Protein AF-A0A9P1FQ31-F1 (afdb_monomer_lite)

Foldseek 3Di:
DDKDKDFLDDDVPDDVVVVLVLLVLLQVLLVVLLVCCVPPFVVVCVVQPVPLVVVLVPDDLQSSQVSQVLLLLLLQCVLVVPDSCLVPLVVDDSDDGPPGDSHSCSNRPDPSVVVVVVSVVVVVVVVCVVLVWPPCLPVPAAWDKRKDKDKAAAFHKFAWDFRQLFQKKKKAFSDADFLQKKKWWAFQQDCDPVGNDIDIDRDDHRMMMMDGRRIIMMMGGRNDNDMTMMMMIGTHRPVGSVVDDVVSNSSVVDPDPPPPPPPPPPVPPDDDDDDDDDDDDDDDDDDDDDDCVPVVVVVVVLVVVLVVVVVVVVPDPDDDQPSVVLVVLCVLLVVLLVLLLVLLCVLFVVQQPDPLSVVVNVLLVVLSVLLLLLSQLLSVLLSCQRPVPVLPPVDPLQAHDPSNQSLVSLVVSLVSVLVVLVVLCPPPDDPVVSVVLSVLCVVVSVLLNVLSVVSRVVSSVCSVVVHHDDPVLCVLCVVVSSLSSVVSSLVSNVSSVVSVVSSVPPPPPVVVPPPPPDDDDVVPVPDDVVVVVVVPDPPPPPDHDPVVNVVSSVPDRDPSPPDPDDPPDPDPDDDDPPPPDDDDPPDDDPGPPPCPPPNDDSHDDDDDDDDDDPVVVVVVCVVVVHDPPPDDDDDDDDPDD

Organism: NCBI:txid2562237

Sequence (641 aa):
MVVLRSTLEPDQGEDAAEVDRWRSELAAIGETGFQRYLKEILPSELKLDQQFAAEFQVADESRWNLGFFRWQKRVYSKASKISTEELLWDGKPVPALKGVDYDWAELHKPKMLASMVKRISTPLARYKKVAEANLELGRGRRARFIPWVEVYRPGEFQRPHTHTGSPVVGIIALRCGFESQRMAIEDPRGINPPFGRKYTHAFKQGDVLFFPSWTSHLMEPNRHNETNIFLSFAVQGQEGVTSFDWEDDGIGALVKTVKKKIKAAIRCKRHKKKPKDNEKSCDTPEIPAERSVELAHWHQSRRIALLACASFAVGANVVPCDLGLLLTLHRQVEPVVLDIAEIHYRFTSGRHHEVIEVISLFQVDRICRSVLKVVESIRQTLGSLVCPYHFDDGVPRDSLPERLTPSRILQQFFADVRQLARTGGTEVYSQEMIDEVSSSWAPSENELLALVLRLENWAVESRKVGYLMEAETFHSIEGLVQRFLAMAVDFARSLAEDMSAMFRAPNYVSREMTPGGQADTEEHRKGDPVTVDIFQHQPEHGLTLKPEFLSMLRDMPAPIHQPPLHKDFKVCESLPPILTSASVPQGLSLDFLDEAGGWSHRDVTGAQRRSPSPLQLLQAVASSGTRLSNLFISVQVDDGS

Secondary structure (DSSP, 8-state):
---EEEE-PPPTT--HHHHHHHHHHHHHHHHHHHHHIIIIIHHHHHHH-HHHHHHHHHS-TTHHHHHHHHHHHHHHHHHH---SGGG-TTS------TT-----HHHHS-HHHHHHHHHHHHHHHHHHHHTT----S-TTPPPEEEEEEEEE-TT--EEEE--TT-SEEEEEEEE--TTS-EEEEEPTT-SSTT---EEEEE--TTEEEEEETTS-EEEPP--SSS-EEEEEEEEE-TT-GGG--GGG-TTTT-----------------------------PPPP----SSHHHHHHHHHHHHHHHHHHHHGGGS------HHHHHHHHHHHHHHHHHHHHHHHHHHHT--S-TTHHHHHHHHHHHHHHHHHHHHHHHHHHHHHH-GGGG-SS--TTS--GGG-HHHHHHHHHHHHHHHHHHT-TTTS-HHHHHHHHHHTHHHHHHHHHHHHHHHHHHHHHHHHT----HHHHHHHHHHHHHHHHHHHHHHHHHHHHHHHHTTS--HHHHHHS---S---GGGGS--HHHHHHHH---SS-S---HHHHHHHHS---------------------S---SS---------TTS-TTTT----------PPPPHHHHHHHHHHTT--GGG--------S--

Structure (mmCIF, N/CA/C/O backbone):
data_AF-A0A9P1FQ31-F1
#
_entry.id   AF-A0A9P1FQ31-F1
#
loop_
_atom_site.group_PDB
_atom_site.id
_atom_site.type_symbol
_atom_site.label_atom_id
_atom_site.label_alt_id
_atom_site.label_comp_id
_atom_site.label_asym_id
_atom_site.label_entity_id
_atom_site.label_seq_id
_atom_site.pdbx_PDB_ins_code
_atom_site.Cartn_x
_atom_site.Cartn_y
_atom_site.Cartn_z
_atom_site.occupancy
_atom_site.B_iso_or_equiv
_atom_site.auth_seq_id
_atom_site.auth_comp_id
_atom_site.auth_asym_id
_atom_site.auth_atom_id
_atom_site.pdbx_PDB_model_num
ATOM 1 N N . MET A 1 1 ? -3.911 -4.863 -10.009 1.00 63.84 1 MET A N 1
ATOM 2 C CA . MET A 1 1 ? -4.929 -4.418 -9.034 1.00 63.84 1 MET A CA 1
ATOM 3 C C . MET A 1 1 ? -6.294 -4.322 -9.702 1.00 63.84 1 MET A C 1
ATOM 5 O O . MET A 1 1 ? -6.446 -3.569 -10.661 1.00 63.84 1 MET A O 1
ATOM 9 N N . VAL A 1 2 ? -7.267 -5.100 -9.227 1.00 66.56 2 VAL A N 1
ATOM 10 C CA . VAL A 1 2 ? -8.675 -4.987 -9.632 1.00 66.56 2 VAL A CA 1
ATOM 11 C C . VAL A 1 2 ? -9.397 -4.219 -8.535 1.00 66.56 2 VAL A C 1
ATOM 13 O O . VAL A 1 2 ? -9.383 -4.642 -7.387 1.00 66.56 2 VAL A O 1
ATOM 16 N N . VAL A 1 3 ? -10.024 -3.102 -8.887 1.00 72.62 3 VAL A N 1
ATOM 17 C CA . VAL A 1 3 ? -10.927 -2.372 -7.995 1.00 72.62 3 VAL A CA 1
ATOM 18 C C . VAL A 1 3 ? -12.316 -2.484 -8.599 1.00 72.62 3 VAL A C 1
ATOM 20 O O . VAL A 1 3 ? -12.522 -2.077 -9.745 1.00 72.62 3 VAL A O 1
ATOM 23 N N . LEU A 1 4 ? -13.259 -3.077 -7.865 1.00 80.00 4 LEU A N 1
ATOM 24 C CA . LEU A 1 4 ? -14.642 -3.177 -8.321 1.00 80.00 4 LEU A CA 1
ATOM 25 C C . LEU A 1 4 ? -15.473 -2.106 -7.631 1.00 80.00 4 LEU A C 1
ATOM 27 O O . LEU A 1 4 ? -15.647 -2.129 -6.414 1.00 80.00 4 LEU A O 1
ATOM 31 N N . ARG A 1 5 ? -16.021 -1.206 -8.443 1.00 81.38 5 ARG A N 1
ATOM 32 C CA . ARG A 1 5 ? -17.069 -0.283 -8.027 1.00 81.38 5 ARG A CA 1
ATOM 33 C C . ARG A 1 5 ? -18.428 -0.916 -8.295 1.00 81.38 5 ARG A C 1
ATOM 35 O O . ARG A 1 5 ? -18.683 -1.392 -9.401 1.00 81.38 5 ARG A O 1
ATOM 42 N N . SER A 1 6 ? -19.300 -0.856 -7.303 1.00 81.44 6 SER A N 1
ATOM 43 C CA . SER A 1 6 ? -20.729 -1.109 -7.451 1.00 81.44 6 SER A CA 1
ATOM 44 C C . SER A 1 6 ? -21.497 -0.004 -6.740 1.00 81.44 6 SER A C 1
ATOM 46 O O . SER A 1 6 ? -20.968 0.644 -5.844 1.00 81.44 6 SER A O 1
ATOM 48 N N . THR A 1 7 ? -22.754 0.186 -7.104 1.00 82.62 7 THR A N 1
ATOM 49 C CA . THR A 1 7 ? -23.709 0.924 -6.277 1.00 82.62 7 THR A CA 1
ATOM 50 C C . THR A 1 7 ? -24.664 -0.101 -5.679 1.00 82.62 7 THR A C 1
ATOM 52 O O . THR A 1 7 ? -24.965 -1.110 -6.325 1.00 82.62 7 THR A O 1
ATOM 55 N N . LEU A 1 8 ? -25.084 0.094 -4.429 1.00 80.81 8 LEU A N 1
ATOM 56 C CA . LEU A 1 8 ? -26.184 -0.680 -3.853 1.00 80.81 8 LEU A CA 1
ATOM 57 C C . LEU A 1 8 ? -27.489 -0.191 -4.469 1.00 80.81 8 LEU A C 1
ATOM 59 O O . LEU A 1 8 ? -28.190 0.637 -3.895 1.00 80.81 8 LEU A O 1
ATOM 63 N N . GLU A 1 9 ? -27.774 -0.672 -5.670 1.00 81.62 9 GLU A N 1
ATOM 64 C CA . GLU A 1 9 ? -29.095 -0.526 -6.259 1.00 81.62 9 GLU A CA 1
ATOM 65 C C . GLU A 1 9 ? -30.058 -1.513 -5.576 1.00 81.62 9 GLU A C 1
ATOM 67 O O . GLU A 1 9 ? -29.629 -2.591 -5.141 1.00 81.62 9 GLU A O 1
ATOM 72 N N . PRO A 1 10 ? -31.343 -1.152 -5.422 1.00 81.81 10 PRO A N 1
ATOM 73 C CA . PRO A 1 10 ? -32.361 -2.118 -5.029 1.00 81.81 10 PRO A CA 1
ATOM 74 C C . PRO A 1 10 ? -32.373 -3.284 -6.028 1.00 81.81 10 PRO A C 1
ATOM 76 O O . PRO A 1 10 ? -32.256 -3.073 -7.239 1.00 81.81 10 PRO A O 1
ATOM 79 N N . ASP A 1 11 ? -32.510 -4.517 -5.532 1.00 82.12 11 ASP A N 1
ATOM 80 C CA . ASP A 1 11 ? -32.720 -5.664 -6.415 1.00 82.12 11 ASP A CA 1
ATOM 81 C C . ASP A 1 11 ? -34.052 -5.483 -7.168 1.00 82.12 11 ASP A C 1
ATOM 83 O O . ASP A 1 11 ? -34.931 -4.730 -6.741 1.00 82.12 11 ASP A O 1
ATOM 87 N N . GLN A 1 12 ? -34.231 -6.164 -8.307 1.00 81.56 12 GLN A N 1
ATOM 88 C CA . GLN A 1 12 ? -35.484 -6.075 -9.068 1.00 81.56 12 GLN A CA 1
ATOM 89 C C . GLN A 1 12 ? -36.688 -6.415 -8.171 1.00 81.56 12 GLN A C 1
ATOM 91 O O . GLN A 1 12 ? -36.854 -7.561 -7.756 1.00 81.56 12 GLN A O 1
ATOM 96 N N . GLY A 1 13 ? -37.525 -5.410 -7.895 1.00 83.50 13 GLY A N 1
ATOM 97 C CA . GLY A 1 13 ? -38.716 -5.530 -7.049 1.00 83.50 13 GLY A CA 1
ATOM 98 C C . GLY A 1 13 ? -38.551 -5.054 -5.602 1.00 83.50 13 GLY A C 1
ATOM 99 O O . GLY A 1 13 ? -39.529 -5.084 -4.861 1.00 83.50 13 GLY A O 1
ATOM 100 N N . GLU A 1 14 ? -37.368 -4.600 -5.191 1.00 82.00 14 GLU A N 1
ATOM 101 C CA . GLU A 1 14 ? -37.183 -3.962 -3.887 1.00 82.00 14 GLU A CA 1
ATOM 102 C C . GLU A 1 14 ? -37.456 -2.457 -3.934 1.00 82.00 14 GLU A C 1
ATOM 104 O O . GLU A 1 14 ? -37.190 -1.773 -4.923 1.00 82.00 14 GLU A O 1
ATOM 109 N N . ASP A 1 15 ? -37.969 -1.938 -2.822 1.00 89.25 15 ASP A N 1
ATOM 110 C CA . ASP A 1 15 ? -38.240 -0.519 -2.656 1.00 89.25 15 ASP A CA 1
ATOM 111 C C . ASP A 1 15 ? -36.929 0.249 -2.418 1.00 89.25 15 ASP A C 1
ATOM 113 O O . ASP A 1 15 ? -36.223 0.028 -1.430 1.00 89.25 15 ASP A O 1
ATOM 117 N N . ALA A 1 16 ? -36.601 1.185 -3.312 1.00 89.31 16 ALA A N 1
ATOM 118 C CA . ALA A 1 16 ? -35.461 2.084 -3.143 1.00 89.31 16 ALA A CA 1
ATOM 119 C C . ALA A 1 16 ? -35.529 2.845 -1.806 1.00 89.31 16 ALA A C 1
ATOM 121 O O . ALA A 1 16 ? -34.499 3.056 -1.166 1.00 89.31 16 ALA A O 1
ATOM 122 N N . ALA A 1 17 ? -36.734 3.186 -1.334 1.00 91.38 17 ALA A N 1
ATOM 123 C CA . ALA A 1 17 ? -36.919 3.861 -0.054 1.00 91.38 17 ALA A CA 1
ATOM 124 C C . ALA A 1 17 ? -36.547 2.964 1.136 1.00 91.38 17 ALA A C 1
ATOM 126 O O . ALA A 1 17 ? -36.035 3.453 2.143 1.00 91.38 17 ALA A O 1
ATOM 127 N N . GLU A 1 18 ? -36.745 1.646 1.027 1.00 88.94 18 GLU A N 1
ATOM 128 C CA . GLU A 1 18 ? -36.257 0.704 2.032 1.00 88.94 18 GLU A CA 1
ATOM 129 C C . GLU A 1 18 ? -34.726 0.669 2.050 1.00 88.94 18 GLU A C 1
ATOM 131 O O . GLU A 1 18 ? -34.138 0.648 3.137 1.00 88.94 18 GLU A O 1
ATOM 136 N N . VAL A 1 19 ? -34.086 0.723 0.871 1.00 88.62 19 VAL A N 1
ATOM 137 C CA . VAL A 1 19 ? -32.623 0.778 0.761 1.00 88.62 19 VAL A CA 1
ATOM 138 C C . VAL A 1 19 ? -32.051 2.029 1.421 1.00 88.62 19 VAL A C 1
ATOM 140 O O . VAL A 1 19 ? -31.079 1.967 2.176 1.00 88.62 19 VAL A O 1
ATOM 143 N N . ASP A 1 20 ? -32.681 3.168 1.175 1.00 90.88 20 ASP A N 1
ATOM 144 C CA . ASP A 1 20 ? -32.302 4.449 1.761 1.00 90.88 20 ASP A CA 1
ATOM 145 C C . ASP A 1 20 ? -32.504 4.450 3.274 1.00 90.88 20 ASP A C 1
ATOM 147 O O . ASP A 1 20 ? -31.590 4.814 4.014 1.00 90.88 20 ASP A O 1
ATOM 151 N N . ARG A 1 21 ? -33.659 3.956 3.740 1.00 91.75 21 ARG A N 1
ATOM 152 C CA . ARG A 1 21 ? -34.001 3.877 5.164 1.00 91.75 21 ARG A CA 1
ATOM 153 C C . ARG A 1 21 ? -32.946 3.112 5.952 1.00 91.75 21 ARG A C 1
ATOM 155 O O . ARG A 1 21 ? -32.468 3.615 6.965 1.00 91.75 21 ARG A O 1
ATOM 162 N N . TRP A 1 22 ? -32.565 1.921 5.492 1.00 89.81 22 TRP A N 1
ATOM 163 C CA . TRP A 1 22 ? -31.608 1.097 6.228 1.00 89.81 22 TRP A CA 1
ATOM 164 C C . TRP A 1 22 ? -30.195 1.703 6.199 1.00 89.81 22 TRP A C 1
ATOM 166 O O . TRP A 1 22 ? -29.482 1.666 7.201 1.00 89.81 22 TRP A O 1
ATOM 176 N N . ARG A 1 23 ? -29.786 2.338 5.091 1.00 92.12 23 ARG A N 1
ATOM 177 C CA . ARG A 1 23 ? -28.500 3.057 5.032 1.00 92.12 23 ARG A CA 1
ATOM 178 C C . ARG A 1 23 ? -28.459 4.207 6.032 1.00 92.12 23 ARG A C 1
ATOM 180 O O . ARG A 1 23 ? -27.486 4.326 6.775 1.00 92.12 23 ARG A O 1
ATOM 187 N N . SER A 1 24 ? -29.517 5.015 6.078 1.00 94.38 24 SER A N 1
ATOM 188 C CA . SER A 1 24 ? -29.654 6.106 7.045 1.00 94.38 24 SER A CA 1
ATOM 189 C C . SER A 1 24 ? -29.672 5.597 8.487 1.00 94.38 24 SER A C 1
ATOM 191 O O . SER A 1 24 ? -29.040 6.202 9.349 1.00 94.38 24 SER A O 1
ATOM 193 N N . GLU A 1 25 ? -30.334 4.470 8.751 1.00 94.75 25 GLU A N 1
ATOM 194 C CA . GLU A 1 25 ? -30.364 3.839 10.073 1.00 94.75 25 GLU A CA 1
ATOM 195 C C . GLU A 1 25 ? -28.975 3.337 10.501 1.00 94.75 25 GLU A C 1
ATOM 197 O O . GLU A 1 25 ? -28.532 3.652 11.605 1.00 94.75 25 GLU A O 1
ATOM 202 N N . LEU A 1 26 ? -28.230 2.640 9.630 1.00 94.56 26 LEU A N 1
ATOM 203 C CA . LEU A 1 26 ? -26.843 2.245 9.925 1.00 94.56 26 LEU A CA 1
ATOM 204 C C . LEU A 1 26 ? -25.925 3.448 10.124 1.00 94.56 26 LEU A C 1
ATOM 206 O O . LEU A 1 26 ? -25.068 3.411 11.004 1.00 94.56 26 LEU A O 1
ATOM 210 N N . ALA A 1 27 ? -26.095 4.509 9.330 1.00 96.31 27 ALA A N 1
ATOM 211 C CA . ALA A 1 27 ? -25.336 5.738 9.516 1.00 96.31 27 ALA A CA 1
ATOM 212 C C . ALA A 1 27 ? -25.609 6.336 10.906 1.00 96.31 27 ALA A C 1
ATOM 214 O O . ALA A 1 27 ? -24.670 6.665 11.626 1.00 96.31 27 ALA A O 1
ATOM 215 N N . ALA A 1 28 ? -26.875 6.400 11.327 1.00 96.94 28 ALA A N 1
ATOM 216 C CA . ALA A 1 28 ? -27.256 6.900 12.647 1.00 96.94 28 ALA A CA 1
ATOM 217 C C . ALA A 1 28 ? -26.718 6.024 13.795 1.00 96.94 28 ALA A C 1
ATOM 219 O O . ALA A 1 28 ? -26.226 6.557 14.794 1.00 96.94 28 ALA A O 1
ATOM 220 N N . ILE A 1 29 ? -26.759 4.693 13.650 1.00 96.56 29 ILE A N 1
ATOM 221 C CA . ILE A 1 29 ? -26.155 3.750 14.606 1.00 96.56 29 ILE A CA 1
ATOM 222 C C . ILE A 1 29 ? -24.649 4.001 14.709 1.00 96.56 29 ILE A C 1
ATOM 224 O O . ILE A 1 29 ? -24.123 4.122 15.816 1.00 96.56 29 ILE A O 1
ATOM 228 N N . GLY A 1 30 ? -23.971 4.121 13.565 1.00 96.94 30 GLY A N 1
ATOM 229 C CA . GLY A 1 30 ? -22.543 4.401 13.480 1.00 96.94 30 GLY A CA 1
ATOM 230 C C . GLY A 1 30 ? -22.149 5.710 14.161 1.00 96.94 30 GLY A C 1
ATOM 231 O O . GLY A 1 30 ? -21.242 5.729 14.991 1.00 96.94 30 GLY A O 1
ATOM 232 N N . GLU A 1 31 ? -22.880 6.789 13.877 1.00 98.00 31 GLU A N 1
ATOM 233 C CA . GLU A 1 31 ? -22.672 8.100 14.497 1.00 98.00 31 GLU A CA 1
ATOM 234 C C . GLU A 1 31 ? -22.873 8.055 16.009 1.00 98.00 31 GLU A C 1
ATOM 236 O O . GLU A 1 31 ? -22.032 8.536 16.766 1.00 98.00 31 GLU A O 1
ATOM 241 N N . THR A 1 32 ? -23.970 7.444 16.458 1.00 98.06 32 THR A N 1
ATOM 242 C CA . THR A 1 32 ? -24.303 7.335 17.883 1.00 98.06 32 THR A CA 1
ATOM 243 C C . THR A 1 32 ? -23.250 6.520 18.628 1.00 98.06 32 THR A C 1
ATOM 245 O O . THR A 1 32 ? -22.793 6.929 19.696 1.00 98.06 32 THR A O 1
ATOM 248 N N . GLY A 1 33 ? -22.809 5.399 18.049 1.00 98.06 33 GLY A N 1
ATOM 249 C CA . GLY A 1 33 ? -21.744 4.574 18.613 1.00 98.06 33 GLY A CA 1
ATOM 250 C C . GLY A 1 33 ? -20.403 5.296 18.680 1.00 98.06 33 GLY A C 1
ATOM 251 O O . GLY A 1 33 ? -19.719 5.212 19.697 1.00 98.06 33 GLY A O 1
ATOM 252 N N . PHE A 1 34 ? -20.052 6.077 17.655 1.00 98.38 34 PHE A N 1
ATOM 253 C CA . PHE A 1 34 ? -18.839 6.892 17.673 1.00 98.38 34 PHE A CA 1
ATOM 254 C C . PHE A 1 34 ? -18.903 7.997 18.733 1.00 98.38 34 PHE A C 1
ATOM 256 O O . PHE A 1 34 ? -17.953 8.190 19.488 1.00 98.38 34 PHE A O 1
ATOM 263 N N . GLN A 1 35 ? -20.042 8.683 18.868 1.00 98.44 35 GLN A N 1
ATOM 264 C CA . GLN A 1 35 ? -20.235 9.688 19.919 1.00 98.44 35 GLN A CA 1
ATOM 265 C C . GLN A 1 35 ? -20.131 9.082 21.320 1.00 98.44 35 GLN A C 1
ATOM 267 O O . GLN A 1 35 ? -19.498 9.669 22.200 1.00 98.44 35 GLN A O 1
ATOM 272 N N . ARG A 1 36 ? -20.715 7.898 21.524 1.00 98.38 36 ARG A N 1
ATOM 273 C CA . ARG A 1 36 ? -20.573 7.134 22.765 1.00 98.38 36 ARG A CA 1
ATOM 274 C C . ARG A 1 36 ? -19.115 6.760 23.022 1.00 98.38 36 ARG A C 1
ATOM 276 O O . ARG A 1 36 ? -18.621 6.967 24.129 1.00 98.38 36 ARG A O 1
ATOM 283 N N . TYR A 1 37 ? -18.410 6.277 21.997 1.00 98.50 37 TYR A N 1
ATOM 284 C CA . TYR A 1 37 ? -16.993 5.950 22.099 1.00 98.50 37 TYR A CA 1
ATOM 285 C C . TYR A 1 37 ? -16.175 7.153 22.577 1.00 98.50 37 TYR A C 1
ATOM 287 O O . TYR A 1 37 ? -15.462 7.051 23.570 1.00 98.50 37 TYR A O 1
ATOM 295 N N . LEU A 1 38 ? -16.339 8.311 21.934 1.00 98.19 38 LEU A N 1
ATOM 296 C CA . LEU A 1 38 ? -15.603 9.527 22.282 1.00 98.19 38 LEU A CA 1
ATOM 297 C C . LEU A 1 38 ? -15.896 10.030 23.702 1.00 98.19 38 LEU A C 1
ATOM 299 O O . LEU A 1 38 ? -14.982 10.495 24.380 1.00 98.19 38 LEU A O 1
ATOM 303 N N . LYS A 1 39 ? -17.158 9.975 24.143 1.00 98.44 39 LYS A N 1
ATOM 304 C CA . LYS A 1 39 ? -17.583 10.557 25.427 1.00 98.44 39 LYS A CA 1
ATOM 305 C C . LYS A 1 39 ? -17.327 9.645 26.624 1.00 98.44 39 LYS A C 1
ATOM 307 O O . LYS A 1 39 ? -16.985 10.142 27.691 1.00 98.44 39 LYS A O 1
ATOM 312 N N . GLU A 1 40 ? -17.515 8.339 26.461 1.00 98.31 40 GLU A N 1
ATOM 313 C CA . GLU A 1 40 ? -17.565 7.391 27.583 1.00 98.31 40 GLU A CA 1
ATOM 314 C C . GLU A 1 40 ? -16.400 6.394 27.553 1.00 98.31 40 GLU A C 1
ATOM 316 O O . GLU A 1 40 ? -15.748 6.143 28.572 1.00 98.31 40 GLU A O 1
ATOM 321 N N . ILE A 1 41 ? -16.122 5.826 26.378 1.00 98.38 41 ILE A N 1
ATOM 322 C CA . ILE A 1 41 ? -15.221 4.679 26.249 1.00 98.38 41 ILE A CA 1
ATOM 323 C C . ILE A 1 41 ? -13.762 5.111 26.138 1.00 98.38 41 ILE A C 1
ATOM 325 O O . ILE A 1 41 ? -12.938 4.675 26.938 1.00 98.38 41 ILE A O 1
ATOM 329 N N . LEU A 1 42 ? -13.442 5.989 25.186 1.00 98.25 42 LEU A N 1
ATOM 330 C CA . LEU A 1 42 ? -12.082 6.446 24.916 1.00 98.25 42 LEU A CA 1
ATOM 331 C C . LEU A 1 42 ? -11.404 7.026 26.173 1.00 98.25 42 LEU A C 1
ATOM 333 O O . LEU A 1 42 ? -10.290 6.599 26.468 1.00 98.25 42 LEU A O 1
ATOM 337 N N . PRO A 1 43 ? -12.037 7.905 26.983 1.00 98.56 43 PRO A N 1
ATOM 338 C CA . PRO A 1 43 ? -11.422 8.378 28.227 1.00 98.56 43 PRO A CA 1
ATOM 339 C C . PRO A 1 43 ? -11.072 7.244 29.200 1.00 98.56 43 PRO A C 1
ATOM 341 O O . PRO A 1 43 ? -10.045 7.298 29.879 1.00 98.56 43 PRO A O 1
ATOM 344 N N . SER A 1 44 ? -11.905 6.202 29.252 1.00 98.31 44 SER A N 1
ATOM 345 C CA . SER A 1 44 ? -11.683 5.025 30.094 1.00 98.31 44 SER A CA 1
ATOM 346 C C . SER A 1 44 ? -10.534 4.161 29.562 1.00 98.31 44 SER A C 1
ATOM 348 O O . SER A 1 44 ? -9.678 3.753 30.347 1.00 98.31 44 SER A O 1
ATOM 350 N N . GLU A 1 45 ? -10.461 3.937 28.244 1.00 98.12 45 GLU A N 1
ATOM 351 C CA . GLU A 1 45 ? -9.344 3.223 27.609 1.00 98.12 45 GLU A CA 1
ATOM 352 C C . GLU A 1 45 ? -8.015 3.949 27.834 1.00 98.12 45 GLU A C 1
ATOM 354 O O . GLU A 1 45 ? -7.059 3.326 28.283 1.00 98.12 45 GLU A O 1
ATOM 359 N N . LEU A 1 46 ? -7.961 5.267 27.609 1.00 97.81 46 LEU A N 1
ATOM 360 C CA . LEU A 1 46 ? -6.745 6.069 27.805 1.00 97.81 46 LEU A CA 1
ATOM 361 C C . LEU A 1 46 ? -6.298 6.105 29.277 1.00 97.81 46 LEU A C 1
ATOM 363 O O . LEU A 1 46 ? -5.109 6.184 29.570 1.00 97.81 46 LEU A O 1
ATOM 367 N N . LYS A 1 47 ? -7.232 6.030 30.232 1.00 98.31 47 LYS A N 1
ATOM 368 C CA . LYS A 1 47 ? -6.894 5.954 31.661 1.00 98.31 47 LYS A CA 1
ATOM 369 C C . LYS A 1 47 ? -6.303 4.594 32.046 1.00 98.31 47 LYS A C 1
ATOM 371 O O . LYS A 1 47 ? -5.391 4.534 32.871 1.00 98.31 47 LYS A O 1
ATOM 376 N N . LEU A 1 48 ? -6.859 3.512 31.506 1.00 97.88 48 LEU A N 1
ATOM 377 C CA . LEU A 1 48 ? -6.497 2.140 31.871 1.00 97.88 48 LEU A CA 1
ATOM 378 C C . LEU A 1 48 ? -5.286 1.614 31.091 1.00 97.88 48 LEU A C 1
ATOM 380 O O . LEU A 1 48 ? -4.563 0.765 31.605 1.00 97.88 48 LEU A O 1
ATOM 384 N N . ASP A 1 49 ? -5.051 2.126 29.886 1.00 97.50 49 ASP A N 1
ATOM 385 C CA . ASP A 1 49 ? -3.974 1.714 28.994 1.00 97.50 49 ASP A CA 1
ATOM 386 C C . ASP A 1 49 ? -3.052 2.897 28.675 1.00 97.50 49 ASP A C 1
ATOM 388 O O . ASP A 1 49 ? -3.274 3.676 27.745 1.00 97.50 49 ASP A O 1
ATOM 392 N N . GLN A 1 50 ? -1.995 3.020 29.479 1.00 97.75 50 GLN A N 1
ATOM 393 C CA . GLN A 1 50 ? -1.027 4.114 29.380 1.00 97.75 50 GLN A CA 1
ATOM 394 C C . GLN A 1 50 ? -0.213 4.070 28.080 1.00 97.75 50 GLN A C 1
ATOM 396 O O . GLN A 1 50 ? 0.167 5.121 27.564 1.00 97.75 50 GLN A O 1
ATOM 401 N N . GLN A 1 51 ? 0.023 2.877 27.520 1.00 96.00 51 GLN A N 1
ATOM 402 C CA . GLN A 1 51 ? 0.706 2.746 26.235 1.00 96.00 51 GLN A CA 1
ATOM 403 C C . GLN A 1 51 ? -0.172 3.315 25.119 1.00 96.00 51 GLN A C 1
ATOM 405 O O . GLN A 1 51 ? 0.285 4.149 24.338 1.00 96.00 51 GLN A O 1
ATOM 410 N N . PHE A 1 52 ? -1.449 2.923 25.076 1.00 96.12 52 PHE A N 1
ATOM 411 C CA . PHE A 1 52 ? -2.386 3.486 24.109 1.00 96.12 52 PHE A CA 1
ATOM 412 C C . PHE A 1 52 ? -2.562 4.994 24.294 1.00 96.12 52 PHE A C 1
ATOM 414 O O . PHE A 1 52 ? -2.633 5.717 23.305 1.00 96.12 52 PHE A O 1
ATOM 421 N N . ALA A 1 53 ? -2.576 5.486 25.535 1.00 97.56 53 ALA A N 1
ATOM 422 C CA . ALA A 1 53 ? -2.641 6.917 25.805 1.00 97.56 53 ALA A CA 1
ATOM 423 C C . ALA A 1 53 ? -1.463 7.689 25.203 1.00 97.56 53 ALA A C 1
ATOM 425 O O . ALA A 1 53 ? -1.678 8.713 24.550 1.00 97.56 53 ALA A O 1
ATOM 426 N N . ALA A 1 54 ? -0.241 7.177 25.363 1.00 96.75 54 ALA A N 1
ATOM 427 C CA . ALA A 1 54 ? 0.948 7.767 24.761 1.00 96.75 54 ALA A CA 1
ATOM 428 C C . ALA A 1 54 ? 0.873 7.751 23.223 1.00 96.75 54 ALA A C 1
ATOM 430 O O . ALA A 1 54 ? 1.104 8.781 22.590 1.00 96.75 54 ALA A O 1
ATOM 431 N N . GLU A 1 55 ? 0.478 6.621 22.621 1.00 94.75 55 GLU A N 1
ATOM 432 C CA . GLU A 1 55 ? 0.294 6.505 21.165 1.00 94.75 55 GLU A CA 1
ATOM 433 C C . GLU A 1 55 ? -0.776 7.477 20.640 1.00 94.75 55 GLU A C 1
ATOM 435 O O . GLU A 1 55 ? -0.588 8.118 19.606 1.00 94.75 55 GLU A O 1
ATOM 440 N N . PHE A 1 56 ? -1.887 7.622 21.362 1.00 96.25 56 PHE A N 1
ATOM 441 C CA . PHE A 1 56 ? -3.007 8.478 20.981 1.00 96.25 56 PHE A CA 1
ATOM 442 C C . PHE A 1 56 ? -2.654 9.973 21.032 1.00 96.25 56 PHE A C 1
ATOM 444 O O . PHE A 1 56 ? -3.104 10.750 20.186 1.00 96.25 56 PHE A O 1
ATOM 451 N N . GLN A 1 57 ? -1.837 10.389 22.004 1.00 97.00 57 GLN A N 1
ATOM 452 C CA . GLN A 1 57 ? -1.418 11.786 22.160 1.00 97.00 57 GLN A CA 1
ATOM 453 C C . GLN A 1 57 ? -0.536 12.273 21.006 1.00 97.00 57 GLN A C 1
ATOM 455 O O . GLN A 1 57 ? -0.702 13.409 20.563 1.00 97.00 57 GLN A O 1
ATOM 460 N N . VAL A 1 58 ? 0.366 11.422 20.509 1.00 95.81 58 VAL A N 1
ATOM 461 C CA . VAL A 1 58 ? 1.301 11.771 19.422 1.00 95.81 58 VAL A CA 1
ATOM 462 C C . VAL A 1 58 ? 0.736 11.514 18.022 1.00 95.81 58 VAL A C 1
ATOM 464 O O . VAL A 1 58 ? 1.345 11.910 17.029 1.00 95.81 58 VAL A O 1
ATOM 467 N N . ALA A 1 59 ? -0.405 10.831 17.926 1.00 92.56 59 ALA A N 1
ATOM 468 C CA . ALA A 1 59 ? -1.045 10.521 16.656 1.00 92.56 59 ALA A CA 1
ATOM 469 C C . ALA A 1 59 ? -1.748 11.743 16.034 1.00 92.56 59 ALA A C 1
ATOM 471 O O . ALA A 1 59 ? -2.186 12.666 16.725 1.00 92.56 59 ALA A O 1
ATOM 472 N N . ASP A 1 60 ? -1.866 11.720 14.705 1.00 94.31 60 ASP A N 1
ATOM 473 C CA . ASP A 1 60 ? -2.582 12.722 13.912 1.00 94.31 60 ASP A CA 1
ATOM 474 C C . ASP A 1 60 ? -4.114 12.563 14.020 1.00 94.31 60 ASP A C 1
ATOM 476 O O . ASP A 1 60 ? -4.621 11.768 14.812 1.00 94.31 60 ASP A O 1
ATOM 480 N N . GLU A 1 61 ? -4.883 13.301 13.215 1.00 92.75 61 GLU A N 1
ATOM 481 C CA . GLU A 1 61 ? -6.354 13.245 13.255 1.00 92.75 61 GLU A CA 1
ATOM 482 C C . GLU A 1 61 ? -6.950 11.873 12.884 1.00 92.75 61 GLU A C 1
ATOM 484 O O . GLU A 1 61 ? -8.127 11.631 13.153 1.00 92.75 61 GLU A O 1
ATOM 489 N N . SER A 1 62 ? -6.162 10.924 12.357 1.00 94.38 62 SER A N 1
ATOM 490 C CA . SER A 1 62 ? -6.630 9.541 12.174 1.00 94.38 62 SER A CA 1
ATOM 491 C C . SER A 1 62 ? -6.803 8.783 13.494 1.00 94.38 62 SER A C 1
ATOM 493 O O . SER A 1 62 ? -7.487 7.756 13.537 1.00 94.38 62 SER A O 1
ATOM 495 N N . ARG A 1 63 ? -6.248 9.297 14.604 1.00 95.75 63 ARG A N 1
ATOM 496 C CA . ARG A 1 63 ? -6.313 8.669 15.934 1.00 95.75 63 ARG A CA 1
ATOM 497 C C . ARG A 1 63 ? -7.728 8.351 16.398 1.00 95.75 63 ARG A C 1
ATOM 499 O O . ARG A 1 63 ? -7.927 7.330 17.050 1.00 95.75 63 ARG A O 1
ATOM 506 N N . TRP A 1 64 ? -8.709 9.184 16.046 1.00 97.38 64 TRP A N 1
ATOM 507 C CA . TRP A 1 64 ? -10.096 8.996 16.469 1.00 97.38 64 TRP A CA 1
ATOM 508 C C . TRP A 1 64 ? -10.694 7.727 15.858 1.00 97.38 64 TRP A C 1
ATOM 510 O O . TRP A 1 64 ? -11.246 6.901 16.584 1.00 97.38 64 TRP A O 1
ATOM 520 N N . ASN A 1 65 ? -10.514 7.527 14.549 1.00 97.19 65 ASN A N 1
ATOM 521 C CA . ASN A 1 65 ? -10.966 6.316 13.863 1.00 97.19 65 ASN A CA 1
ATOM 522 C C . ASN A 1 65 ? -10.119 5.097 14.231 1.00 97.19 65 ASN A C 1
ATOM 524 O O . ASN A 1 65 ? -10.673 4.019 14.412 1.00 97.19 65 ASN A O 1
ATOM 528 N N . LEU A 1 66 ? -8.804 5.253 14.418 1.00 95.06 66 LEU A N 1
ATOM 529 C CA . LEU A 1 66 ? -7.940 4.155 14.866 1.00 95.06 66 LEU A CA 1
ATOM 530 C C . LEU A 1 66 ? -8.331 3.646 16.261 1.00 95.06 66 LEU A C 1
ATOM 532 O O . LEU A 1 66 ? -8.438 2.437 16.465 1.00 95.06 66 LEU A O 1
ATOM 536 N N . GLY A 1 67 ? -8.593 4.553 17.205 1.00 96.75 67 GLY A N 1
ATOM 537 C CA . GLY A 1 67 ? -9.109 4.200 18.526 1.00 96.75 67 GLY A CA 1
ATOM 538 C C . GLY A 1 67 ? -10.492 3.556 18.443 1.00 96.75 67 GLY A C 1
ATOM 539 O O . GLY A 1 67 ? -10.726 2.493 19.018 1.00 96.75 67 GLY A O 1
ATOM 540 N N . PHE A 1 68 ? -11.397 4.136 17.654 1.00 97.94 68 PHE A N 1
ATOM 541 C CA . PHE A 1 68 ? -12.737 3.581 17.491 1.00 97.94 68 PHE A CA 1
ATOM 542 C C . PHE A 1 68 ? -12.710 2.177 16.882 1.00 97.94 68 PHE A 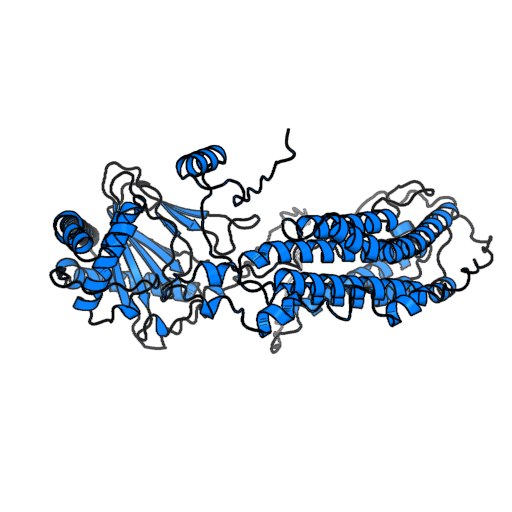C 1
ATOM 544 O O . PHE A 1 68 ? -13.407 1.279 17.348 1.00 97.94 68 PHE A O 1
ATOM 551 N N . PHE A 1 69 ? -11.873 1.955 15.872 1.00 96.31 69 PHE A N 1
ATOM 552 C CA . PHE A 1 69 ? -11.670 0.651 15.255 1.00 96.31 69 PHE A CA 1
ATOM 553 C C . PHE A 1 69 ? -11.073 -0.364 16.242 1.00 96.31 69 PHE A C 1
ATOM 555 O O . PHE A 1 69 ? -11.538 -1.504 16.314 1.00 96.31 69 PHE A O 1
ATOM 562 N N . ARG A 1 70 ? -10.108 0.055 17.072 1.00 96.19 70 ARG A N 1
ATOM 563 C CA . ARG A 1 70 ? -9.560 -0.759 18.166 1.00 96.19 70 ARG A CA 1
ATOM 564 C C . ARG A 1 70 ? -10.663 -1.248 19.111 1.00 96.19 70 ARG A C 1
ATOM 566 O O . ARG A 1 70 ? -10.748 -2.448 19.365 1.00 96.19 70 ARG A O 1
ATOM 573 N N . TRP A 1 71 ? -11.540 -0.361 19.578 1.00 97.75 71 TRP A N 1
ATOM 574 C CA . TRP A 1 71 ? -12.680 -0.746 20.417 1.00 97.75 71 TRP A CA 1
ATOM 575 C C . TRP A 1 71 ? -13.653 -1.681 19.682 1.00 97.75 71 TRP A C 1
ATOM 577 O O . TRP A 1 71 ? -14.054 -2.714 20.225 1.00 97.75 71 TRP A O 1
ATOM 587 N N . GLN A 1 72 ? -13.962 -1.392 18.414 1.00 97.62 72 GLN A N 1
ATOM 588 C CA . GLN A 1 72 ? -14.844 -2.219 17.584 1.00 97.62 72 GLN A CA 1
ATOM 589 C C . GLN A 1 72 ? -14.339 -3.653 17.390 1.00 97.62 72 GLN A C 1
ATOM 591 O O . GLN A 1 72 ? -15.154 -4.574 17.373 1.00 97.62 72 GLN A O 1
ATOM 596 N N . LYS A 1 73 ? -13.019 -3.889 17.322 1.00 95.94 73 LYS A N 1
ATOM 597 C CA . LYS A 1 73 ? -12.460 -5.256 17.307 1.00 95.94 73 LYS A CA 1
ATOM 598 C C . LYS A 1 73 ? -12.896 -6.051 18.545 1.00 95.94 73 LYS A C 1
ATOM 600 O O . LYS A 1 73 ? -13.287 -7.212 18.429 1.00 95.94 73 LYS A O 1
ATOM 605 N N . ARG A 1 74 ? -12.889 -5.434 19.734 1.00 96.69 74 ARG A N 1
ATOM 606 C CA . ARG A 1 74 ? -13.334 -6.077 20.985 1.00 96.69 74 ARG A CA 1
ATOM 607 C C . ARG A 1 74 ? -14.844 -6.279 21.036 1.00 96.69 74 ARG A C 1
ATOM 609 O O . ARG A 1 74 ? -15.286 -7.363 21.419 1.00 96.69 74 ARG A O 1
ATOM 616 N N . VAL A 1 75 ? -15.615 -5.287 20.597 1.00 97.00 75 VAL A N 1
ATOM 617 C CA . VAL A 1 75 ? -17.072 -5.407 20.438 1.00 97.00 75 VAL A CA 1
ATOM 618 C C . VAL A 1 75 ? -17.415 -6.590 19.526 1.00 97.00 75 VAL A C 1
ATOM 620 O O . VAL A 1 75 ? -18.196 -7.466 19.902 1.00 97.00 75 VAL A O 1
ATOM 623 N N . TYR A 1 76 ? -16.795 -6.656 18.345 1.00 95.56 76 TYR A N 1
ATOM 624 C CA . TYR A 1 76 ? -17.039 -7.715 17.373 1.00 95.56 76 TYR A CA 1
ATOM 625 C C . TYR A 1 76 ? -16.605 -9.080 17.910 1.00 95.56 76 TYR A C 1
ATOM 627 O O . TYR A 1 76 ? -17.354 -10.049 17.777 1.00 95.56 76 TYR A O 1
ATOM 635 N N . SER A 1 77 ? -15.443 -9.164 18.565 1.00 95.44 77 SER A N 1
ATOM 636 C CA . SER A 1 77 ? -14.970 -10.383 19.232 1.00 95.44 77 SER A CA 1
ATOM 637 C C . SER A 1 77 ? -15.997 -10.902 20.247 1.00 95.44 77 SER A C 1
ATOM 639 O O . SER A 1 77 ? -16.390 -12.069 20.191 1.00 95.44 77 SER A O 1
ATOM 641 N N . LYS A 1 78 ? -16.538 -10.021 21.102 1.00 95.69 78 LYS A N 1
ATOM 642 C CA . LYS A 1 78 ? -17.584 -10.364 22.080 1.00 95.69 78 LYS A CA 1
ATOM 643 C C . LYS A 1 78 ? -18.884 -10.823 21.407 1.00 95.69 78 LYS A C 1
ATOM 645 O O . LYS A 1 78 ? -19.468 -11.822 21.824 1.00 95.69 78 LYS A O 1
ATOM 650 N N . ALA A 1 79 ? -19.334 -10.118 20.368 1.00 94.50 79 ALA A N 1
ATOM 651 C CA . ALA A 1 79 ? -20.596 -10.399 19.682 1.00 94.50 79 ALA A CA 1
ATOM 652 C C . ALA A 1 79 ? -20.557 -11.683 18.830 1.00 94.50 79 ALA A C 1
ATOM 654 O O . ALA A 1 79 ? -21.523 -12.445 18.812 1.00 94.50 79 ALA A O 1
ATOM 655 N N . SER A 1 80 ? -19.447 -11.926 18.129 1.00 92.75 80 SER A N 1
ATOM 656 C CA . SER A 1 80 ? -19.285 -13.042 17.184 1.00 92.75 80 SER A CA 1
ATOM 657 C C . SER A 1 80 ? -18.619 -14.280 17.788 1.00 92.75 80 SER A C 1
ATOM 659 O O . SER A 1 80 ? -18.644 -15.340 17.164 1.00 92.75 80 SER A O 1
ATOM 661 N N . LYS A 1 81 ? -18.043 -14.160 18.994 1.00 94.38 81 LYS A N 1
ATOM 662 C CA . LYS A 1 81 ? -17.191 -15.174 19.642 1.00 94.38 81 LYS A CA 1
ATOM 663 C C . LYS A 1 81 ? -15.918 -15.506 18.850 1.00 94.38 81 LYS A C 1
ATOM 665 O O . LYS A 1 81 ? -15.337 -16.567 19.051 1.00 94.38 81 LYS A O 1
ATOM 670 N N . ILE A 1 82 ? -15.496 -14.615 17.953 1.00 91.94 82 ILE A N 1
ATOM 671 C CA . ILE A 1 82 ? -14.211 -14.700 17.252 1.00 91.94 82 ILE A CA 1
ATOM 672 C C . ILE A 1 82 ? -13.127 -14.131 18.171 1.00 91.94 82 ILE A C 1
ATOM 674 O O . ILE A 1 82 ? -13.352 -13.124 18.848 1.00 91.94 82 ILE A O 1
ATOM 678 N N . SER A 1 83 ? -11.970 -14.786 18.234 1.00 93.25 83 SER A N 1
ATOM 679 C CA . SER A 1 83 ? -10.854 -14.335 19.068 1.00 93.25 83 SER A CA 1
ATOM 680 C C . SER A 1 83 ? -10.330 -12.980 18.580 1.00 93.25 83 SER A C 1
ATOM 682 O O . SER A 1 83 ? -10.468 -12.629 17.408 1.00 93.25 83 SER A O 1
ATOM 684 N N . THR A 1 84 ? -9.744 -12.176 19.467 1.00 92.56 84 THR A N 1
ATOM 685 C CA . THR A 1 84 ? -9.162 -10.898 19.034 1.00 92.56 84 THR A CA 1
ATOM 686 C C . THR A 1 84 ? -7.931 -11.080 18.170 1.00 92.56 84 THR A C 1
ATOM 688 O O . THR A 1 84 ? -7.653 -10.214 17.352 1.00 92.56 84 THR A O 1
ATOM 691 N N . GLU A 1 85 ? -7.243 -12.206 18.323 1.00 91.12 85 GLU A N 1
ATOM 692 C CA . GLU A 1 85 ? -6.061 -12.616 17.573 1.00 91.12 85 GLU A CA 1
ATOM 693 C C . GLU A 1 85 ? -6.395 -12.759 16.077 1.00 91.12 85 GLU A C 1
ATOM 695 O O . GLU A 1 85 ? -5.630 -12.323 15.222 1.00 91.12 85 GLU A O 1
ATOM 700 N N . GLU A 1 86 ? -7.599 -13.242 15.753 1.00 89.25 86 GLU A N 1
ATOM 701 C CA . GLU A 1 86 ? -8.124 -13.303 14.380 1.00 89.25 86 GLU A CA 1
ATOM 702 C C . GLU A 1 86 ? -8.564 -11.936 13.812 1.00 89.25 86 GLU A C 1
ATOM 704 O O . GLU A 1 86 ? -8.963 -11.837 12.650 1.00 89.25 86 GLU A O 1
ATOM 709 N N . LEU A 1 87 ? -8.511 -10.869 14.611 1.00 90.69 87 LEU A N 1
ATOM 710 C CA . LEU A 1 87 ? -8.872 -9.501 14.215 1.00 90.69 87 LEU A CA 1
ATOM 711 C C . LEU A 1 87 ? -7.645 -8.569 14.174 1.00 90.69 87 LEU A C 1
ATOM 713 O O . LEU A 1 87 ? -7.792 -7.354 14.002 1.00 90.69 87 LEU A O 1
ATOM 717 N N . LEU A 1 88 ? -6.433 -9.112 14.341 1.00 86.00 88 LEU A N 1
ATOM 718 C CA . LEU A 1 88 ? -5.175 -8.357 14.388 1.00 86.00 88 LEU A CA 1
ATOM 719 C C . LEU A 1 88 ? -4.578 -8.109 13.000 1.00 86.00 88 LEU A C 1
ATOM 721 O O . LEU A 1 88 ? -3.450 -8.499 12.720 1.00 86.00 88 LEU A O 1
ATOM 725 N N . TRP A 1 89 ? -5.306 -7.409 12.134 1.00 81.50 89 TRP A N 1
ATOM 726 C CA . TRP A 1 89 ? -4.798 -7.053 10.796 1.00 81.50 89 TRP A CA 1
ATOM 727 C C . TRP A 1 89 ? -3.635 -6.053 10.811 1.00 81.50 89 TRP A C 1
ATOM 729 O O . TRP A 1 89 ? -3.009 -5.802 9.794 1.00 81.50 89 TRP A O 1
ATOM 739 N N . ASP A 1 90 ? -3.373 -5.435 11.959 1.00 75.88 90 ASP A N 1
ATOM 740 C CA . ASP A 1 90 ? -2.268 -4.509 12.211 1.00 75.88 90 ASP A CA 1
ATOM 741 C C . ASP A 1 90 ? -1.194 -5.122 13.127 1.00 75.88 90 ASP A C 1
ATOM 743 O O . ASP A 1 90 ? -0.273 -4.421 13.541 1.00 75.88 90 ASP A O 1
ATOM 747 N N . GLY A 1 91 ? -1.337 -6.402 13.498 1.00 80.62 91 GLY A N 1
ATOM 748 C CA . GLY A 1 91 ? -0.445 -7.102 14.425 1.00 80.62 91 GLY A CA 1
ATOM 749 C C . GLY A 1 91 ? -0.467 -6.580 15.868 1.00 80.62 91 GLY A C 1
ATOM 750 O O . GLY A 1 91 ? 0.271 -7.090 16.710 1.00 80.62 91 GLY A O 1
ATOM 751 N N . LYS A 1 92 ? -1.296 -5.577 16.194 1.00 83.75 92 LYS A N 1
ATOM 752 C CA . LYS A 1 92 ? -1.300 -4.947 17.519 1.00 83.75 92 LYS A CA 1
ATOM 753 C C . LYS A 1 92 ? -2.316 -5.611 18.442 1.00 83.75 92 LYS A C 1
ATOM 755 O O . LYS A 1 92 ? -3.511 -5.518 18.163 1.00 83.75 92 LYS A O 1
ATOM 760 N N . PRO A 1 93 ? -1.907 -6.201 19.579 1.00 86.62 93 PRO A N 1
ATOM 761 C CA . PRO A 1 93 ? -2.855 -6.790 20.511 1.00 86.62 93 PRO A CA 1
ATOM 762 C C . PRO A 1 93 ? -3.834 -5.722 21.006 1.00 86.62 93 PRO A C 1
ATOM 764 O O . PRO A 1 93 ? -3.459 -4.611 21.382 1.00 86.62 93 PRO A O 1
ATOM 767 N N . VAL A 1 94 ? -5.115 -6.067 21.032 1.00 91.06 94 VAL A N 1
ATOM 768 C CA . VAL A 1 94 ? -6.159 -5.190 21.559 1.00 91.06 94 VAL A CA 1
ATOM 769 C C . VAL A 1 94 ? -6.593 -5.780 22.885 1.00 91.06 94 VAL A C 1
ATOM 771 O O . VAL A 1 94 ? -7.477 -6.606 22.826 1.00 91.06 94 VAL A O 1
ATOM 774 N N . PRO A 1 95 ? -6.005 -5.498 24.060 1.00 94.06 95 PRO A N 1
ATOM 775 C CA . PRO A 1 95 ? -6.392 -6.125 25.333 1.00 94.06 95 PRO A CA 1
ATOM 776 C C . PRO A 1 95 ? -7.856 -5.847 25.721 1.00 94.06 95 PRO A C 1
ATOM 778 O O . PRO A 1 95 ? -8.444 -4.854 25.302 1.00 94.06 95 PRO A O 1
ATOM 781 N N . ALA A 1 96 ? -8.466 -6.742 26.504 1.00 96.50 96 ALA A N 1
ATOM 782 C CA . ALA A 1 96 ? -9.780 -6.504 27.104 1.00 96.50 96 ALA A CA 1
ATOM 783 C C . ALA A 1 96 ? -9.576 -5.766 28.431 1.00 96.50 96 ALA A C 1
ATOM 785 O O . ALA A 1 96 ? -9.117 -6.356 29.410 1.00 96.50 96 ALA A O 1
ATOM 786 N N . LEU A 1 97 ? -9.879 -4.469 28.460 1.00 97.56 97 LEU A N 1
ATOM 787 C CA . LEU A 1 97 ? -9.629 -3.635 29.631 1.00 97.56 97 LEU A CA 1
ATOM 788 C C . LEU A 1 97 ? -10.763 -3.789 30.651 1.00 97.56 97 LEU A C 1
ATOM 790 O O . LEU A 1 97 ? -11.945 -3.634 30.339 1.00 97.56 97 LEU A O 1
ATOM 794 N N . LYS A 1 98 ? -10.408 -4.095 31.903 1.00 97.75 98 LYS A N 1
ATOM 795 C CA . LYS A 1 98 ? -11.386 -4.255 32.984 1.00 97.75 98 LYS A CA 1
ATOM 796 C C . LYS A 1 98 ? -12.072 -2.916 33.271 1.00 97.75 98 LYS A C 1
ATOM 798 O O . LYS A 1 98 ? -11.410 -1.952 33.635 1.00 97.75 98 LYS A O 1
ATOM 803 N N . GLY A 1 99 ? -13.401 -2.891 33.174 1.00 96.62 99 GLY A N 1
ATOM 804 C CA . GLY A 1 99 ? -14.214 -1.692 33.412 1.00 96.62 99 GLY A CA 1
ATOM 805 C C . GLY A 1 99 ? -14.538 -0.884 32.154 1.00 96.62 99 GLY A C 1
ATOM 806 O O . GLY A 1 99 ? -15.270 0.094 32.258 1.00 96.62 99 GLY A O 1
ATOM 807 N N . VAL A 1 100 ? -14.046 -1.297 30.982 1.00 98.12 100 VAL A N 1
ATOM 808 C CA . VAL A 1 100 ? -14.477 -0.744 29.693 1.00 98.12 100 VAL A CA 1
ATOM 809 C C . VAL A 1 100 ? -15.668 -1.543 29.171 1.00 98.12 100 VAL A C 1
ATOM 811 O O . VAL A 1 100 ? -15.648 -2.776 29.184 1.00 98.12 100 VAL A O 1
ATOM 814 N N . ASP A 1 101 ? -16.708 -0.843 28.718 1.00 97.94 101 ASP A N 1
ATOM 815 C CA . ASP A 1 101 ? -17.861 -1.482 28.092 1.00 97.94 101 ASP A CA 1
ATOM 816 C C . ASP A 1 101 ? -17.595 -1.774 26.606 1.00 97.94 101 ASP A C 1
ATOM 818 O O . ASP A 1 101 ? -17.265 -0.889 25.814 1.00 97.94 101 ASP A O 1
ATOM 822 N N . TYR A 1 102 ? -17.760 -3.040 26.234 1.00 97.50 102 TYR A N 1
ATOM 823 C CA . TYR A 1 102 ? -17.612 -3.551 24.871 1.00 97.50 102 TYR A CA 1
ATOM 824 C C . TYR A 1 102 ? -18.947 -4.069 24.307 1.00 97.50 102 TYR A C 1
ATOM 826 O O . TYR A 1 102 ? -18.956 -4.870 23.372 1.00 97.50 102 TYR A O 1
ATOM 834 N N . ASP A 1 103 ? -20.083 -3.659 24.879 1.00 96.56 103 ASP A N 1
ATOM 835 C CA . ASP A 1 103 ? -21.411 -3.931 24.335 1.00 96.56 103 ASP A CA 1
ATOM 836 C C . ASP A 1 103 ? -21.840 -2.860 23.327 1.00 96.56 103 ASP A C 1
ATOM 838 O O . ASP A 1 103 ? -21.996 -1.684 23.656 1.00 96.56 103 ASP A O 1
ATOM 842 N N . TRP A 1 104 ? -22.086 -3.293 22.088 1.00 96.12 104 TRP A N 1
ATOM 843 C CA . TRP A 1 104 ? -22.689 -2.476 21.031 1.00 96.12 104 TRP A CA 1
ATOM 844 C C . TRP A 1 104 ? -23.611 -3.346 20.170 1.00 96.12 104 TRP A C 1
ATOM 846 O O . TRP A 1 104 ? -23.309 -3.775 19.053 1.00 96.12 104 TRP A O 1
ATOM 856 N N . ALA A 1 105 ? -24.736 -3.716 20.773 1.00 93.75 105 ALA A N 1
ATOM 857 C CA . ALA A 1 105 ? -25.694 -4.648 20.197 1.00 93.75 105 ALA A CA 1
ATOM 858 C C . ALA A 1 105 ? -26.356 -4.102 18.921 1.00 93.75 105 ALA A C 1
ATOM 860 O O . ALA A 1 105 ? -26.735 -4.877 18.046 1.00 93.75 105 ALA A O 1
ATOM 861 N N . GLU A 1 106 ? -26.480 -2.785 18.821 1.00 93.94 106 GLU A N 1
ATOM 862 C CA . GLU A 1 106 ? -27.151 -2.043 17.761 1.00 93.94 106 GLU A CA 1
ATOM 863 C C . GLU A 1 106 ? -26.518 -2.305 16.392 1.00 93.94 106 GLU A C 1
ATOM 865 O O . GLU A 1 106 ? -27.245 -2.470 15.416 1.00 93.94 106 GLU A O 1
ATOM 870 N N . LEU A 1 107 ? -25.185 -2.422 16.316 1.00 91.44 107 LEU A N 1
ATOM 871 C CA . LEU A 1 107 ? -24.482 -2.708 15.061 1.00 91.44 107 LEU A CA 1
ATOM 872 C C . LEU A 1 107 ? -24.545 -4.195 14.673 1.00 91.44 107 LEU A C 1
ATOM 874 O O . LEU A 1 107 ? -24.643 -4.522 13.490 1.00 91.44 107 LEU A O 1
ATOM 878 N N . HIS A 1 108 ? -24.497 -5.108 15.651 1.00 86.31 108 HIS A N 1
ATOM 879 C CA . HIS A 1 108 ? -24.311 -6.548 15.399 1.00 86.31 108 HIS A CA 1
ATOM 880 C C . HIS A 1 108 ? -25.588 -7.397 15.446 1.00 86.31 108 HIS A C 1
ATOM 882 O O . HIS A 1 108 ? -25.591 -8.519 14.941 1.00 86.31 108 HIS A O 1
ATOM 888 N N . LYS A 1 109 ? -26.684 -6.892 16.021 1.00 77.69 109 LYS A N 1
ATOM 889 C CA . LYS A 1 109 ? -27.992 -7.572 16.051 1.00 77.69 109 LYS A CA 1
ATOM 890 C C . LYS A 1 109 ? -29.014 -7.174 14.969 1.00 77.69 109 LYS A C 1
ATOM 892 O O . LYS A 1 109 ? -30.084 -7.792 14.961 1.00 77.69 109 LYS A O 1
ATOM 897 N N . PRO A 1 110 ? -28.796 -6.210 14.054 1.00 68.88 110 PRO A N 1
ATOM 898 C CA . PRO A 1 110 ? -29.867 -5.801 13.169 1.00 68.88 110 PRO A CA 1
ATOM 899 C C . PRO A 1 110 ? -29.987 -6.773 11.986 1.00 68.88 110 PRO A C 1
ATOM 901 O O . PRO A 1 110 ? -29.012 -7.100 11.306 1.00 68.88 110 PRO A O 1
ATOM 904 N N . LYS A 1 111 ? -31.228 -7.175 11.668 1.00 85.12 111 LYS A N 1
ATOM 905 C CA . LYS A 1 111 ? -31.588 -7.870 10.409 1.00 85.12 111 LYS A CA 1
ATOM 906 C C . LYS A 1 111 ? -31.040 -7.141 9.169 1.00 85.12 111 LYS A C 1
ATOM 908 O O . LYS A 1 111 ? -30.800 -7.751 8.128 1.00 85.12 111 LYS A O 1
ATOM 913 N N . MET A 1 112 ? -30.821 -5.838 9.311 1.00 83.88 112 MET A N 1
ATOM 914 C CA . MET A 1 112 ? -30.207 -4.937 8.348 1.00 83.88 112 MET A CA 1
ATOM 915 C C . MET A 1 112 ? -28.790 -5.350 7.941 1.00 83.88 112 MET A C 1
ATOM 917 O O . MET A 1 112 ? -28.523 -5.450 6.747 1.00 83.88 112 MET A O 1
ATOM 921 N N . LEU A 1 113 ? -27.905 -5.674 8.894 1.00 86.38 113 LEU A N 1
ATOM 922 C CA . LEU A 1 113 ? -26.533 -6.080 8.577 1.00 86.38 113 LEU A CA 1
ATOM 923 C C . LEU A 1 113 ? -26.530 -7.387 7.773 1.00 86.38 113 LEU A C 1
ATOM 925 O O . LEU A 1 113 ? -25.836 -7.496 6.767 1.00 86.38 113 LEU A O 1
ATOM 929 N N . ALA A 1 114 ? -27.376 -8.351 8.147 1.00 87.00 114 ALA A N 1
ATOM 930 C CA . ALA A 1 114 ? -27.543 -9.595 7.392 1.00 87.00 114 ALA A CA 1
ATOM 931 C C . ALA A 1 114 ? -28.086 -9.352 5.969 1.00 87.00 114 ALA A C 1
ATOM 933 O O . ALA A 1 114 ? -27.612 -9.961 5.008 1.00 87.00 114 ALA A O 1
ATOM 934 N N . SER A 1 115 ? -29.049 -8.437 5.822 1.00 86.19 115 SER A N 1
ATOM 935 C CA . SER A 1 115 ? -29.615 -8.053 4.520 1.00 86.19 115 SER A CA 1
ATOM 936 C C . SER A 1 115 ? -28.570 -7.376 3.634 1.00 86.19 115 SER A C 1
ATOM 938 O O . SER A 1 115 ? -28.460 -7.677 2.448 1.00 86.19 115 SER A O 1
ATOM 940 N N . MET A 1 116 ? -27.737 -6.521 4.218 1.00 86.88 116 MET A N 1
ATOM 941 C CA . MET A 1 116 ? -26.627 -5.885 3.526 1.00 86.88 116 MET A CA 1
ATOM 942 C C . MET A 1 116 ? -25.561 -6.904 3.106 1.00 86.88 116 MET A C 1
ATOM 944 O O . MET A 1 116 ? -25.159 -6.896 1.946 1.00 86.88 116 MET A O 1
ATOM 948 N N . VAL A 1 117 ? -25.163 -7.829 3.991 1.00 88.88 117 VAL A N 1
ATOM 949 C CA . VAL A 1 117 ? -24.239 -8.932 3.658 1.00 88.88 117 VAL A CA 1
ATOM 950 C C . VAL A 1 117 ? -24.767 -9.755 2.480 1.00 88.88 117 VAL A C 1
ATOM 952 O O . VAL A 1 117 ? -24.014 -10.109 1.570 1.00 88.88 117 VAL A O 1
ATOM 955 N N . LYS A 1 118 ? -26.078 -10.017 2.447 1.00 88.81 118 LYS A N 1
ATOM 956 C CA . LYS A 1 118 ? -26.725 -10.681 1.311 1.00 88.81 118 LYS A CA 1
ATOM 957 C C . LYS A 1 118 ? -26.576 -9.862 0.021 1.00 88.81 118 LYS A C 1
ATOM 959 O O . LYS A 1 118 ? -26.191 -10.434 -0.995 1.00 88.81 118 LYS A O 1
ATOM 964 N N . ARG A 1 119 ? -26.796 -8.545 0.053 1.00 86.88 119 ARG A N 1
ATOM 965 C CA . ARG A 1 119 ? -26.681 -7.661 -1.127 1.00 86.88 119 ARG A CA 1
ATOM 966 C C . ARG A 1 119 ? -25.263 -7.578 -1.678 1.00 86.88 119 ARG A C 1
ATOM 968 O O . ARG A 1 119 ? -25.061 -7.704 -2.881 1.00 86.88 119 ARG A O 1
ATOM 975 N N . ILE A 1 120 ? -24.265 -7.430 -0.810 1.00 89.88 120 ILE A N 1
ATOM 976 C CA . ILE A 1 120 ? -22.859 -7.357 -1.238 1.00 89.88 120 ILE A CA 1
ATOM 977 C C . ILE A 1 120 ? -22.317 -8.706 -1.719 1.00 89.88 120 ILE A C 1
ATOM 979 O O . ILE A 1 120 ? -21.298 -8.733 -2.406 1.00 89.88 120 ILE A O 1
ATOM 983 N N . SER A 1 121 ? -22.980 -9.823 -1.393 1.00 87.81 121 SER A N 1
ATOM 984 C CA . SER A 1 121 ? -22.513 -11.156 -1.784 1.00 87.81 121 SER A CA 1
ATOM 985 C C . SER A 1 121 ? -22.441 -11.329 -3.305 1.00 87.81 121 SER A C 1
ATOM 987 O O . SER A 1 121 ? -21.501 -11.955 -3.797 1.00 87.81 121 SER A O 1
ATOM 989 N N . THR A 1 122 ? -23.357 -10.711 -4.061 1.00 86.75 122 THR A N 1
ATOM 990 C CA . THR A 1 122 ? -23.367 -10.766 -5.531 1.00 86.75 122 THR A CA 1
ATOM 991 C C . THR A 1 122 ? -22.212 -9.960 -6.148 1.00 86.75 122 THR A C 1
ATOM 993 O O . THR A 1 122 ? -21.436 -10.546 -6.911 1.00 86.75 122 THR A O 1
ATOM 996 N N . PRO A 1 123 ? -22.012 -8.663 -5.827 1.00 86.12 123 PRO A N 1
ATOM 997 C CA . PRO A 1 123 ? -20.811 -7.925 -6.223 1.00 86.12 123 PRO A CA 1
ATOM 998 C C . PRO A 1 123 ? -19.510 -8.599 -5.783 1.00 86.12 123 PRO A C 1
ATOM 1000 O O . PRO A 1 123 ? -18.576 -8.685 -6.574 1.00 86.12 123 PRO A O 1
ATOM 1003 N N . LEU A 1 124 ? -19.461 -9.153 -4.570 1.00 86.19 124 LEU A N 1
ATOM 1004 C CA . LEU A 1 124 ? -18.300 -9.880 -4.066 1.00 86.19 124 LEU A CA 1
ATOM 1005 C C . LEU A 1 124 ? -18.026 -11.150 -4.884 1.00 86.19 124 LEU A C 1
ATOM 1007 O O . LEU A 1 124 ? -16.879 -11.426 -5.221 1.00 86.19 124 LEU A O 1
ATOM 1011 N N . ALA A 1 125 ? -19.055 -11.917 -5.252 1.00 85.88 125 ALA A N 1
ATOM 1012 C CA . ALA A 1 125 ? -18.901 -13.078 -6.128 1.00 85.88 125 ALA A CA 1
ATOM 1013 C C . ALA A 1 125 ? -18.376 -12.675 -7.517 1.00 85.88 125 ALA A C 1
ATOM 1015 O O . ALA A 1 125 ? -17.522 -13.363 -8.080 1.00 85.88 125 ALA A O 1
ATOM 1016 N N . ARG A 1 126 ? -18.828 -11.531 -8.052 1.00 82.88 126 ARG A N 1
ATOM 1017 C CA . ARG A 1 126 ? -18.277 -10.960 -9.292 1.00 82.88 126 ARG A CA 1
ATOM 1018 C C . ARG A 1 126 ? -16.821 -10.541 -9.118 1.00 82.88 126 ARG A C 1
ATOM 1020 O O . ARG A 1 126 ? -16.018 -10.869 -9.983 1.00 82.88 126 ARG A O 1
ATOM 1027 N N . TYR A 1 127 ? -16.476 -9.875 -8.016 1.00 81.62 127 TYR A N 1
ATOM 1028 C CA . TYR A 1 127 ? -15.099 -9.498 -7.698 1.00 81.62 127 TYR A CA 1
ATOM 1029 C C . TYR A 1 127 ? -14.189 -10.729 -7.673 1.00 81.62 127 TYR A C 1
ATOM 1031 O O . TYR A 1 127 ? -13.197 -10.755 -8.392 1.00 81.62 127 TYR A O 1
ATOM 1039 N N . LYS A 1 128 ? -14.589 -11.790 -6.957 1.00 79.50 128 LYS A N 1
ATOM 1040 C CA . LYS A 1 128 ? -13.860 -13.070 -6.910 1.00 79.50 128 LYS A CA 1
ATOM 1041 C C . LYS A 1 128 ? -13.636 -13.657 -8.301 1.00 79.50 128 LYS A C 1
ATOM 1043 O O . LYS A 1 128 ? -12.526 -14.054 -8.627 1.00 79.50 128 LYS A O 1
ATOM 1048 N N . LYS A 1 129 ? -14.678 -13.663 -9.139 1.00 79.69 129 LYS A N 1
ATOM 1049 C CA . LYS A 1 129 ? -14.583 -14.163 -10.516 1.00 79.69 129 LYS A CA 1
ATOM 1050 C C . LYS A 1 129 ? -13.627 -13.327 -11.373 1.00 79.69 129 LYS A C 1
ATOM 1052 O O . LYS A 1 129 ? -12.865 -13.889 -12.147 1.00 79.69 129 LYS A O 1
ATOM 1057 N N . VAL A 1 130 ? -13.689 -11.997 -11.271 1.00 69.06 130 VAL A N 1
ATOM 1058 C CA . VAL A 1 130 ? -12.844 -11.078 -12.060 1.00 69.06 130 VAL A CA 1
ATOM 1059 C C . VAL A 1 130 ? -11.394 -11.120 -11.607 1.00 69.06 130 VAL A C 1
ATOM 1061 O O . VAL A 1 130 ? -10.499 -10.964 -12.433 1.00 69.06 130 VAL A O 1
ATOM 1064 N N . ALA A 1 131 ? -11.164 -11.316 -10.315 1.00 63.72 131 ALA A N 1
ATOM 1065 C CA . ALA A 1 131 ? -9.826 -11.406 -9.773 1.00 63.72 131 ALA A CA 1
ATOM 1066 C C . ALA A 1 131 ? -9.125 -12.726 -10.139 1.00 63.72 131 ALA A C 1
ATOM 1068 O O . ALA A 1 131 ? -7.993 -12.892 -9.713 1.00 63.72 131 ALA A O 1
ATOM 1069 N N . GLU A 1 132 ? -9.801 -13.651 -10.858 1.00 61.53 132 GLU A N 1
ATOM 1070 C CA . GLU A 1 132 ? -9.394 -15.045 -11.175 1.00 61.53 132 GLU A CA 1
ATOM 1071 C C . GLU A 1 132 ? -8.792 -15.800 -9.994 1.00 61.53 132 GLU A C 1
ATOM 1073 O O . GLU A 1 132 ? -8.173 -16.853 -10.133 1.00 61.53 132 GLU A O 1
ATOM 1078 N N . ALA A 1 133 ? -8.997 -15.260 -8.805 1.00 56.31 133 ALA A N 1
ATOM 1079 C CA . ALA A 1 133 ? -8.382 -15.765 -7.633 1.00 56.31 133 ALA A CA 1
ATOM 1080 C C . ALA A 1 133 ? -9.187 -17.007 -7.309 1.00 56.31 133 ALA A C 1
ATOM 1082 O O . ALA A 1 133 ? -10.363 -16.941 -6.928 1.00 56.31 133 ALA A O 1
ATOM 1083 N N . ASN A 1 134 ? -8.521 -18.149 -7.444 1.00 53.56 134 ASN A N 1
ATOM 1084 C CA . ASN A 1 134 ? -8.786 -19.308 -6.616 1.00 53.56 134 ASN A CA 1
ATOM 1085 C C . ASN A 1 134 ? -8.506 -18.898 -5.165 1.00 53.56 134 ASN A C 1
ATOM 1087 O O . ASN A 1 134 ? -7.624 -19.439 -4.517 1.00 53.56 134 ASN A O 1
ATOM 1091 N N . LEU A 1 135 ? -9.239 -17.898 -4.661 1.00 59.50 135 LEU A N 1
ATOM 1092 C CA . LEU A 1 135 ? -9.415 -17.679 -3.252 1.00 59.50 135 LEU A CA 1
ATOM 1093 C C . LEU A 1 135 ? -10.054 -18.972 -2.793 1.00 59.50 135 LEU A C 1
ATOM 1095 O O . LEU A 1 135 ? -11.275 -19.139 -2.892 1.00 59.50 135 LEU A O 1
ATOM 1099 N N . GLU A 1 136 ? -9.220 -19.898 -2.335 1.00 58.00 136 GLU A N 1
ATOM 1100 C CA . GLU A 1 136 ? -9.612 -21.079 -1.592 1.00 58.00 136 GLU A CA 1
ATOM 1101 C C . GLU A 1 136 ? -10.157 -20.632 -0.229 1.00 58.00 136 GLU A C 1
ATOM 1103 O O . GLU A 1 136 ? -9.777 -21.104 0.832 1.00 58.00 136 GLU A O 1
ATOM 1108 N N . LEU A 1 137 ? -11.133 -19.722 -0.247 1.00 58.97 137 LEU A N 1
ATOM 1109 C CA . LEU A 1 137 ? -12.165 -19.607 0.760 1.00 58.97 137 LEU A CA 1
ATOM 1110 C C . LEU A 1 137 ? -12.908 -20.946 0.695 1.00 58.97 137 LEU A C 1
ATOM 1112 O O . LEU A 1 137 ? -13.916 -21.034 -0.001 1.00 58.97 137 LEU A O 1
ATOM 1116 N N . GLY A 1 138 ? -12.304 -21.984 1.289 1.00 55.09 138 GLY A N 1
ATOM 1117 C CA . GLY A 1 138 ? -12.410 -23.399 0.921 1.00 55.09 138 GLY A CA 1
ATOM 1118 C C . GLY A 1 138 ? -13.720 -23.795 0.251 1.00 55.09 138 GLY A C 1
ATOM 1119 O O . GLY A 1 138 ? -14.792 -23.486 0.769 1.00 55.09 138 GLY A O 1
ATOM 1120 N N . ARG A 1 139 ? -13.640 -24.475 -0.902 1.00 59.44 139 ARG A N 1
ATOM 1121 C CA . ARG A 1 139 ? -14.793 -24.883 -1.731 1.00 59.44 139 ARG A CA 1
ATOM 1122 C C . ARG A 1 139 ? -15.989 -25.311 -0.859 1.00 59.44 139 ARG A C 1
ATOM 1124 O O . ARG A 1 139 ? -15.960 -26.359 -0.226 1.00 59.44 139 ARG A O 1
ATOM 1131 N N . GLY A 1 140 ? -17.034 -24.477 -0.815 1.00 63.75 140 GLY A N 1
ATOM 1132 C CA . GLY A 1 140 ? -18.282 -24.744 -0.081 1.00 63.75 140 GLY A CA 1
ATOM 1133 C C . GLY A 1 140 ? -18.420 -24.103 1.309 1.00 63.75 140 GLY A C 1
ATOM 1134 O O . GLY A 1 140 ? -19.507 -24.158 1.885 1.00 63.75 140 GLY A O 1
ATOM 1135 N N . ARG A 1 141 ? -17.387 -23.448 1.852 1.00 72.69 141 ARG A N 1
ATOM 1136 C CA . ARG A 1 141 ? -17.467 -22.739 3.140 1.00 72.69 141 ARG A CA 1
ATOM 1137 C C . ARG A 1 141 ? -17.919 -21.289 2.948 1.00 72.69 141 ARG A C 1
ATOM 1139 O O . ARG A 1 141 ? -17.514 -20.596 2.016 1.00 72.69 141 ARG A O 1
ATOM 1146 N N . ARG A 1 142 ? -18.789 -20.808 3.843 1.00 80.00 142 ARG A N 1
ATOM 1147 C CA . ARG A 1 142 ? -19.264 -19.413 3.824 1.00 80.00 142 ARG A CA 1
ATOM 1148 C C . ARG A 1 142 ? -18.144 -18.493 4.305 1.00 80.00 142 ARG A C 1
ATOM 1150 O O . ARG A 1 142 ? -17.630 -18.700 5.402 1.00 80.00 142 ARG A O 1
ATOM 1157 N N . ALA A 1 143 ? -17.808 -17.480 3.508 1.00 86.00 143 ALA A N 1
ATOM 1158 C CA . ALA A 1 143 ? -16.876 -16.433 3.918 1.00 86.00 143 ALA A CA 1
ATOM 1159 C C . ALA A 1 143 ? -17.413 -15.689 5.150 1.00 86.00 143 ALA A C 1
ATOM 1161 O O . ALA A 1 143 ? -18.620 -15.452 5.261 1.00 86.00 143 ALA A O 1
ATOM 1162 N N . ARG A 1 144 ? -16.513 -15.330 6.066 1.00 89.88 144 ARG A N 1
ATOM 1163 C CA . ARG A 1 144 ? -16.828 -14.506 7.231 1.00 89.88 144 ARG A CA 1
ATOM 1164 C C . ARG A 1 144 ? -16.776 -13.041 6.841 1.00 89.88 144 ARG A C 1
ATOM 1166 O O . ARG A 1 144 ? -15.857 -12.609 6.154 1.00 89.88 144 ARG A O 1
ATOM 1173 N N . PHE A 1 145 ? -17.779 -12.300 7.282 1.00 92.06 145 PHE A N 1
ATOM 1174 C CA . PHE A 1 145 ? -17.884 -10.871 7.057 1.00 92.06 145 PHE A CA 1
ATOM 1175 C C . PHE A 1 145 ? -17.647 -10.156 8.379 1.00 92.06 145 PHE A C 1
ATOM 1177 O O . PHE A 1 145 ? -18.406 -10.379 9.321 1.00 92.06 145 PHE A O 1
ATOM 1184 N N . ILE A 1 146 ? -16.605 -9.333 8.444 1.00 93.94 146 ILE A N 1
ATOM 1185 C CA . ILE A 1 146 ? -16.208 -8.615 9.656 1.00 93.94 146 ILE A CA 1
ATOM 1186 C C . ILE A 1 146 ? -16.407 -7.119 9.399 1.00 93.94 146 ILE A C 1
ATOM 1188 O O . ILE A 1 146 ? -15.540 -6.515 8.772 1.00 93.94 146 ILE A O 1
ATOM 1192 N N . PRO A 1 147 ? -17.544 -6.531 9.806 1.00 96.06 147 PRO A N 1
ATOM 1193 C CA . PRO A 1 147 ? -17.824 -5.115 9.618 1.00 96.06 147 PRO A CA 1
ATOM 1194 C C . PRO A 1 147 ? -17.277 -4.251 10.748 1.00 96.06 147 PRO A C 1
ATOM 1196 O O . PRO A 1 147 ? -17.276 -4.657 11.911 1.00 96.06 147 PRO A O 1
ATOM 1199 N N . TRP A 1 148 ? -16.935 -3.018 10.399 1.00 97.19 148 TRP A N 1
ATOM 1200 C CA . TRP A 1 148 ? -16.741 -1.907 11.320 1.00 97.19 148 TRP A CA 1
ATOM 1201 C C . TRP A 1 148 ? -17.204 -0.598 10.675 1.00 97.19 148 TRP A C 1
ATOM 1203 O O . TRP A 1 148 ? -17.349 -0.483 9.458 1.00 97.19 148 TRP A O 1
ATOM 1213 N N . VAL A 1 149 ? -17.474 0.393 11.511 1.00 98.00 149 VAL A N 1
ATOM 1214 C CA . VAL A 1 149 ? -17.877 1.736 11.108 1.00 98.00 149 VAL A CA 1
ATOM 1215 C C . VAL A 1 149 ? -16.677 2.672 11.182 1.00 98.00 149 VAL A C 1
ATOM 1217 O O . VAL A 1 149 ? -15.927 2.657 12.159 1.00 98.00 149 VAL A O 1
ATOM 1220 N N . GLU A 1 150 ? -16.552 3.529 10.177 1.00 98.19 150 GLU A N 1
ATOM 1221 C CA . GLU A 1 150 ? -15.630 4.663 10.145 1.00 98.19 150 GLU A CA 1
ATOM 1222 C C . GLU A 1 150 ? -16.433 5.963 10.061 1.00 98.19 150 GLU A C 1
ATOM 1224 O O . GLU A 1 150 ? -17.403 6.067 9.303 1.00 98.19 150 GLU A O 1
ATOM 1229 N N . VAL A 1 151 ? -16.041 6.957 10.857 1.00 98.19 151 VAL A N 1
ATOM 1230 C CA . VAL A 1 151 ? -16.748 8.234 10.988 1.00 98.19 151 VAL A CA 1
ATOM 1231 C C . VAL A 1 151 ? -15.755 9.369 10.800 1.00 98.19 151 VAL A C 1
ATOM 1233 O O . VAL A 1 151 ? -14.814 9.502 11.574 1.00 98.19 151 VAL A O 1
ATOM 1236 N N . TYR A 1 152 ? -15.972 10.206 9.789 1.00 98.19 152 TYR A N 1
ATOM 1237 C CA . TYR A 1 152 ? -15.084 11.321 9.464 1.00 98.19 152 TYR A CA 1
ATOM 1238 C C . TYR A 1 152 ? -15.826 12.645 9.598 1.00 98.19 152 TYR A C 1
ATOM 1240 O O . TYR A 1 152 ? -16.643 13.011 8.747 1.00 98.19 152 TYR A O 1
ATOM 1248 N N . ARG A 1 153 ? -15.525 13.390 10.659 1.00 97.69 153 ARG A N 1
ATOM 1249 C CA . ARG A 1 153 ? -15.952 14.785 10.843 1.00 97.69 153 ARG A CA 1
ATOM 1250 C C . ARG A 1 153 ? -15.195 15.712 9.876 1.00 97.69 153 ARG A C 1
ATOM 1252 O O . ARG A 1 153 ? -14.212 15.278 9.271 1.00 97.69 153 ARG A O 1
ATOM 1259 N N . PRO A 1 154 ? -15.623 16.975 9.702 1.00 97.06 154 PRO A N 1
ATOM 1260 C CA . PRO A 1 154 ? -14.910 17.923 8.846 1.00 97.06 154 PRO A CA 1
ATOM 1261 C C . PRO A 1 154 ? -13.417 18.006 9.202 1.00 97.06 154 PRO A C 1
ATOM 1263 O O . PRO A 1 154 ? -13.059 18.192 10.363 1.00 97.06 154 PRO A O 1
ATOM 1266 N N . GLY A 1 155 ? -12.550 17.846 8.201 1.00 95.94 155 GLY A N 1
ATOM 1267 C CA . GLY A 1 155 ? -11.090 17.848 8.335 1.00 95.94 155 GLY A CA 1
ATOM 1268 C C . GLY A 1 155 ? -10.455 16.513 8.744 1.00 95.94 155 GLY A C 1
ATOM 1269 O O . GLY A 1 155 ? -9.253 16.342 8.539 1.00 95.94 155 GLY A O 1
ATOM 1270 N N . GLU A 1 156 ? -11.221 15.549 9.263 1.00 97.19 156 GLU A N 1
ATOM 1271 C CA . GLU A 1 156 ? -10.681 14.242 9.654 1.00 97.19 156 GLU A CA 1
ATOM 1272 C C . GLU A 1 156 ? -10.331 13.385 8.433 1.00 97.19 156 GLU A C 1
ATOM 1274 O O . GLU A 1 156 ? -10.969 13.462 7.379 1.00 97.19 156 GLU A O 1
ATOM 1279 N N . PHE A 1 157 ? -9.310 12.543 8.587 1.00 97.44 157 PHE A N 1
ATOM 1280 C CA . PHE A 1 157 ? -8.760 11.690 7.536 1.00 97.44 157 PHE A CA 1
ATOM 1281 C C . PHE A 1 157 ? -8.285 10.354 8.117 1.00 97.44 157 PHE A C 1
ATOM 1283 O O . PHE A 1 157 ? -8.241 10.174 9.333 1.00 97.44 157 PHE A O 1
ATOM 1290 N N . GLN A 1 158 ? -7.900 9.422 7.247 1.00 97.00 158 GLN A N 1
ATOM 1291 C CA . GLN A 1 158 ? -7.244 8.174 7.638 1.00 97.00 158 GLN A CA 1
ATOM 1292 C C . GLN A 1 158 ? -5.892 8.091 6.949 1.00 97.00 158 GLN A C 1
ATOM 1294 O O . GLN A 1 158 ? -5.811 8.231 5.729 1.00 97.00 158 GLN A O 1
ATOM 1299 N N . ARG A 1 159 ? -4.828 7.865 7.721 1.00 95.12 159 ARG A N 1
ATOM 1300 C CA . ARG A 1 159 ? -3.479 7.689 7.172 1.00 95.12 159 ARG A CA 1
ATOM 1301 C C . ARG A 1 159 ? -3.377 6.418 6.306 1.00 95.12 159 ARG A C 1
ATOM 1303 O O . ARG A 1 159 ? -4.207 5.518 6.465 1.00 95.12 159 ARG A O 1
ATOM 1310 N N . PRO A 1 160 ? -2.370 6.325 5.416 1.00 94.69 160 PRO A N 1
ATOM 1311 C CA . PRO A 1 160 ? -2.109 5.104 4.662 1.00 94.69 160 PRO A CA 1
ATOM 1312 C C . PRO A 1 160 ? -2.005 3.886 5.579 1.00 94.69 160 PRO A C 1
ATOM 1314 O O . PRO A 1 160 ? -1.286 3.923 6.579 1.00 94.69 160 PRO A O 1
ATOM 1317 N N . HIS A 1 161 ? -2.744 2.833 5.252 1.00 93.75 161 HIS A N 1
ATOM 1318 C CA . HIS A 1 161 ? -2.704 1.557 5.956 1.00 93.75 161 HIS A CA 1
ATOM 1319 C C . HIS A 1 161 ? -3.186 0.416 5.048 1.00 93.75 161 HIS A C 1
ATOM 1321 O O . HIS A 1 161 ? -3.641 0.635 3.922 1.00 93.75 161 HIS A O 1
ATOM 1327 N N . THR A 1 162 ? -3.055 -0.808 5.549 1.00 93.00 162 THR A N 1
ATOM 1328 C CA . THR A 1 162 ? -3.502 -2.055 4.921 1.00 93.00 162 THR A CA 1
ATOM 1329 C C . THR A 1 162 ? -4.256 -2.896 5.953 1.00 93.00 162 THR A C 1
ATOM 1331 O O . THR A 1 162 ? -4.199 -2.618 7.154 1.00 93.00 162 THR A O 1
ATOM 1334 N N . HIS A 1 163 ? -4.976 -3.923 5.500 1.00 91.19 163 HIS A N 1
ATOM 1335 C CA . HIS A 1 163 ? -5.649 -4.881 6.380 1.00 91.19 163 HIS A CA 1
ATOM 1336 C C . HIS A 1 163 ? -5.163 -6.301 6.076 1.00 91.19 163 HIS A C 1
ATOM 1338 O O . HIS A 1 163 ? -5.883 -7.100 5.476 1.00 91.19 163 HIS A O 1
ATOM 1344 N N . THR A 1 164 ? -3.927 -6.618 6.458 1.00 85.19 164 THR A N 1
ATOM 1345 C CA . THR A 1 164 ? -3.356 -7.951 6.220 1.00 85.19 164 THR A CA 1
ATOM 1346 C C . THR A 1 164 ? -4.179 -9.023 6.957 1.00 85.19 164 THR A C 1
ATOM 1348 O O . THR A 1 164 ? -4.789 -8.763 7.994 1.00 85.19 164 THR A O 1
ATOM 1351 N N . GLY A 1 165 ? -4.292 -10.231 6.392 1.00 81.06 165 GLY A N 1
ATOM 1352 C CA . GLY A 1 165 ? -5.093 -11.316 6.990 1.00 81.06 165 GLY A CA 1
ATOM 1353 C C . GLY A 1 165 ? -6.538 -11.454 6.491 1.00 81.06 165 GLY A C 1
ATOM 1354 O O . GLY A 1 165 ? -7.345 -12.195 7.054 1.00 81.06 165 GLY A O 1
ATOM 1355 N N . SER A 1 166 ? -6.901 -10.743 5.432 1.00 88.31 166 SER A N 1
ATOM 1356 C CA . SER A 1 166 ? -8.130 -10.968 4.665 1.00 88.31 166 SER A CA 1
ATOM 1357 C C . SER A 1 166 ? -7.762 -10.998 3.186 1.00 88.31 166 SER A C 1
ATOM 1359 O O . SER A 1 166 ? -6.832 -10.308 2.826 1.00 88.31 166 SER A O 1
ATOM 1361 N N . PRO A 1 167 ? -8.436 -11.710 2.281 1.00 87.19 167 PRO A N 1
ATOM 1362 C CA . PRO A 1 167 ? -8.201 -11.534 0.844 1.00 87.19 167 PRO A CA 1
ATOM 1363 C C . PRO A 1 167 ? -8.855 -10.274 0.265 1.00 87.19 167 PRO A C 1
ATOM 1365 O O . PRO A 1 167 ? -8.395 -9.702 -0.721 1.00 87.19 167 PRO A O 1
ATOM 1368 N N . VAL A 1 168 ? -9.970 -9.834 0.853 1.00 91.25 168 VAL A N 1
ATOM 1369 C CA . VAL A 1 168 ? -10.761 -8.717 0.319 1.00 91.25 168 VAL A CA 1
ATOM 1370 C C . VAL A 1 168 ? -11.169 -7.786 1.444 1.00 91.25 168 VAL A C 1
ATOM 1372 O O . VAL A 1 168 ? -11.608 -8.231 2.509 1.00 91.25 168 VAL A O 1
ATOM 1375 N N . VAL A 1 169 ? -11.059 -6.493 1.174 1.00 94.31 169 VAL A N 1
ATOM 1376 C CA . VAL A 1 169 ? -11.661 -5.430 1.975 1.00 94.31 169 VAL A CA 1
ATOM 1377 C C . VAL A 1 169 ? -12.675 -4.711 1.102 1.00 94.31 169 VAL A C 1
ATOM 1379 O O . VAL A 1 169 ? -12.528 -4.631 -0.123 1.00 94.31 169 VAL A O 1
ATOM 1382 N N . GLY A 1 170 ? -13.733 -4.211 1.722 1.00 95.69 170 GLY A N 1
ATOM 1383 C CA . GLY A 1 170 ? -14.616 -3.282 1.053 1.00 95.69 170 GLY A CA 1
ATOM 1384 C C . GLY A 1 170 ? -15.135 -2.195 1.968 1.00 95.69 170 GLY A C 1
ATOM 1385 O O . GLY A 1 170 ? -15.054 -2.292 3.189 1.00 95.69 170 GLY A O 1
ATOM 1386 N N . ILE A 1 171 ? -15.643 -1.143 1.339 1.00 97.06 171 ILE A N 1
ATOM 1387 C CA . ILE A 1 171 ? -16.152 0.056 2.000 1.00 97.06 171 ILE A CA 1
ATOM 1388 C C . ILE A 1 171 ? -17.492 0.410 1.364 1.00 97.06 171 ILE A C 1
ATOM 1390 O O . ILE A 1 171 ? -17.615 0.417 0.137 1.00 97.06 171 ILE A O 1
ATOM 1394 N N . ILE A 1 172 ? -18.491 0.697 2.199 1.00 96.06 172 ILE A N 1
ATOM 1395 C CA . ILE A 1 172 ? -19.817 1.175 1.797 1.00 96.06 172 ILE A CA 1
ATOM 1396 C C . ILE A 1 172 ? -19.998 2.596 2.315 1.00 96.06 172 ILE A C 1
ATOM 1398 O O . ILE A 1 172 ? -19.946 2.827 3.521 1.00 96.06 172 ILE A O 1
ATOM 1402 N N . ALA A 1 173 ? -20.278 3.545 1.426 1.00 96.81 173 ALA A N 1
ATOM 1403 C CA . ALA A 1 173 ? -20.603 4.913 1.817 1.00 96.81 173 ALA A CA 1
ATOM 1404 C C . ALA A 1 173 ? -22.054 4.995 2.327 1.00 96.81 173 ALA A C 1
ATOM 1406 O O . ALA A 1 173 ? -22.990 5.116 1.534 1.00 96.81 173 ALA A O 1
ATOM 1407 N N . LEU A 1 174 ? -22.259 4.916 3.646 1.00 96.31 174 LEU A N 1
ATOM 1408 C CA . LEU A 1 174 ? -23.595 4.978 4.257 1.00 96.31 174 LEU A CA 1
ATOM 1409 C C . LEU A 1 174 ? -24.175 6.393 4.204 1.00 96.31 174 LEU A C 1
ATOM 1411 O O . LEU A 1 174 ? -25.338 6.575 3.848 1.00 96.31 174 LEU A O 1
ATOM 1415 N N . ARG A 1 175 ? -23.341 7.388 4.521 1.00 96.94 175 ARG A N 1
ATOM 1416 C CA . ARG A 1 175 ? -23.646 8.818 4.429 1.00 96.94 175 ARG A CA 1
ATOM 1417 C C . ARG A 1 175 ? -22.393 9.541 3.960 1.00 96.94 175 ARG A C 1
ATOM 1419 O O . ARG A 1 175 ? -21.374 9.502 4.641 1.00 96.94 175 ARG A O 1
ATOM 1426 N N . CYS A 1 176 ? -22.445 10.169 2.793 1.00 95.56 176 CYS A N 1
ATOM 1427 C CA . CYS A 1 176 ? -21.295 10.865 2.226 1.00 95.56 176 CYS A CA 1
ATOM 1428 C C . CYS A 1 176 ? -21.785 12.036 1.377 1.00 95.56 176 CYS A C 1
ATOM 1430 O O . CYS A 1 176 ? -22.559 11.832 0.438 1.00 95.56 176 CYS A O 1
ATOM 1432 N N . GLY A 1 177 ? -21.347 13.249 1.726 1.00 88.88 177 GLY A N 1
ATOM 1433 C CA . GLY A 1 177 ? -21.569 14.432 0.896 1.00 88.88 177 GLY A CA 1
ATOM 1434 C C . GLY A 1 177 ? -20.949 14.255 -0.495 1.00 88.88 177 GLY A C 1
ATOM 1435 O O . GLY A 1 177 ? -19.975 13.525 -0.672 1.00 88.88 177 GLY A O 1
ATOM 1436 N N . PHE A 1 178 ? -21.509 14.903 -1.516 1.00 78.62 178 PHE A N 1
ATOM 1437 C CA . PHE A 1 178 ? -21.010 14.750 -2.885 1.00 78.62 178 PHE A CA 1
ATOM 1438 C C . PHE A 1 178 ? -19.543 15.199 -2.993 1.00 78.62 178 PHE A C 1
ATOM 1440 O O . PHE A 1 178 ? -19.229 16.355 -2.721 1.00 78.62 178 PHE A O 1
ATOM 1447 N N . GLU A 1 179 ? -18.652 14.273 -3.372 1.00 78.31 179 GLU A N 1
ATOM 1448 C CA . GLU A 1 179 ? -17.193 14.477 -3.429 1.00 78.31 179 GLU A CA 1
ATOM 1449 C C . GLU A 1 179 ? -16.556 14.982 -2.118 1.00 78.31 179 GLU A C 1
ATOM 1451 O O . GLU A 1 179 ? -15.441 15.509 -2.134 1.00 78.31 179 GLU A O 1
ATOM 1456 N N . SER A 1 180 ? -17.231 14.799 -0.976 1.00 82.50 180 SER A N 1
ATOM 1457 C CA . SER A 1 180 ? -16.763 15.301 0.321 1.00 82.50 180 SER A CA 1
ATOM 1458 C C . SER A 1 180 ? -15.467 14.641 0.768 1.00 82.50 180 SER A C 1
ATOM 1460 O O . SER A 1 180 ? -14.636 15.273 1.423 1.00 82.50 180 SER A O 1
ATOM 1462 N N . GLN A 1 181 ? -15.293 13.371 0.411 1.00 94.19 181 GLN A N 1
ATOM 1463 C CA . GLN A 1 181 ? -14.159 12.573 0.821 1.00 94.19 181 GLN A CA 1
ATOM 1464 C C . GLN A 1 181 ? -13.787 11.564 -0.253 1.00 94.19 181 GLN A C 1
ATOM 1466 O O . GLN A 1 181 ? -14.634 10.965 -0.924 1.00 94.19 181 GLN A O 1
ATOM 1471 N N . ARG A 1 182 ? -12.480 11.410 -0.435 1.00 96.50 182 ARG A N 1
ATOM 1472 C CA . ARG A 1 182 ? -11.899 10.561 -1.462 1.00 96.50 182 ARG A CA 1
ATOM 1473 C C . ARG A 1 182 ? -11.057 9.489 -0.803 1.00 96.50 182 ARG A C 1
ATOM 1475 O O . ARG A 1 182 ? -10.363 9.757 0.172 1.00 96.50 182 ARG A O 1
ATOM 1482 N N . MET A 1 183 ? -11.090 8.296 -1.367 1.00 97.12 183 MET A N 1
ATOM 1483 C CA . MET A 1 183 ? -10.142 7.245 -1.043 1.00 97.12 183 MET A CA 1
ATOM 1484 C C . MET A 1 183 ? -9.029 7.262 -2.072 1.00 97.12 183 MET A C 1
ATOM 1486 O O . MET A 1 183 ? -9.313 7.233 -3.269 1.00 97.12 183 MET A O 1
ATOM 1490 N N . ALA A 1 184 ? -7.781 7.286 -1.626 1.00 96.69 184 ALA A N 1
ATOM 1491 C CA . ALA A 1 184 ? -6.638 7.093 -2.502 1.00 96.69 184 ALA A CA 1
ATOM 1492 C C . ALA A 1 184 ? -6.021 5.723 -2.222 1.00 96.69 184 ALA A C 1
ATOM 1494 O O . ALA A 1 184 ? -5.660 5.412 -1.090 1.00 96.69 184 ALA A O 1
ATOM 1495 N N . ILE A 1 185 ? -5.920 4.916 -3.271 1.00 95.56 185 ILE A N 1
ATOM 1496 C CA . ILE A 1 185 ? -5.275 3.610 -3.275 1.00 95.56 185 ILE A CA 1
ATOM 1497 C C . ILE A 1 185 ? -3.911 3.785 -3.941 1.00 95.56 185 ILE A C 1
ATOM 1499 O O . ILE A 1 185 ? -3.829 4.261 -5.078 1.00 95.56 185 ILE A O 1
ATOM 1503 N N . GLU A 1 186 ? -2.846 3.467 -3.219 1.00 94.19 186 GLU A N 1
ATOM 1504 C CA . GLU A 1 186 ? -1.471 3.669 -3.674 1.00 94.19 186 GLU A CA 1
ATOM 1505 C C . GLU A 1 186 ? -1.005 2.501 -4.550 1.00 94.19 186 GLU A C 1
ATOM 1507 O O . GLU A 1 186 ? -1.467 1.369 -4.394 1.00 94.19 186 GLU A O 1
ATOM 1512 N N . ASP A 1 187 ? -0.107 2.775 -5.504 1.00 90.81 187 ASP A N 1
ATOM 1513 C CA . ASP A 1 187 ? 0.514 1.722 -6.308 1.00 90.81 187 ASP A CA 1
ATOM 1514 C C . ASP A 1 187 ? 1.307 0.789 -5.380 1.00 90.81 187 ASP A C 1
ATOM 1516 O O . ASP A 1 187 ? 2.265 1.238 -4.745 1.00 90.81 187 ASP A O 1
ATOM 1520 N N . PRO A 1 188 ? 0.950 -0.503 -5.292 1.00 87.25 188 PRO A N 1
ATOM 1521 C CA . PRO A 1 188 ? 1.640 -1.437 -4.407 1.00 87.25 188 PRO A CA 1
ATOM 1522 C C . PRO A 1 188 ? 3.099 -1.686 -4.815 1.00 87.25 188 PRO A C 1
ATOM 1524 O O . PRO A 1 188 ? 3.852 -2.244 -4.031 1.00 87.25 188 PRO A O 1
ATOM 1527 N N . ARG A 1 189 ? 3.506 -1.278 -6.026 1.00 84.94 189 ARG A N 1
ATOM 1528 C CA . ARG A 1 189 ? 4.871 -1.448 -6.553 1.00 84.94 189 ARG A CA 1
ATOM 1529 C C . ARG A 1 189 ? 5.838 -0.340 -6.118 1.00 84.94 189 ARG A C 1
ATOM 1531 O O . ARG A 1 189 ? 6.964 -0.305 -6.593 1.00 84.94 189 ARG A O 1
ATOM 1538 N N . GLY A 1 190 ? 5.395 0.583 -5.264 1.00 84.38 190 GLY A N 1
ATOM 1539 C CA . GLY A 1 190 ? 6.224 1.659 -4.718 1.00 84.38 190 GLY A CA 1
ATOM 1540 C C . GLY A 1 190 ? 5.892 3.041 -5.280 1.00 84.38 190 GLY A C 1
ATOM 1541 O O . GLY A 1 190 ? 5.019 3.198 -6.133 1.00 84.38 190 GLY A O 1
ATOM 1542 N N . ILE A 1 191 ? 6.581 4.064 -4.763 1.00 82.31 191 ILE A N 1
ATOM 1543 C CA . ILE A 1 191 ? 6.331 5.486 -5.071 1.00 82.31 191 ILE A CA 1
ATOM 1544 C C . ILE A 1 191 ? 7.150 6.027 -6.250 1.00 82.31 191 ILE A C 1
ATOM 1546 O O . ILE A 1 191 ? 6.811 7.076 -6.797 1.00 82.31 191 ILE A O 1
ATOM 1550 N N . ASN A 1 192 ? 8.225 5.335 -6.629 1.00 81.81 192 ASN A N 1
ATOM 1551 C CA . ASN A 1 192 ? 9.179 5.827 -7.616 1.00 81.81 192 ASN A CA 1
ATOM 1552 C C . ASN A 1 192 ? 8.692 5.547 -9.045 1.00 81.81 192 ASN A C 1
ATOM 1554 O O . ASN A 1 192 ? 8.145 4.471 -9.296 1.00 81.81 192 ASN A O 1
ATOM 1558 N N . PRO A 1 193 ? 8.905 6.465 -10.005 1.00 81.75 193 PRO A N 1
ATOM 1559 C CA . PRO A 1 193 ? 8.608 6.214 -11.412 1.00 81.75 193 PRO A CA 1
ATOM 1560 C C . PRO A 1 193 ? 9.273 4.918 -11.925 1.00 81.75 193 PRO A C 1
ATOM 1562 O O . PRO A 1 193 ? 10.427 4.665 -11.589 1.00 81.75 193 PRO A O 1
ATOM 1565 N N . PRO A 1 194 ? 8.583 4.096 -12.744 1.00 84.06 194 PRO A N 1
ATOM 1566 C CA . PRO A 1 194 ? 7.283 4.345 -13.377 1.00 84.06 194 PRO A CA 1
ATOM 1567 C C . PRO A 1 194 ? 6.053 4.071 -12.483 1.00 84.06 194 PRO A C 1
ATOM 1569 O O . PRO A 1 194 ? 4.919 4.186 -12.964 1.00 84.06 194 PRO A O 1
ATOM 1572 N N . PHE A 1 195 ? 6.257 3.692 -11.219 1.00 90.62 195 PHE A N 1
ATOM 1573 C CA . PHE A 1 195 ? 5.218 3.450 -10.214 1.00 90.62 195 PHE A CA 1
ATOM 1574 C C . PHE A 1 195 ? 4.802 4.755 -9.505 1.00 90.62 195 PHE A C 1
ATOM 1576 O O . PHE A 1 195 ? 4.932 5.846 -10.061 1.00 90.62 195 PHE A O 1
ATOM 1583 N N . GLY A 1 196 ? 4.188 4.649 -8.326 1.00 84.44 196 GLY A N 1
ATOM 1584 C CA . GLY A 1 196 ? 3.755 5.787 -7.509 1.00 84.44 196 GLY A CA 1
ATOM 1585 C C . GLY A 1 196 ? 2.443 6.434 -7.923 1.00 84.44 196 GLY A C 1
ATOM 1586 O O . GLY A 1 196 ? 2.045 7.462 -7.373 1.00 84.44 196 GLY A O 1
ATOM 1587 N N . ARG A 1 197 ? 1.724 5.833 -8.876 1.00 90.25 197 ARG A N 1
ATOM 1588 C CA . ARG A 1 197 ? 0.396 6.316 -9.258 1.00 90.25 197 ARG A CA 1
ATOM 1589 C C . ARG A 1 197 ? -0.600 6.050 -8.136 1.00 90.25 197 ARG A C 1
ATOM 1591 O O . ARG A 1 197 ? -0.594 4.993 -7.518 1.00 90.25 197 ARG A O 1
ATOM 1598 N N . LYS A 1 198 ? -1.509 6.995 -7.918 1.00 92.6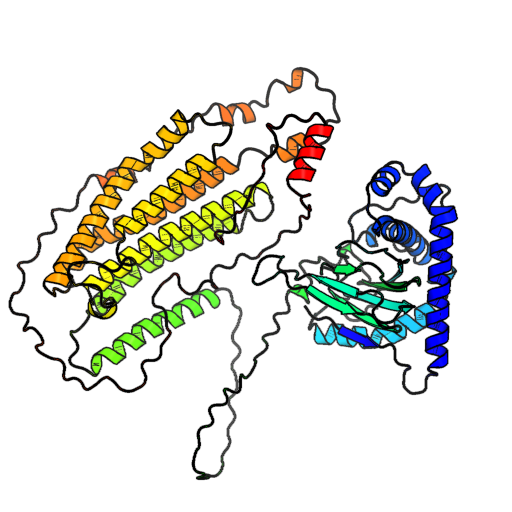9 198 LYS A N 1
ATOM 1599 C CA . LYS A 1 198 ? -2.627 6.826 -6.987 1.00 92.69 198 LYS A CA 1
ATOM 1600 C C . LYS A 1 198 ? -3.913 6.638 -7.775 1.00 92.69 198 LYS A C 1
ATOM 1602 O O . LYS A 1 198 ? -4.184 7.387 -8.714 1.00 92.69 198 LYS A O 1
ATOM 1607 N N . TYR A 1 199 ? -4.695 5.630 -7.410 1.00 93.62 199 TYR A N 1
ATOM 1608 C CA . TYR A 1 199 ? -6.076 5.509 -7.854 1.00 93.62 199 TYR A CA 1
ATOM 1609 C C . TYR A 1 199 ? -6.968 6.200 -6.829 1.00 93.62 199 TYR A C 1
ATOM 1611 O O . TYR A 1 199 ? -7.086 5.736 -5.698 1.00 93.62 199 TYR A O 1
ATOM 1619 N N . THR A 1 200 ? -7.590 7.308 -7.220 1.00 95.12 200 THR A N 1
ATOM 1620 C CA . THR A 1 200 ? -8.475 8.066 -6.334 1.00 95.12 200 THR A CA 1
ATOM 1621 C C . THR A 1 200 ? -9.934 7.794 -6.676 1.00 95.12 200 THR A C 1
ATOM 1623 O O . THR A 1 200 ? -10.345 7.909 -7.832 1.00 95.12 200 THR A O 1
ATOM 1626 N N . HIS A 1 201 ? -10.733 7.468 -5.664 1.00 95.31 201 HIS A N 1
ATOM 1627 C CA . HIS A 1 201 ? -12.169 7.264 -5.769 1.00 95.31 201 HIS A CA 1
ATOM 1628 C C . HIS A 1 201 ? -12.913 8.297 -4.920 1.00 95.31 201 HIS A C 1
ATOM 1630 O O . HIS A 1 201 ? -12.749 8.339 -3.704 1.00 95.31 201 HIS A O 1
ATOM 1636 N N . ALA A 1 202 ? -13.733 9.134 -5.558 1.00 95.44 202 ALA A N 1
ATOM 1637 C CA . ALA A 1 202 ? -14.648 10.034 -4.864 1.00 95.44 202 ALA A CA 1
ATOM 1638 C C . ALA A 1 202 ? -15.969 9.304 -4.603 1.00 95.44 202 ALA A C 1
ATOM 1640 O O . ALA A 1 202 ? -16.667 8.937 -5.554 1.00 95.44 202 ALA A O 1
ATOM 1641 N N . PHE A 1 203 ? -16.287 9.087 -3.329 1.00 94.19 203 PHE A N 1
ATOM 1642 C CA . PHE A 1 203 ? -17.482 8.349 -2.945 1.00 94.19 203 PHE A CA 1
ATOM 1643 C C . PHE A 1 203 ? -18.756 9.161 -3.179 1.00 94.19 203 PHE A C 1
ATOM 1645 O O . PHE A 1 203 ? -18.796 10.384 -3.027 1.00 94.19 203 PHE A O 1
ATOM 1652 N N . LYS A 1 204 ? -19.824 8.440 -3.513 1.00 94.06 204 LYS A N 1
ATOM 1653 C CA . LYS A 1 204 ? -21.212 8.884 -3.400 1.00 94.06 204 LYS A CA 1
ATOM 1654 C C . LYS A 1 204 ? -21.938 7.986 -2.409 1.00 94.06 204 LYS A C 1
ATOM 1656 O O . LYS A 1 204 ? -21.594 6.817 -2.258 1.00 94.06 204 LYS A O 1
ATOM 1661 N N . GLN A 1 205 ? -22.978 8.505 -1.766 1.00 94.06 205 GLN A N 1
ATOM 1662 C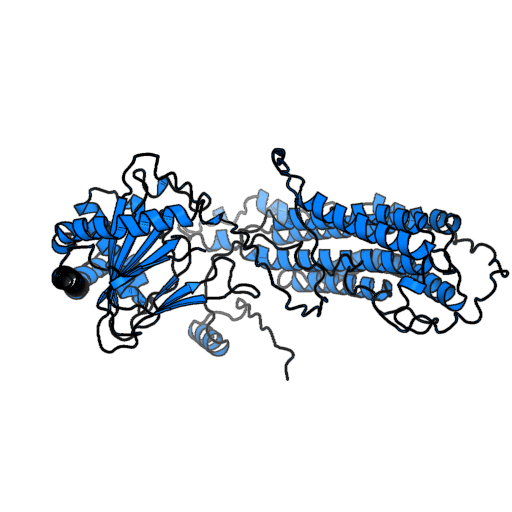 CA . GLN A 1 205 ? -23.812 7.703 -0.875 1.00 94.06 205 GLN A CA 1
ATOM 1663 C C . GLN A 1 205 ? -24.350 6.444 -1.587 1.00 94.06 205 GLN A C 1
ATOM 1665 O O . GLN A 1 205 ? -25.046 6.530 -2.597 1.00 94.06 205 GLN A O 1
ATOM 1670 N N . GLY A 1 206 ? -24.058 5.264 -1.035 1.00 92.94 206 GLY A N 1
ATOM 1671 C CA . GLY A 1 206 ? -24.401 3.953 -1.602 1.00 92.94 206 GLY A CA 1
ATOM 1672 C C . GLY A 1 206 ? -23.354 3.319 -2.498 1.00 92.94 206 GLY A C 1
ATOM 1673 O O . GLY A 1 206 ? -23.554 2.174 -2.908 1.00 92.94 206 GLY A O 1
ATOM 1674 N N . ASP A 1 207 ? -22.263 4.021 -2.802 1.00 94.06 207 ASP A N 1
ATOM 1675 C CA . ASP A 1 207 ? -21.125 3.394 -3.460 1.00 94.06 207 ASP A CA 1
ATOM 1676 C C . ASP A 1 207 ? -20.555 2.288 -2.563 1.00 94.06 207 ASP A C 1
ATOM 1678 O O . ASP A 1 207 ? -20.457 2.423 -1.339 1.00 94.06 207 ASP A O 1
ATOM 1682 N N . VAL A 1 208 ? -20.178 1.191 -3.214 1.00 94.44 208 VAL A N 1
ATOM 1683 C CA . VAL A 1 208 ? -19.447 0.068 -2.639 1.00 94.44 208 VAL A CA 1
ATOM 1684 C C . VAL A 1 208 ? -18.169 -0.104 -3.429 1.00 94.44 208 VAL A C 1
ATOM 1686 O O . VAL A 1 208 ? -18.192 -0.246 -4.657 1.00 94.44 208 VAL A O 1
ATOM 1689 N N . LEU A 1 209 ? -17.059 -0.129 -2.709 1.00 95.12 209 LEU A N 1
ATOM 1690 C CA . LEU A 1 209 ? -15.745 -0.377 -3.270 1.00 95.12 209 LEU A CA 1
ATOM 1691 C C . LEU A 1 209 ? -15.199 -1.686 -2.709 1.00 95.12 209 LEU A C 1
ATOM 1693 O O . LEU A 1 209 ? -15.234 -1.882 -1.500 1.00 95.12 209 LEU A O 1
ATOM 1697 N N . PHE A 1 210 ? -14.690 -2.557 -3.579 1.00 94.31 210 PHE A N 1
ATOM 1698 C CA . PHE A 1 210 ? -13.926 -3.748 -3.196 1.00 94.31 210 PHE A CA 1
ATOM 1699 C C . PHE A 1 210 ? -12.510 -3.650 -3.746 1.00 94.31 210 PHE A C 1
ATOM 1701 O O . PHE A 1 210 ? -12.323 -3.291 -4.916 1.00 94.31 210 PHE A O 1
ATOM 1708 N N . PHE A 1 211 ? -11.532 -4.008 -2.922 1.00 93.75 211 PHE A N 1
ATOM 1709 C CA . PHE A 1 211 ? -10.119 -4.008 -3.281 1.00 93.75 211 PHE A CA 1
ATOM 1710 C C . PHE A 1 211 ? -9.349 -5.078 -2.481 1.00 93.75 211 PHE A C 1
ATOM 1712 O O . PHE A 1 211 ? -9.863 -5.591 -1.477 1.00 93.75 211 PHE A O 1
ATOM 1719 N N . PRO A 1 212 ? -8.142 -5.469 -2.932 1.00 91.62 212 PRO A N 1
ATOM 1720 C CA . PRO A 1 212 ? -7.311 -6.423 -2.209 1.00 91.62 212 PRO A CA 1
ATOM 1721 C C . PRO A 1 212 ? -6.864 -5.831 -0.873 1.00 91.62 212 PRO A C 1
ATOM 1723 O O . PRO A 1 212 ? -6.486 -4.664 -0.792 1.00 91.62 212 PRO A O 1
ATOM 1726 N N . SER A 1 213 ? -6.890 -6.633 0.180 1.00 91.56 213 SER A N 1
ATOM 1727 C CA . SER A 1 213 ? -6.652 -6.155 1.548 1.00 91.56 213 SER A CA 1
ATOM 1728 C C . SER A 1 213 ? -5.228 -5.632 1.808 1.00 91.56 213 SER A C 1
ATOM 1730 O O . SER A 1 213 ? -5.027 -4.751 2.647 1.00 91.56 213 SER A O 1
ATOM 1732 N N . TRP A 1 214 ? -4.249 -6.168 1.073 1.00 89.62 214 TRP A N 1
ATOM 1733 C CA . TRP A 1 214 ? -2.834 -5.812 1.141 1.00 89.62 214 TRP A CA 1
ATOM 1734 C C . TRP A 1 214 ? -2.542 -4.487 0.444 1.00 89.62 214 TRP A C 1
ATOM 1736 O O . TRP A 1 214 ? -1.433 -3.969 0.528 1.00 89.62 214 TRP A O 1
ATOM 1746 N N . THR A 1 215 ? -3.516 -3.918 -0.268 1.00 91.88 215 THR A N 1
ATOM 1747 C CA . THR A 1 215 ? -3.299 -2.665 -0.981 1.00 91.88 215 THR A CA 1
ATOM 1748 C C . THR A 1 215 ? -3.304 -1.483 -0.009 1.00 91.88 215 THR A C 1
ATOM 1750 O O . THR A 1 215 ? -4.292 -1.253 0.696 1.00 91.88 215 THR A O 1
ATOM 1753 N N . SER A 1 216 ? -2.206 -0.714 -0.000 1.00 94.31 216 SER A N 1
ATOM 1754 C CA . SER A 1 216 ? -2.100 0.528 0.779 1.00 94.31 216 SER A CA 1
ATOM 1755 C C . SER A 1 216 ? -3.161 1.519 0.323 1.00 94.31 216 SER A C 1
ATOM 1757 O O . SER A 1 216 ? -3.274 1.838 -0.866 1.00 94.31 216 SER A O 1
ATOM 1759 N N . HIS A 1 217 ? -3.947 2.012 1.271 1.00 96.00 217 HIS A N 1
ATOM 1760 C CA . HIS A 1 217 ? -4.972 3.001 0.999 1.00 96.00 217 HIS A CA 1
ATOM 1761 C C . HIS A 1 217 ? -5.132 3.988 2.151 1.00 96.00 217 HIS A C 1
ATOM 1763 O O . HIS A 1 217 ? -4.799 3.713 3.303 1.00 96.00 217 HIS A O 1
ATOM 1769 N N . LEU A 1 218 ? -5.648 5.167 1.818 1.00 96.62 218 LEU A N 1
ATOM 1770 C CA . LEU A 1 218 ? -5.912 6.252 2.754 1.00 96.62 218 LEU A CA 1
ATOM 1771 C C . LEU A 1 218 ? -7.260 6.901 2.433 1.00 96.62 218 LEU A C 1
ATOM 1773 O O . LEU A 1 218 ? -7.684 6.926 1.273 1.00 96.62 218 LEU A O 1
ATOM 1777 N N . MET A 1 219 ? -7.896 7.474 3.451 1.00 97.75 219 MET A N 1
ATOM 1778 C CA . MET A 1 219 ? -9.037 8.373 3.271 1.00 97.75 219 MET A CA 1
ATOM 1779 C C . MET A 1 219 ? -8.518 9.800 3.349 1.00 97.75 219 MET A C 1
ATOM 1781 O O . MET A 1 219 ? -7.932 10.190 4.357 1.00 97.75 219 MET A O 1
ATOM 1785 N N . GLU A 1 220 ? -8.707 10.574 2.283 1.00 97.31 220 GLU A N 1
ATOM 1786 C CA . GLU A 1 220 ? -8.358 11.993 2.255 1.00 97.31 220 GLU A CA 1
ATOM 1787 C C . GLU A 1 220 ? -9.183 12.770 3.299 1.00 97.31 220 GLU A C 1
ATOM 1789 O O . GLU A 1 220 ? -10.234 12.286 3.732 1.00 97.31 220 GLU A O 1
ATOM 1794 N N . PRO A 1 221 ? -8.746 13.975 3.712 1.00 97.12 221 PRO A N 1
ATOM 1795 C CA . PRO A 1 221 ? -9.522 14.810 4.622 1.00 97.12 221 PRO A CA 1
ATOM 1796 C C . PRO A 1 221 ? -10.946 15.047 4.124 1.00 97.12 221 PRO A C 1
ATOM 1798 O O . PRO A 1 221 ? -11.141 15.412 2.962 1.00 97.12 221 PRO A O 1
ATOM 1801 N N . ASN A 1 222 ? -11.932 14.871 5.006 1.00 97.00 222 ASN A N 1
ATOM 1802 C CA . ASN A 1 222 ? -13.314 15.242 4.724 1.00 97.00 222 ASN A CA 1
ATOM 1803 C C . ASN A 1 222 ? -13.409 16.764 4.536 1.00 97.00 222 ASN A C 1
ATOM 1805 O O . ASN A 1 222 ? -13.213 17.530 5.478 1.00 97.00 222 ASN A O 1
ATOM 1809 N N . ARG A 1 223 ? -13.710 17.209 3.315 1.00 94.31 223 ARG A N 1
ATOM 1810 C CA . ARG A 1 223 ? -13.783 18.633 2.948 1.00 94.31 223 ARG A CA 1
ATOM 1811 C C . ARG A 1 223 ? -15.172 19.240 3.121 1.00 94.31 223 ARG A C 1
ATOM 1813 O O . ARG A 1 223 ? -15.344 20.427 2.861 1.00 94.31 223 ARG A O 1
ATOM 1820 N N . HIS A 1 224 ? -16.165 18.441 3.497 1.00 94.06 224 HIS A N 1
ATOM 1821 C CA . HIS A 1 224 ? -17.535 18.904 3.678 1.00 94.06 224 HIS A CA 1
ATOM 1822 C C . HIS A 1 224 ? -17.801 19.274 5.136 1.00 94.06 224 HIS A C 1
ATOM 1824 O O . HIS A 1 224 ? -17.116 18.812 6.044 1.00 94.06 224 HIS A O 1
ATOM 1830 N N . ASN A 1 225 ? -18.842 20.073 5.364 1.00 94.19 225 ASN A N 1
ATOM 1831 C CA . ASN A 1 225 ? -19.257 20.501 6.705 1.00 94.19 225 ASN A CA 1
ATOM 1832 C C . ASN A 1 225 ? -20.072 19.436 7.457 1.00 94.19 225 ASN A C 1
ATOM 1834 O O . ASN A 1 225 ? -20.524 19.675 8.573 1.00 94.19 225 ASN A O 1
ATOM 1838 N N . GLU A 1 226 ? -20.277 18.271 6.846 1.00 95.69 226 GLU A N 1
ATOM 1839 C CA . GLU A 1 226 ? -21.070 17.181 7.406 1.00 95.69 226 GLU A CA 1
ATOM 1840 C C . GLU A 1 226 ? -20.179 15.981 7.704 1.00 95.69 226 GLU A C 1
ATOM 1842 O O . GLU A 1 226 ? -19.179 15.742 7.025 1.00 95.69 226 GLU A O 1
ATOM 1847 N N . THR A 1 227 ? -20.569 15.206 8.711 1.00 97.25 227 THR A N 1
ATOM 1848 C CA . THR A 1 227 ? -19.888 13.970 9.086 1.00 97.25 227 THR A CA 1
ATOM 1849 C C . THR A 1 227 ? -20.187 12.867 8.070 1.00 97.25 227 THR A C 1
ATOM 1851 O O . THR A 1 227 ? -21.337 12.423 7.950 1.00 97.25 227 THR A O 1
ATOM 1854 N N . ASN A 1 228 ? -19.151 12.363 7.400 1.00 97.88 228 ASN A N 1
ATOM 1855 C CA . ASN A 1 228 ? -19.269 11.185 6.547 1.00 97.88 228 ASN A CA 1
ATOM 1856 C C . ASN A 1 228 ? -19.188 9.909 7.386 1.00 97.88 228 ASN A C 1
ATOM 1858 O O . ASN A 1 228 ? -18.445 9.845 8.366 1.00 97.88 228 ASN A O 1
ATOM 1862 N N . ILE A 1 229 ? -19.943 8.892 6.983 1.00 98.19 229 ILE A N 1
ATOM 1863 C CA . ILE A 1 229 ? -19.997 7.597 7.654 1.00 98.19 229 ILE A CA 1
ATOM 1864 C C . ILE A 1 229 ? -19.866 6.496 6.619 1.00 98.19 229 ILE A C 1
ATOM 1866 O O . ILE A 1 229 ? -20.641 6.421 5.658 1.00 98.19 229 ILE A O 1
ATOM 1870 N N . PHE A 1 230 ? -18.904 5.619 6.866 1.00 98.00 230 PHE A N 1
ATOM 1871 C CA . PHE A 1 230 ? -18.623 4.459 6.046 1.00 98.00 230 PHE A CA 1
ATOM 1872 C C . PHE A 1 230 ? -18.798 3.192 6.874 1.00 98.00 230 PHE A C 1
ATOM 1874 O O . PHE A 1 230 ? -18.517 3.167 8.072 1.00 98.00 230 PHE A O 1
ATOM 1881 N N . LEU A 1 231 ? -19.279 2.137 6.225 1.00 97.38 231 LEU A N 1
ATOM 1882 C CA . LEU A 1 231 ? -19.199 0.789 6.758 1.00 97.38 231 LEU A CA 1
ATOM 1883 C C . LEU A 1 231 ? -18.128 0.038 5.985 1.00 97.38 231 LEU A C 1
ATOM 1885 O O . LEU A 1 231 ? -18.339 -0.364 4.837 1.00 97.38 231 LEU A O 1
ATOM 1889 N N . SER A 1 232 ? -16.994 -0.138 6.632 1.00 97.25 232 SER A N 1
ATOM 1890 C CA . SER A 1 232 ? -15.878 -0.907 6.118 1.00 97.25 232 SER A CA 1
ATOM 1891 C C . SER A 1 232 ? -15.997 -2.355 6.579 1.00 97.25 232 SER A C 1
ATOM 1893 O O . SER A 1 232 ? -16.660 -2.671 7.572 1.00 97.25 232 SER A O 1
ATOM 1895 N N . PHE A 1 233 ? -15.424 -3.272 5.813 1.00 96.06 233 PHE A N 1
ATOM 1896 C CA . PHE A 1 233 ? -15.496 -4.687 6.129 1.00 96.06 233 PHE A CA 1
ATOM 1897 C C . PHE A 1 233 ? -14.349 -5.490 5.531 1.00 96.06 233 PHE A C 1
ATOM 1899 O O . PHE A 1 233 ? -13.845 -5.193 4.450 1.00 96.06 233 PHE A O 1
ATOM 1906 N N . ALA A 1 234 ? -14.016 -6.587 6.202 1.00 94.25 234 ALA A N 1
ATOM 1907 C CA . ALA A 1 234 ? -13.086 -7.598 5.729 1.00 94.25 234 ALA A CA 1
ATOM 1908 C C . ALA A 1 234 ? -13.848 -8.894 5.430 1.00 94.25 234 ALA A C 1
ATOM 1910 O O . ALA A 1 234 ? -14.780 -9.271 6.150 1.00 94.25 234 ALA A O 1
ATOM 1911 N N . VAL A 1 235 ? -13.460 -9.574 4.352 1.00 91.88 235 VAL A N 1
ATOM 1912 C CA . VAL A 1 235 ? -14.032 -10.857 3.935 1.00 91.88 235 VAL A CA 1
ATOM 1913 C C . VAL A 1 235 ? -12.996 -11.951 4.135 1.00 91.88 235 VAL A C 1
ATOM 1915 O O . VAL A 1 235 ? -12.126 -12.132 3.292 1.00 91.88 235 VAL A O 1
ATOM 1918 N N . GLN A 1 236 ? -13.135 -12.731 5.199 1.00 89.25 236 GLN A N 1
ATOM 1919 C CA . GLN A 1 236 ? -12.176 -13.775 5.561 1.00 89.25 236 GLN A CA 1
ATOM 1920 C C . GLN A 1 236 ? -12.667 -15.190 5.242 1.00 89.25 236 GLN A C 1
ATOM 1922 O O . GLN A 1 236 ? -13.867 -15.455 5.103 1.00 89.25 236 GLN A O 1
ATOM 1927 N N . GLY A 1 237 ? -11.721 -16.130 5.191 1.00 85.12 237 GLY A N 1
ATOM 1928 C CA . GLY A 1 237 ? -12.014 -17.557 5.285 1.00 85.12 237 GLY A CA 1
ATOM 1929 C C . GLY A 1 237 ? -12.603 -17.932 6.650 1.00 85.12 237 GLY A C 1
ATOM 1930 O O . GLY A 1 237 ? -12.547 -17.170 7.618 1.00 85.12 237 GLY A O 1
ATOM 1931 N N . GLN A 1 238 ? -13.183 -19.130 6.754 1.00 84.31 238 GLN A N 1
ATOM 1932 C CA . GLN A 1 238 ? -13.654 -19.633 8.053 1.00 84.31 238 GLN A CA 1
ATOM 1933 C C . GLN A 1 238 ? -12.511 -19.895 9.032 1.00 84.31 238 GLN A C 1
ATOM 1935 O O . GLN A 1 238 ? -12.722 -19.780 10.231 1.00 84.31 238 GLN A O 1
ATOM 1940 N N . GLU A 1 239 ? -11.321 -20.189 8.521 1.00 83.25 239 GLU A N 1
ATOM 1941 C CA . GLU A 1 239 ? -10.129 -20.472 9.323 1.00 83.25 239 GLU A CA 1
ATOM 1942 C C . GLU A 1 239 ? -9.442 -19.189 9.829 1.00 83.25 239 GLU A C 1
ATOM 1944 O O . GLU A 1 239 ? -8.659 -19.243 10.766 1.00 83.25 239 GLU A O 1
ATOM 1949 N N . GLY A 1 240 ? -9.817 -18.016 9.298 1.00 82.06 240 GLY A N 1
ATOM 1950 C CA . GLY A 1 240 ? -9.398 -16.707 9.817 1.00 82.06 240 GLY A CA 1
ATOM 1951 C C . GLY A 1 240 ? -8.083 -16.202 9.266 1.00 82.06 240 GLY A C 1
ATOM 1952 O O . GLY A 1 240 ? -7.603 -16.693 8.248 1.00 82.06 240 GLY A O 1
ATOM 1953 N N . VAL A 1 241 ? -7.532 -15.185 9.930 1.00 79.88 241 VAL A N 1
ATOM 1954 C CA . VAL A 1 241 ? -6.292 -14.507 9.511 1.00 79.88 241 VAL A CA 1
ATOM 1955 C C . VAL A 1 241 ? -5.122 -15.477 9.396 1.00 79.88 241 VAL A C 1
ATOM 1957 O O . VAL A 1 241 ? -4.342 -15.370 8.463 1.00 79.88 241 VAL A O 1
ATOM 1960 N N . THR A 1 242 ? -5.026 -16.453 10.297 1.00 78.31 242 THR A N 1
ATOM 1961 C CA . THR A 1 242 ? -3.908 -17.409 10.349 1.00 78.31 242 THR A CA 1
ATOM 1962 C C . THR A 1 242 ? -3.849 -18.354 9.152 1.00 78.31 242 THR A C 1
ATOM 1964 O O . THR A 1 242 ? -2.803 -18.935 8.897 1.00 78.31 242 THR A O 1
ATOM 1967 N N . SER A 1 243 ? -4.961 -18.523 8.433 1.00 75.00 243 SER A N 1
ATOM 1968 C CA . SER A 1 243 ? -5.038 -19.390 7.249 1.00 75.00 243 SER A CA 1
ATOM 1969 C C . SER A 1 243 ? -4.669 -18.691 5.946 1.00 75.00 243 SER A C 1
ATOM 1971 O O . SER A 1 243 ? -4.577 -19.341 4.910 1.00 75.00 243 SER A O 1
ATOM 1973 N N . PHE A 1 244 ? -4.524 -17.367 5.982 1.00 76.56 244 PHE A N 1
ATOM 1974 C CA . PHE A 1 244 ? -4.271 -16.564 4.801 1.00 76.56 244 PHE A CA 1
ATOM 1975 C C . PHE A 1 244 ? -2.958 -15.817 4.973 1.00 76.56 244 PHE A C 1
ATOM 1977 O O . PHE A 1 244 ? -2.910 -14.787 5.651 1.00 76.56 244 PHE A O 1
ATOM 1984 N N . ASP A 1 245 ? -1.916 -16.330 4.328 1.00 76.38 245 ASP A N 1
ATOM 1985 C CA . ASP A 1 245 ? -0.734 -15.531 4.063 1.00 76.38 245 ASP A CA 1
ATOM 1986 C C . ASP A 1 245 ? -1.036 -14.572 2.907 1.00 76.38 245 ASP A C 1
ATOM 1988 O O . ASP A 1 245 ? -1.626 -14.948 1.892 1.00 76.38 245 ASP A O 1
ATOM 1992 N N . TRP A 1 246 ? -0.670 -13.306 3.072 1.00 71.94 246 TRP A N 1
ATOM 1993 C CA . TRP A 1 246 ? -0.866 -12.305 2.028 1.00 71.94 246 TRP A CA 1
ATOM 1994 C C . TRP A 1 246 ? 0.061 -12.562 0.831 1.00 71.94 246 TRP A C 1
ATOM 1996 O O . TRP A 1 246 ? -0.274 -12.151 -0.280 1.00 71.94 246 TRP A O 1
ATOM 2006 N N . GLU A 1 247 ? 1.184 -13.259 1.046 1.00 71.94 247 GLU A N 1
ATOM 2007 C CA . GLU A 1 247 ? 2.095 -13.713 -0.012 1.00 71.94 247 GLU A CA 1
ATOM 2008 C C . GLU A 1 247 ? 1.425 -14.735 -0.943 1.00 71.94 247 GLU A C 1
ATOM 2010 O O . GLU A 1 247 ? 1.689 -14.753 -2.148 1.00 71.94 247 GLU A O 1
ATOM 2015 N N . ASP A 1 248 ? 0.479 -15.508 -0.404 1.00 70.88 248 ASP A N 1
ATOM 2016 C CA . ASP A 1 248 ? -0.314 -16.503 -1.127 1.00 70.88 248 ASP A CA 1
ATOM 2017 C C . ASP A 1 248 ? -1.576 -15.906 -1.776 1.00 70.88 248 ASP A C 1
ATOM 2019 O O . ASP A 1 248 ? -2.425 -16.635 -2.307 1.00 70.88 248 ASP A O 1
ATOM 2023 N N . ASP A 1 249 ? -1.745 -14.576 -1.759 1.00 68.88 249 ASP A N 1
ATOM 2024 C CA . ASP A 1 249 ? -2.898 -13.962 -2.406 1.00 68.88 249 ASP A CA 1
ATOM 2025 C C . ASP A 1 249 ? -2.824 -14.139 -3.929 1.00 68.88 249 ASP A C 1
ATOM 2027 O O . ASP A 1 249 ? -2.126 -13.416 -4.647 1.00 68.88 249 ASP A O 1
ATOM 2031 N N . GLY A 1 250 ? -3.645 -15.052 -4.451 1.00 66.50 250 GLY A N 1
ATOM 2032 C CA . GLY A 1 250 ? -3.814 -15.258 -5.888 1.00 66.50 250 GLY A CA 1
ATOM 2033 C C . GLY A 1 250 ? -4.199 -13.985 -6.660 1.00 66.50 250 GLY A C 1
ATOM 2034 O O . GLY A 1 250 ? -3.945 -13.906 -7.861 1.00 66.50 250 GLY A O 1
ATOM 2035 N N . ILE A 1 251 ? -4.760 -12.960 -5.999 1.00 66.81 251 ILE A N 1
ATOM 2036 C CA . ILE A 1 251 ? -5.017 -11.648 -6.614 1.00 66.81 251 ILE A CA 1
ATOM 2037 C C . ILE A 1 251 ? -3.711 -10.876 -6.862 1.00 66.81 251 ILE A C 1
ATOM 2039 O O . ILE A 1 251 ? -3.610 -10.152 -7.858 1.00 66.81 251 ILE A O 1
ATOM 2043 N N . GLY A 1 252 ? -2.715 -11.016 -5.981 1.00 62.66 252 GLY A N 1
ATOM 2044 C CA . GLY A 1 252 ? -1.386 -10.417 -6.135 1.00 62.66 252 GLY A CA 1
ATOM 2045 C C . GLY A 1 252 ? -0.638 -10.977 -7.347 1.00 62.66 252 GLY A C 1
ATOM 2046 O O . GLY A 1 252 ? -0.005 -10.223 -8.086 1.00 62.66 252 GLY A O 1
ATOM 2047 N N . ALA A 1 253 ? -0.812 -12.274 -7.620 1.00 58.94 253 ALA A N 1
ATOM 2048 C CA . ALA A 1 253 ? -0.223 -12.969 -8.765 1.00 58.94 253 ALA A CA 1
ATOM 2049 C C . ALA A 1 253 ? -0.944 -12.717 -10.107 1.00 58.94 253 ALA A C 1
ATOM 2051 O O . ALA A 1 253 ? -0.473 -13.167 -11.155 1.00 58.94 253 ALA A O 1
ATOM 2052 N N . LEU A 1 254 ? -2.079 -12.003 -10.119 1.00 60.03 254 LEU A N 1
ATOM 2053 C CA . LEU A 1 254 ? -2.869 -11.792 -11.333 1.00 60.03 254 LEU A CA 1
ATOM 2054 C C . LEU A 1 254 ? -2.151 -10.872 -12.340 1.00 60.03 254 LEU A C 1
ATOM 2056 O O . LEU A 1 254 ? -2.343 -9.649 -12.363 1.00 60.03 254 LEU A O 1
ATOM 2060 N N . VAL A 1 255 ? -1.401 -11.469 -13.266 1.00 52.78 255 VAL A N 1
ATOM 2061 C CA . VAL A 1 255 ? -0.870 -10.788 -14.453 1.00 52.78 255 VAL A CA 1
ATOM 2062 C C . VAL A 1 255 ? -1.924 -10.814 -15.557 1.00 52.78 255 VAL A C 1
ATOM 2064 O O . VAL A 1 255 ? -1.952 -11.688 -16.420 1.00 52.78 255 VAL A O 1
ATOM 2067 N N . LYS A 1 256 ? -2.816 -9.818 -15.576 1.00 53.25 256 LYS A N 1
ATOM 2068 C CA . LYS A 1 256 ? -3.728 -9.657 -16.715 1.00 53.25 256 LYS A CA 1
ATOM 2069 C C . LYS A 1 256 ? -2.974 -9.059 -17.901 1.00 53.25 256 LYS A C 1
ATOM 2071 O O . LYS A 1 256 ? -2.850 -7.838 -18.011 1.00 53.25 256 LYS A O 1
ATOM 2076 N N . THR A 1 257 ? -2.519 -9.899 -18.829 1.00 46.53 257 THR A N 1
ATOM 2077 C CA . THR A 1 257 ? -1.951 -9.440 -20.103 1.00 46.53 257 THR A CA 1
ATOM 2078 C C . THR A 1 257 ? -3.046 -8.778 -20.940 1.00 46.53 257 THR A C 1
ATOM 2080 O O . THR A 1 257 ? -3.791 -9.423 -21.682 1.00 46.53 257 THR A O 1
ATOM 2083 N N . VAL A 1 258 ? -3.176 -7.454 -20.835 1.00 44.09 258 VAL A N 1
ATOM 2084 C CA . VAL A 1 258 ? -4.078 -6.696 -21.704 1.00 44.09 258 VAL A CA 1
ATOM 2085 C C . VAL A 1 258 ? -3.453 -6.661 -23.096 1.00 44.09 258 VAL A C 1
ATOM 2087 O O . VAL A 1 258 ? -2.652 -5.782 -23.406 1.00 44.09 258 VAL A O 1
ATOM 2090 N N . LYS A 1 259 ? -3.841 -7.601 -23.966 1.00 43.12 259 LYS A N 1
ATOM 2091 C CA . LYS A 1 259 ? -3.546 -7.535 -25.404 1.00 43.12 259 LYS A CA 1
ATOM 2092 C C . LYS A 1 259 ? -4.299 -6.343 -26.005 1.00 43.12 259 LYS A C 1
ATOM 2094 O O . LYS A 1 259 ? -5.363 -6.497 -26.606 1.00 43.12 259 LYS A O 1
ATOM 2099 N N . LYS A 1 260 ? -3.776 -5.124 -25.831 1.00 39.03 260 LYS A N 1
ATOM 2100 C CA . LYS A 1 260 ? -4.256 -3.955 -26.572 1.00 39.03 260 LYS A CA 1
ATOM 2101 C C . LYS A 1 260 ? -3.892 -4.186 -28.033 1.00 39.03 260 LYS A C 1
ATOM 2103 O O . LYS A 1 260 ? -2.754 -3.977 -28.435 1.00 39.03 260 LYS A O 1
ATOM 2108 N N . LYS A 1 261 ? -4.871 -4.595 -28.845 1.00 41.06 261 LYS A N 1
ATOM 2109 C CA . LYS A 1 261 ? -4.785 -4.421 -30.297 1.00 41.06 261 LYS A CA 1
ATOM 2110 C C . LYS A 1 261 ? -4.758 -2.918 -30.551 1.00 41.06 261 LYS A C 1
ATOM 2112 O O . LYS A 1 261 ? -5.807 -2.293 -30.698 1.00 41.06 261 LYS A O 1
ATOM 2117 N N . ILE A 1 262 ? -3.563 -2.334 -30.558 1.00 38.25 262 ILE A N 1
ATOM 2118 C CA . ILE A 1 262 ? -3.349 -1.007 -31.113 1.00 38.25 262 ILE A CA 1
ATOM 2119 C C . ILE A 1 262 ? -3.690 -1.168 -32.590 1.00 38.25 262 ILE A C 1
ATOM 2121 O O . ILE A 1 262 ? -2.906 -1.699 -33.373 1.00 38.25 262 ILE A O 1
ATOM 2125 N N . LYS A 1 263 ? -4.919 -0.798 -32.966 1.00 41.59 263 LYS A N 1
ATOM 2126 C CA . LYS A 1 263 ? -5.250 -0.574 -34.368 1.00 41.59 263 LYS A CA 1
ATOM 2127 C C . LYS A 1 263 ? -4.420 0.632 -34.773 1.00 41.59 263 LYS A C 1
ATOM 2129 O O . LYS A 1 263 ? -4.881 1.762 -34.651 1.00 41.59 263 LYS A O 1
ATOM 2134 N N . ALA A 1 264 ? -3.183 0.392 -35.200 1.00 39.03 264 ALA A N 1
ATOM 2135 C CA . ALA A 1 264 ? -2.448 1.379 -35.954 1.00 39.03 264 ALA A CA 1
ATOM 2136 C C . ALA A 1 264 ? -3.381 1.769 -37.100 1.00 39.03 264 ALA A C 1
ATOM 2138 O O . ALA A 1 264 ? -3.774 0.922 -37.908 1.00 39.03 264 ALA A O 1
ATOM 2139 N N . ALA A 1 265 ? -3.825 3.024 -37.109 1.00 42.91 265 ALA A N 1
ATOM 2140 C CA . ALA A 1 265 ? -4.597 3.587 -38.198 1.00 42.91 265 ALA A CA 1
ATOM 2141 C C . ALA A 1 265 ? -3.665 3.760 -39.405 1.00 42.91 265 ALA A C 1
ATOM 2143 O O . ALA A 1 265 ? -3.437 4.863 -39.888 1.00 42.91 265 ALA A O 1
ATOM 2144 N N . ILE A 1 266 ? -3.102 2.658 -39.900 1.00 43.22 266 ILE A N 1
ATOM 2145 C CA . ILE A 1 266 ? -2.473 2.610 -41.204 1.00 43.22 266 ILE A CA 1
ATOM 2146 C C . ILE A 1 266 ? -3.639 2.644 -42.180 1.00 43.22 266 ILE A C 1
ATOM 2148 O O . ILE A 1 266 ? -4.252 1.631 -42.522 1.00 43.22 266 ILE A O 1
ATOM 2152 N N . ARG A 1 267 ? -3.994 3.860 -42.589 1.00 44.00 267 ARG A N 1
ATOM 2153 C CA . ARG A 1 267 ? -4.933 4.125 -43.672 1.00 44.00 267 ARG A CA 1
ATOM 2154 C C . ARG A 1 267 ? -4.262 3.727 -44.990 1.00 44.00 267 ARG A C 1
ATOM 2156 O O . ARG A 1 267 ? -3.976 4.569 -45.831 1.00 44.00 267 ARG A O 1
ATOM 2163 N N . CYS A 1 268 ? -4.009 2.435 -45.189 1.00 39.91 268 CYS A N 1
ATOM 2164 C CA . CYS A 1 268 ? -3.712 1.908 -46.511 1.00 39.91 268 CYS A CA 1
ATOM 2165 C C . CYS A 1 268 ? -4.979 2.070 -47.354 1.00 39.91 268 CYS A C 1
ATOM 2167 O O . CYS A 1 268 ? -5.957 1.342 -47.174 1.00 39.91 268 CYS A O 1
ATOM 2169 N N . LYS A 1 269 ? -4.966 3.020 -48.294 1.00 41.94 269 LYS A N 1
ATOM 2170 C CA . LYS A 1 269 ? -5.897 3.034 -49.427 1.00 41.94 269 LYS A CA 1
ATOM 2171 C C . LYS A 1 269 ? -5.630 1.781 -50.274 1.00 41.94 269 LYS A C 1
ATOM 2173 O O . LYS A 1 269 ? -4.914 1.837 -51.265 1.00 41.94 269 LYS A O 1
ATOM 2178 N N . ARG A 1 270 ? -6.163 0.626 -49.869 1.00 41.44 270 ARG A N 1
ATOM 2179 C CA . ARG A 1 270 ? -6.185 -0.575 -50.709 1.00 41.44 270 ARG A CA 1
ATOM 2180 C C . ARG A 1 270 ? -7.417 -0.523 -51.604 1.00 41.44 270 ARG A C 1
ATOM 2182 O O . ARG A 1 270 ? -8.550 -0.516 -51.125 1.00 41.44 270 ARG A O 1
ATOM 2189 N N . HIS A 1 271 ? -7.172 -0.492 -52.911 1.00 40.84 271 HIS A N 1
ATOM 2190 C CA . HIS A 1 271 ? -8.175 -0.770 -53.930 1.00 40.84 271 HIS A CA 1
ATOM 2191 C C . HIS A 1 271 ? -8.850 -2.118 -53.641 1.00 40.84 271 HIS A C 1
ATOM 2193 O O . HIS A 1 271 ? -8.188 -3.132 -53.419 1.00 40.84 271 HIS A O 1
ATOM 2199 N N . LYS A 1 272 ? -10.187 -2.117 -53.641 1.00 38.88 272 LYS A N 1
ATOM 2200 C CA . LYS A 1 272 ? -11.021 -3.314 -53.508 1.00 38.88 272 LYS A CA 1
ATOM 2201 C C . LYS A 1 272 ? -10.757 -4.269 -54.679 1.00 38.88 272 LYS A C 1
ATOM 2203 O O . LYS A 1 272 ? -11.211 -4.012 -55.789 1.00 38.88 272 LYS A O 1
ATOM 2208 N N . LYS A 1 273 ? -10.134 -5.415 -54.411 1.00 42.75 273 LYS A N 1
ATOM 2209 C CA . LYS A 1 273 ? -10.367 -6.656 -55.163 1.00 42.75 273 LYS A CA 1
ATOM 2210 C C . LYS A 1 273 ? -10.692 -7.759 -54.159 1.00 42.75 273 LYS A C 1
ATOM 2212 O O . LYS A 1 273 ? -9.883 -8.068 -53.292 1.00 42.75 273 LYS A O 1
ATOM 2217 N N . LYS A 1 274 ? -11.916 -8.287 -54.250 1.00 43.97 274 LYS A N 1
ATOM 2218 C CA . LYS A 1 274 ? -12.366 -9.484 -53.527 1.00 43.97 274 LYS A CA 1
ATOM 2219 C C . LYS A 1 274 ? -11.632 -10.711 -54.074 1.00 43.97 274 LYS A C 1
ATOM 2221 O O . LYS A 1 274 ? -11.555 -10.848 -55.295 1.00 43.97 274 LYS A O 1
ATOM 2226 N N . PRO A 1 275 ? -11.255 -11.646 -53.196 1.00 42.88 275 PRO A N 1
ATOM 2227 C CA . PRO A 1 275 ? -11.486 -13.052 -53.493 1.00 42.88 275 PRO A CA 1
ATOM 2228 C C . PRO A 1 275 ? -12.248 -13.769 -52.369 1.00 42.88 275 PRO A C 1
ATOM 2230 O O . PRO A 1 275 ? -12.334 -13.292 -51.238 1.00 42.88 275 PRO A O 1
ATOM 2233 N N . LYS A 1 276 ? -12.864 -14.879 -52.776 1.00 39.62 276 LYS A N 1
ATOM 2234 C CA . LYS A 1 276 ? -13.757 -15.777 -52.039 1.00 39.62 276 LYS A CA 1
ATOM 2235 C C . LYS A 1 276 ? -12.987 -16.785 -51.164 1.00 39.62 276 LYS A C 1
ATOM 2237 O O . LYS A 1 276 ? -11.903 -17.199 -51.553 1.00 39.62 276 LYS A O 1
ATOM 2242 N N . ASP A 1 277 ? -13.621 -17.135 -50.043 1.00 45.19 277 ASP A N 1
ATOM 2243 C CA . ASP A 1 277 ? -13.749 -18.427 -49.337 1.00 45.19 277 ASP A CA 1
ATOM 2244 C C . ASP A 1 277 ? -12.557 -19.412 -49.264 1.00 45.19 277 ASP A C 1
ATOM 2246 O O . ASP A 1 277 ? -12.117 -19.933 -50.285 1.00 45.19 277 ASP A O 1
ATOM 2250 N N . ASN A 1 278 ? -12.114 -19.763 -48.040 1.00 35.56 278 ASN A N 1
ATOM 2251 C CA . ASN A 1 278 ? -12.293 -21.105 -47.438 1.00 35.56 278 ASN A CA 1
ATOM 2252 C C . ASN A 1 278 ? -11.569 -21.298 -46.082 1.00 35.56 278 ASN A C 1
ATOM 2254 O O . ASN A 1 278 ? -10.546 -20.682 -45.795 1.00 35.56 278 ASN A O 1
ATOM 2258 N N . GLU A 1 279 ? -12.163 -22.174 -45.268 1.00 38.50 279 GLU A N 1
ATOM 2259 C CA . GLU A 1 279 ? -11.810 -22.646 -43.919 1.00 38.50 279 GLU A CA 1
ATOM 2260 C C . GLU A 1 279 ? -10.422 -23.305 -43.779 1.00 38.50 279 GLU A C 1
ATOM 2262 O O . GLU A 1 279 ? -9.969 -23.986 -44.699 1.00 38.50 279 GLU A O 1
ATOM 2267 N N . LYS A 1 280 ? -9.824 -23.244 -42.572 1.00 33.06 280 LYS A N 1
ATOM 2268 C CA . LYS A 1 280 ? -9.586 -24.423 -41.699 1.00 33.06 280 LYS A CA 1
ATOM 2269 C C . LYS A 1 280 ? -8.899 -24.072 -40.370 1.00 33.06 280 LYS A C 1
ATOM 2271 O O . LYS A 1 280 ? -8.123 -23.126 -40.276 1.00 33.06 280 LYS A O 1
ATOM 2276 N N . SER A 1 281 ? -9.256 -24.859 -39.356 1.00 37.88 281 SER A N 1
ATOM 2277 C CA . SER A 1 281 ? -8.803 -24.859 -37.964 1.00 37.88 281 SER A CA 1
ATOM 2278 C C . SER A 1 281 ? -7.326 -25.228 -37.801 1.00 37.88 281 SER A C 1
ATOM 2280 O O . SER A 1 281 ? -6.825 -26.082 -38.529 1.00 37.88 281 SER A O 1
ATOM 2282 N N . CYS A 1 282 ? -6.675 -24.664 -36.779 1.00 28.66 282 CYS A N 1
ATOM 2283 C CA . CYS A 1 282 ? -5.426 -25.188 -36.226 1.00 28.66 282 CYS A CA 1
ATOM 2284 C C . CYS A 1 282 ? -5.591 -25.395 -34.719 1.00 28.66 282 CYS A C 1
ATOM 2286 O O . CYS A 1 282 ? -5.889 -24.445 -33.991 1.00 28.66 282 CYS A O 1
ATOM 2288 N N . ASP A 1 283 ? -5.394 -26.641 -34.297 1.00 29.55 283 ASP A N 1
ATOM 2289 C CA . ASP A 1 283 ? -5.256 -27.073 -32.912 1.00 29.55 283 ASP A CA 1
ATOM 2290 C C . ASP A 1 283 ? -3.955 -26.532 -32.298 1.00 29.55 283 ASP A C 1
ATOM 2292 O O . ASP A 1 283 ? -2.927 -26.414 -32.970 1.00 29.55 283 ASP A O 1
ATOM 2296 N N . THR A 1 284 ? -3.997 -26.214 -31.006 1.00 28.80 284 THR A N 1
ATOM 2297 C CA . THR A 1 284 ? -2.831 -25.833 -30.190 1.00 28.80 284 THR A CA 1
ATOM 2298 C C . THR A 1 284 ? -2.343 -27.046 -29.397 1.00 28.80 284 THR A C 1
ATOM 2300 O O . THR A 1 284 ? -3.174 -27.663 -28.731 1.00 28.80 284 THR A O 1
ATOM 2303 N N . PRO A 1 285 ? -1.036 -27.374 -29.391 1.00 31.25 285 PRO A N 1
ATOM 2304 C CA . PRO A 1 285 ? -0.490 -28.361 -28.471 1.00 31.25 285 PRO A CA 1
ATOM 2305 C C . PRO A 1 285 ? -0.146 -27.724 -27.115 1.00 31.25 285 PRO A C 1
ATOM 2307 O O . PRO A 1 285 ? 0.287 -26.572 -27.037 1.00 31.25 285 PRO A O 1
ATOM 2310 N N . GLU A 1 286 ? -0.342 -28.505 -26.056 1.00 31.39 286 GLU A N 1
ATOM 2311 C CA . GLU A 1 286 ? 0.082 -28.220 -24.683 1.00 31.39 286 GLU A CA 1
ATOM 2312 C C . GLU A 1 286 ? 1.619 -28.212 -24.563 1.00 31.39 286 GLU A C 1
ATOM 2314 O O . GLU A 1 286 ? 2.301 -29.053 -25.150 1.00 31.39 286 GLU A O 1
ATOM 2319 N N . ILE A 1 287 ? 2.160 -27.278 -23.771 1.00 30.89 287 ILE A N 1
ATOM 2320 C CA . ILE A 1 287 ? 3.576 -27.211 -23.367 1.00 30.89 287 ILE A CA 1
ATOM 2321 C C . ILE A 1 287 ? 3.634 -27.277 -21.828 1.00 30.89 287 ILE A C 1
ATOM 2323 O O . ILE A 1 287 ? 2.895 -26.530 -21.182 1.00 30.89 287 ILE A O 1
ATOM 2327 N N . PRO A 1 288 ? 4.491 -28.121 -21.217 1.00 32.62 288 PRO A N 1
ATOM 2328 C CA . PRO A 1 288 ? 4.651 -28.183 -19.767 1.00 32.62 288 PRO A CA 1
ATOM 2329 C C . PRO A 1 288 ? 5.752 -27.247 -19.218 1.00 32.62 288 PRO A C 1
ATOM 2331 O O . PRO A 1 288 ? 6.831 -27.137 -19.791 1.00 32.62 288 PRO A O 1
ATOM 2334 N N . ALA A 1 289 ? 5.427 -26.644 -18.065 1.00 38.31 289 ALA A N 1
ATOM 2335 C CA . ALA A 1 289 ? 6.235 -26.104 -16.953 1.00 38.31 289 ALA A CA 1
ATOM 2336 C C . ALA A 1 289 ? 7.550 -25.333 -17.234 1.00 38.31 289 ALA A C 1
ATOM 2338 O O . ALA A 1 289 ? 8.589 -25.897 -17.570 1.00 38.31 289 ALA A O 1
ATOM 2339 N N . GLU A 1 290 ? 7.513 -24.027 -16.939 1.00 39.19 290 GLU A N 1
ATOM 2340 C CA . GLU A 1 290 ? 8.569 -23.037 -17.165 1.00 39.19 290 GLU A CA 1
ATOM 2341 C C . GLU A 1 290 ? 9.465 -22.804 -15.930 1.00 39.19 290 GLU A C 1
ATOM 2343 O O . GLU A 1 290 ? 9.001 -22.404 -14.863 1.00 39.19 290 GLU A O 1
ATOM 2348 N N . ARG A 1 291 ? 10.783 -22.962 -16.109 1.00 39.38 291 ARG A N 1
ATOM 2349 C CA . ARG A 1 291 ? 11.821 -22.239 -15.338 1.00 39.38 291 ARG A CA 1
ATOM 2350 C C . ARG A 1 291 ? 12.979 -21.722 -16.210 1.00 39.38 291 ARG A C 1
ATOM 2352 O O . ARG A 1 291 ? 13.946 -21.187 -15.689 1.00 39.38 291 ARG A O 1
ATOM 2359 N N . SER A 1 292 ? 12.874 -21.847 -17.536 1.00 43.84 292 SER A N 1
ATOM 2360 C CA . SER A 1 292 ? 13.939 -21.527 -18.502 1.00 43.84 292 SER A CA 1
ATOM 2361 C C . SER A 1 292 ? 13.492 -20.624 -19.661 1.00 43.84 292 SER A C 1
ATOM 2363 O O . SER A 1 292 ? 14.275 -20.381 -20.576 1.00 43.84 292 SER A O 1
ATOM 2365 N N . VAL A 1 293 ? 12.243 -20.139 -19.663 1.00 41.81 293 VAL A N 1
ATOM 2366 C CA . VAL A 1 293 ? 11.634 -19.527 -20.857 1.00 41.81 293 VAL A CA 1
ATOM 2367 C C . VAL A 1 293 ? 12.010 -18.058 -21.046 1.00 41.81 293 VAL A C 1
ATOM 2369 O O . VAL A 1 293 ? 12.252 -17.669 -22.181 1.00 41.81 293 VAL A O 1
ATOM 2372 N N . GLU A 1 294 ? 12.156 -17.252 -19.991 1.00 38.94 294 GLU A N 1
ATOM 2373 C CA . GLU A 1 294 ? 12.483 -15.819 -20.147 1.00 38.94 294 GLU A CA 1
ATOM 2374 C C . GLU A 1 294 ? 13.935 -15.575 -20.575 1.00 38.94 294 GLU A C 1
ATOM 2376 O O . GLU A 1 294 ? 14.172 -14.793 -21.496 1.00 38.94 294 GLU A O 1
ATOM 2381 N N . LEU A 1 295 ? 14.894 -16.316 -20.005 1.00 39.72 295 LEU A N 1
ATOM 2382 C CA . LEU A 1 295 ? 16.284 -16.287 -20.468 1.00 39.72 295 LEU A CA 1
ATOM 2383 C C . LEU A 1 295 ? 16.353 -16.784 -21.926 1.00 39.72 295 LEU A C 1
ATOM 2385 O O . LEU A 1 295 ? 16.916 -16.116 -22.788 1.00 39.72 295 LEU A O 1
ATOM 2389 N N . ALA A 1 296 ? 15.678 -17.894 -22.255 1.00 42.12 296 ALA A N 1
ATOM 2390 C CA . ALA A 1 296 ? 15.638 -18.437 -23.617 1.00 42.12 296 ALA A CA 1
ATOM 2391 C C . ALA A 1 296 ? 14.967 -17.498 -24.644 1.00 42.12 296 ALA A C 1
ATOM 2393 O O . ALA A 1 296 ? 15.435 -17.408 -25.781 1.00 42.12 296 ALA A O 1
ATOM 2394 N N . HIS A 1 297 ? 13.917 -16.760 -24.263 1.00 40.78 297 HIS A N 1
ATOM 2395 C CA . HIS A 1 297 ? 13.255 -15.769 -25.123 1.00 40.78 297 HIS A CA 1
ATOM 2396 C C . HIS A 1 297 ? 14.144 -14.547 -25.396 1.00 40.78 297 HIS A C 1
ATOM 2398 O O . HIS A 1 297 ? 14.154 -14.016 -26.515 1.00 40.78 297 HIS A O 1
ATOM 2404 N N . TRP A 1 298 ? 14.923 -14.136 -24.393 1.00 39.47 298 TRP A N 1
ATOM 2405 C CA . TRP A 1 298 ? 15.950 -13.107 -24.524 1.00 39.47 298 TRP A CA 1
ATOM 2406 C C . TRP A 1 298 ? 17.074 -13.554 -25.486 1.00 39.47 298 TRP A C 1
ATOM 2408 O O . TRP A 1 298 ? 17.410 -12.827 -26.426 1.00 39.47 298 TRP A O 1
ATOM 2418 N N . HIS A 1 299 ? 17.555 -14.801 -25.373 1.00 48.97 299 HIS A N 1
ATOM 2419 C CA . HIS A 1 299 ? 18.569 -15.382 -26.273 1.00 48.97 299 HIS A CA 1
ATOM 2420 C C . HIS A 1 299 ? 18.079 -15.560 -27.722 1.00 48.97 299 HIS A C 1
ATOM 2422 O O . HIS A 1 299 ? 18.825 -15.319 -28.679 1.00 48.97 299 HIS A O 1
ATOM 2428 N N . GLN A 1 300 ? 16.822 -15.967 -27.920 1.00 45.50 300 GLN A N 1
ATOM 2429 C CA . GLN A 1 300 ? 16.280 -16.224 -29.256 1.00 45.50 300 GLN A CA 1
ATOM 2430 C C . GLN A 1 300 ? 16.118 -14.933 -30.069 1.00 45.50 300 GLN A C 1
ATOM 2432 O O . GLN A 1 300 ? 16.426 -14.919 -31.260 1.00 45.50 300 GLN A O 1
ATOM 2437 N N . SER A 1 301 ? 15.737 -13.827 -29.427 1.00 43.81 301 SER A N 1
ATOM 2438 C CA . SER A 1 301 ? 15.558 -12.526 -30.087 1.00 43.81 301 SER A CA 1
ATOM 2439 C C . SER A 1 301 ? 16.887 -11.924 -30.581 1.00 43.81 301 SER A C 1
ATOM 2441 O O . SER A 1 301 ? 16.946 -11.370 -31.680 1.00 43.81 301 SER A O 1
ATOM 2443 N N . ARG A 1 302 ? 17.987 -12.113 -29.836 1.00 53.44 302 ARG A N 1
ATOM 2444 C CA . ARG A 1 302 ? 19.326 -11.600 -30.200 1.00 53.44 302 ARG A CA 1
ATOM 2445 C C . ARG A 1 302 ? 20.053 -12.451 -31.236 1.00 53.44 302 ARG A C 1
ATOM 2447 O O . ARG A 1 302 ? 20.661 -11.911 -32.162 1.00 53.44 302 ARG A O 1
ATOM 2454 N N . ARG A 1 303 ? 19.919 -13.778 -31.156 1.00 50.50 303 ARG A N 1
ATOM 2455 C CA . ARG A 1 303 ? 20.409 -14.690 -32.203 1.00 50.50 303 ARG A CA 1
ATOM 2456 C C . ARG A 1 303 ? 19.722 -14.408 -33.545 1.00 50.50 303 ARG A C 1
ATOM 2458 O O . ARG A 1 303 ? 20.372 -14.477 -34.584 1.00 50.50 303 ARG A O 1
ATOM 2465 N N . ILE A 1 304 ? 18.442 -14.023 -33.521 1.00 48.31 304 ILE A N 1
ATOM 2466 C CA . ILE A 1 304 ? 17.692 -13.582 -34.706 1.00 48.31 304 ILE A CA 1
ATOM 2467 C C . ILE A 1 304 ? 18.208 -12.234 -35.237 1.00 48.31 304 ILE A C 1
ATOM 2469 O O . ILE A 1 304 ? 18.341 -12.106 -36.449 1.00 48.31 304 ILE A O 1
ATOM 2473 N N . ALA A 1 305 ? 18.562 -11.265 -34.384 1.00 50.19 305 ALA A N 1
ATOM 2474 C CA . ALA A 1 305 ? 19.125 -9.981 -34.825 1.00 50.19 305 ALA A CA 1
ATOM 2475 C C . ALA A 1 305 ? 20.487 -10.140 -35.536 1.00 50.19 305 ALA A C 1
ATOM 2477 O O . ALA A 1 305 ? 20.685 -9.597 -36.622 1.00 50.19 305 ALA A O 1
ATOM 2478 N N . LEU A 1 306 ? 21.391 -10.963 -34.988 1.00 48.16 306 LEU A N 1
ATOM 2479 C CA . LEU A 1 306 ? 22.682 -11.288 -35.618 1.00 48.16 306 LEU A CA 1
ATOM 2480 C C . LEU A 1 306 ? 22.516 -12.050 -36.950 1.00 48.16 306 LEU A C 1
ATOM 2482 O O . LEU A 1 306 ? 23.200 -11.747 -37.928 1.00 48.16 306 LEU A O 1
ATOM 2486 N N . LEU A 1 307 ? 21.577 -13.003 -37.023 1.00 47.44 307 LEU A N 1
ATOM 2487 C CA . LEU A 1 307 ? 21.275 -13.756 -38.253 1.00 47.44 307 LEU A CA 1
ATOM 2488 C C . LEU A 1 307 ? 20.533 -12.916 -39.312 1.00 47.44 307 LEU A C 1
ATOM 2490 O O . LEU A 1 307 ? 20.719 -13.129 -40.514 1.00 47.44 307 LEU A O 1
ATOM 2494 N N . ALA A 1 308 ? 19.721 -11.942 -38.894 1.00 47.09 308 ALA A N 1
ATOM 2495 C CA . ALA A 1 308 ? 19.062 -10.989 -39.786 1.00 47.09 308 ALA A CA 1
ATOM 2496 C C . ALA A 1 308 ? 20.078 -10.035 -40.437 1.00 47.09 308 ALA A C 1
ATOM 2498 O O . ALA A 1 308 ? 19.989 -9.767 -41.631 1.00 47.09 308 ALA A O 1
ATOM 2499 N N . CYS A 1 309 ? 21.105 -9.592 -39.707 1.00 45.31 309 CYS A N 1
ATOM 2500 C CA . CYS A 1 309 ? 22.194 -8.795 -40.283 1.00 45.31 309 CYS A CA 1
ATOM 2501 C C . CYS A 1 309 ? 23.013 -9.579 -41.324 1.00 45.31 309 CYS A C 1
ATOM 2503 O O . CYS A 1 309 ? 23.351 -9.042 -42.379 1.00 45.31 309 CYS A O 1
ATOM 2505 N N . ALA A 1 310 ? 23.263 -10.870 -41.080 1.00 46.81 310 ALA A N 1
ATOM 2506 C CA . ALA A 1 310 ? 23.982 -11.747 -42.008 1.00 46.81 310 ALA A CA 1
ATOM 2507 C C . ALA A 1 310 ? 23.277 -11.912 -43.366 1.00 46.81 310 ALA A C 1
ATOM 2509 O O . ALA A 1 310 ? 23.927 -12.076 -44.395 1.00 46.81 310 ALA A O 1
ATOM 2510 N N . SER A 1 311 ? 21.944 -11.846 -43.385 1.00 45.94 311 SER A N 1
ATOM 2511 C CA . SER A 1 311 ? 21.146 -12.020 -44.603 1.00 45.94 311 SER A CA 1
ATOM 2512 C C . SER A 1 311 ? 21.049 -10.745 -45.454 1.00 45.94 311 SER A C 1
ATOM 2514 O O . SER A 1 311 ? 20.825 -10.843 -46.659 1.00 45.94 311 SER A O 1
ATOM 2516 N N . PHE A 1 312 ? 21.300 -9.562 -44.878 1.00 48.16 312 PHE A N 1
ATOM 2517 C CA . PHE A 1 312 ? 21.346 -8.290 -45.616 1.00 48.16 312 PHE A CA 1
ATOM 2518 C C . PHE A 1 312 ? 22.682 -8.039 -46.335 1.00 48.16 312 PHE A C 1
ATOM 2520 O O . PHE A 1 312 ? 22.697 -7.375 -47.372 1.00 48.16 312 PHE A O 1
ATOM 2527 N N . ALA A 1 313 ? 23.790 -8.609 -45.850 1.00 46.81 313 ALA A N 1
ATOM 2528 C CA . ALA A 1 313 ? 25.115 -8.458 -46.464 1.00 46.81 313 ALA A CA 1
ATOM 2529 C C . ALA A 1 313 ? 25.270 -9.195 -47.812 1.00 46.81 313 ALA A C 1
ATOM 2531 O O . ALA A 1 313 ? 26.168 -8.886 -48.587 1.00 46.81 313 ALA A O 1
ATOM 2532 N N . VAL A 1 314 ? 24.379 -10.140 -48.133 1.00 48.34 314 VAL A N 1
ATOM 2533 C CA . VAL A 1 314 ? 24.466 -10.971 -49.352 1.00 48.34 314 VAL A CA 1
ATOM 2534 C C . VAL A 1 314 ? 23.975 -10.229 -50.613 1.00 48.34 314 VAL A C 1
ATOM 2536 O O . VAL A 1 314 ? 24.210 -10.682 -51.730 1.00 48.34 314 VAL A O 1
ATOM 2539 N N . GLY A 1 315 ? 23.301 -9.080 -50.468 1.00 46.56 315 GLY A N 1
ATOM 2540 C CA . GLY A 1 315 ? 22.624 -8.387 -51.576 1.00 46.56 315 GLY A CA 1
ATOM 2541 C C . GLY A 1 315 ? 23.361 -7.201 -52.212 1.00 46.56 315 GLY A C 1
ATOM 2542 O O . GLY A 1 315 ? 22.915 -6.704 -53.244 1.00 46.56 315 GLY A O 1
ATOM 2543 N N . ALA A 1 316 ? 24.460 -6.724 -51.631 1.00 47.38 316 ALA A N 1
ATOM 2544 C CA . ALA A 1 316 ? 25.197 -5.563 -52.127 1.00 47.38 316 ALA A CA 1
ATOM 2545 C C . ALA A 1 316 ? 26.701 -5.849 -52.058 1.00 47.38 316 ALA A C 1
ATOM 2547 O O . ALA A 1 316 ? 27.133 -6.554 -51.155 1.00 47.38 316 ALA A O 1
ATOM 2548 N N . ASN A 1 317 ? 27.491 -5.308 -52.994 1.00 49.88 317 ASN A N 1
ATOM 2549 C CA . ASN A 1 317 ? 28.965 -5.355 -53.007 1.00 49.88 317 ASN A CA 1
ATOM 2550 C C . ASN A 1 317 ? 29.563 -4.561 -51.823 1.00 49.88 317 ASN A C 1
ATOM 2552 O O . ASN A 1 317 ? 30.320 -3.610 -52.005 1.00 49.88 317 ASN A O 1
ATOM 2556 N N . VAL A 1 318 ? 29.146 -4.891 -50.607 1.00 53.41 318 VAL A N 1
ATOM 2557 C CA . VAL A 1 318 ? 29.590 -4.311 -49.351 1.00 53.41 318 VAL A CA 1
ATOM 2558 C C . VAL A 1 318 ? 30.683 -5.225 -48.829 1.00 53.41 318 VAL A C 1
ATOM 2560 O O . VAL A 1 318 ? 30.569 -6.448 -48.884 1.00 53.41 318 VAL A O 1
ATOM 2563 N N . VAL A 1 319 ? 31.768 -4.603 -48.384 1.00 56.41 319 VAL A N 1
ATOM 2564 C CA . VAL A 1 319 ? 32.948 -5.256 -47.820 1.00 56.41 319 VAL A CA 1
ATOM 2565 C C . VAL A 1 319 ? 32.519 -6.375 -46.857 1.00 56.41 319 VAL A C 1
ATOM 2567 O O . VAL A 1 319 ? 31.696 -6.113 -45.974 1.00 56.41 319 VAL A O 1
ATOM 2570 N N . PRO A 1 320 ? 33.014 -7.616 -47.023 1.00 65.31 320 PRO A N 1
ATOM 2571 C CA . PRO A 1 320 ? 32.549 -8.733 -46.219 1.00 65.31 320 PRO A CA 1
ATOM 2572 C C . PRO A 1 320 ? 33.066 -8.562 -44.792 1.00 65.31 320 PRO A C 1
ATOM 2574 O O . PRO A 1 320 ? 34.244 -8.770 -44.518 1.00 65.31 320 PRO A O 1
ATOM 2577 N N . CYS A 1 321 ? 32.183 -8.172 -43.876 1.00 77.44 321 CYS A N 1
ATOM 2578 C CA . CYS A 1 321 ? 32.453 -8.338 -42.455 1.00 77.44 321 CYS A CA 1
ATOM 2579 C C . CYS A 1 321 ? 32.605 -9.837 -42.170 1.00 77.44 321 CYS A C 1
ATOM 2581 O O . CYS A 1 321 ? 31.774 -10.639 -42.612 1.00 77.44 321 CYS A O 1
ATOM 2583 N N . ASP A 1 322 ? 33.646 -10.220 -41.431 1.00 81.12 322 ASP A N 1
ATOM 2584 C CA . ASP A 1 322 ? 33.826 -11.612 -41.021 1.00 81.12 322 ASP A CA 1
ATOM 2585 C C . ASP A 1 322 ? 32.802 -11.957 -39.928 1.00 81.12 322 ASP A C 1
ATOM 2587 O O . ASP A 1 322 ? 32.990 -11.728 -38.730 1.00 81.12 322 ASP A O 1
ATOM 2591 N N . LEU A 1 323 ? 31.659 -12.488 -40.365 1.00 78.88 323 LEU A N 1
ATOM 2592 C CA . LEU A 1 323 ? 30.572 -12.907 -39.487 1.00 78.88 323 LEU A CA 1
ATOM 2593 C C . LEU A 1 323 ? 31.010 -14.009 -38.516 1.00 78.88 323 LEU A C 1
ATOM 2595 O O . LEU A 1 323 ? 30.527 -14.047 -37.384 1.00 78.88 323 LEU A O 1
ATOM 2599 N N . GLY A 1 324 ? 31.908 -14.900 -38.948 1.00 82.62 324 GLY A N 1
ATOM 2600 C CA . GLY A 1 324 ? 32.445 -15.951 -38.090 1.00 82.62 324 GLY A CA 1
ATOM 2601 C C . GLY A 1 324 ? 33.163 -15.339 -36.895 1.00 82.62 324 GLY A C 1
ATOM 2602 O O . GLY A 1 324 ? 32.920 -15.736 -35.756 1.00 82.62 324 GLY A O 1
ATOM 2603 N N . LEU A 1 325 ? 33.951 -14.298 -37.151 1.00 80.62 325 LEU A N 1
ATOM 2604 C CA . LEU A 1 325 ? 34.698 -13.585 -36.129 1.00 80.62 325 LEU A CA 1
ATOM 2605 C C . LEU A 1 325 ? 33.810 -12.801 -35.157 1.00 80.62 325 LEU A C 1
ATOM 2607 O O . LEU A 1 325 ? 34.003 -12.882 -33.943 1.00 80.62 325 LEU A O 1
ATOM 2611 N N . LEU A 1 326 ? 32.782 -12.112 -35.662 1.00 80.56 326 LEU A N 1
ATOM 2612 C CA . LEU A 1 326 ? 31.795 -11.428 -34.815 1.00 80.56 326 LEU A CA 1
ATOM 2613 C C . LEU A 1 326 ? 31.042 -12.406 -33.900 1.00 80.56 326 LEU A C 1
ATOM 2615 O O . LEU A 1 326 ? 30.794 -12.100 -32.732 1.00 80.56 326 LEU A O 1
ATOM 2619 N N . LEU A 1 327 ? 30.691 -13.590 -34.411 1.00 80.56 327 LEU A N 1
ATOM 2620 C CA . LEU A 1 327 ? 30.045 -14.636 -33.618 1.00 80.56 327 LEU A CA 1
ATOM 2621 C C . LEU A 1 327 ? 30.990 -15.216 -32.560 1.00 80.56 327 LEU A C 1
ATOM 2623 O O . LEU A 1 327 ? 30.546 -15.471 -31.441 1.00 80.56 327 LEU A O 1
ATOM 2627 N N . THR A 1 328 ? 32.271 -15.406 -32.882 1.00 83.19 328 THR A N 1
ATOM 2628 C CA . THR A 1 328 ? 33.286 -15.851 -31.915 1.00 83.19 328 THR A CA 1
ATOM 2629 C C . THR A 1 328 ? 33.464 -14.830 -30.795 1.00 83.19 328 THR A C 1
ATOM 2631 O O . THR A 1 328 ? 33.389 -15.201 -29.625 1.00 83.19 328 THR A O 1
ATOM 2634 N N . LEU A 1 329 ? 33.585 -13.542 -31.128 1.00 81.94 329 LEU A N 1
ATOM 2635 C CA . LEU A 1 329 ? 33.657 -12.464 -30.142 1.00 81.94 329 LEU A CA 1
ATOM 2636 C C . LEU A 1 329 ? 32.420 -12.439 -29.232 1.00 81.94 329 LEU A C 1
ATOM 2638 O O . LEU A 1 329 ? 32.540 -12.340 -28.013 1.00 81.94 329 LEU A O 1
ATOM 2642 N N . HIS A 1 330 ? 31.221 -12.572 -29.803 1.00 83.38 330 HIS A N 1
ATOM 2643 C CA . HIS A 1 330 ? 29.988 -12.608 -29.016 1.00 83.38 330 HIS A CA 1
ATOM 2644 C C . HIS A 1 330 ? 29.947 -13.802 -28.052 1.00 83.38 330 HIS A C 1
ATOM 2646 O O . HIS A 1 330 ? 29.602 -13.627 -26.887 1.00 83.38 330 HIS A O 1
ATOM 2652 N N . ARG A 1 331 ? 30.360 -14.994 -28.506 1.00 85.31 331 ARG A N 1
ATOM 2653 C CA . ARG A 1 331 ? 30.433 -16.205 -27.669 1.00 85.31 331 ARG A CA 1
ATOM 2654 C C . ARG A 1 331 ? 31.422 -16.083 -26.513 1.00 85.31 331 ARG A C 1
ATOM 2656 O O . ARG A 1 331 ? 31.231 -16.750 -25.506 1.00 85.31 331 ARG A O 1
ATOM 2663 N N . GLN A 1 332 ? 32.466 -15.268 -26.651 1.00 84.00 332 GLN A N 1
ATOM 2664 C CA . GLN A 1 332 ? 33.407 -15.006 -25.560 1.00 84.00 332 GLN A CA 1
ATOM 2665 C C . GLN A 1 332 ? 32.845 -14.015 -24.535 1.00 84.00 332 GLN A C 1
ATOM 2667 O O . GLN A 1 332 ? 33.103 -14.156 -23.345 1.00 84.00 332 GLN A O 1
ATOM 2672 N N . VAL A 1 333 ? 32.067 -13.027 -24.983 1.00 83.44 333 VAL A N 1
ATOM 2673 C CA . VAL A 1 333 ? 31.488 -11.987 -24.116 1.00 83.44 333 VAL A CA 1
ATOM 2674 C C . VAL A 1 333 ? 30.224 -12.467 -23.393 1.00 83.44 333 VAL A C 1
ATOM 2676 O O . VAL A 1 333 ? 29.974 -12.058 -22.263 1.00 83.44 333 VAL A O 1
ATOM 2679 N N . GLU A 1 334 ? 29.424 -13.343 -24.004 1.00 85.50 334 GLU A N 1
ATOM 2680 C CA . GLU A 1 334 ? 28.152 -13.813 -23.432 1.00 85.50 334 GLU A CA 1
ATOM 2681 C C . GLU A 1 334 ? 28.294 -14.441 -22.026 1.00 85.50 334 GLU A C 1
ATOM 2683 O O . GLU A 1 334 ? 27.572 -13.996 -21.130 1.00 85.50 334 GLU A O 1
ATOM 2688 N N . PRO A 1 335 ? 29.230 -15.378 -21.761 1.00 85.75 335 PRO A N 1
ATOM 2689 C CA . PRO A 1 335 ? 29.413 -15.950 -20.422 1.00 85.75 335 PRO A CA 1
ATOM 2690 C C . PRO A 1 335 ? 29.737 -14.902 -19.350 1.00 85.75 335 PRO A C 1
ATOM 2692 O O . PRO A 1 335 ? 29.261 -14.988 -18.228 1.00 85.75 335 PRO A O 1
ATOM 2695 N N . VAL A 1 336 ? 30.489 -13.867 -19.717 1.00 81.81 336 VAL A N 1
ATOM 2696 C CA . VAL A 1 336 ? 30.938 -12.787 -18.823 1.00 81.81 336 VAL A CA 1
ATOM 2697 C C . VAL A 1 336 ? 29.754 -11.930 -18.386 1.00 81.81 336 VAL A C 1
ATOM 2699 O O . VAL A 1 336 ? 29.624 -11.578 -17.216 1.00 81.81 336 VAL A O 1
ATOM 2702 N N . VAL A 1 337 ? 28.858 -11.611 -19.324 1.00 80.88 337 VAL A N 1
ATOM 2703 C CA . VAL A 1 337 ? 27.620 -10.879 -19.030 1.00 80.88 337 VAL A CA 1
ATOM 2704 C C . VAL A 1 337 ? 26.728 -11.693 -18.091 1.00 80.88 337 VAL A C 1
ATOM 2706 O O . VAL A 1 337 ? 26.149 -11.124 -17.166 1.00 80.88 337 VAL A O 1
ATOM 2709 N N . LEU A 1 338 ? 26.643 -13.011 -18.303 1.00 80.25 338 LEU A N 1
ATOM 2710 C CA . LEU A 1 338 ? 25.889 -13.914 -17.431 1.00 80.25 338 LEU A CA 1
ATOM 2711 C C . LEU A 1 338 ? 26.495 -13.981 -16.025 1.00 80.25 338 LEU A C 1
ATOM 2713 O O . LEU A 1 338 ? 25.753 -13.868 -15.053 1.00 80.25 338 LEU A O 1
ATOM 2717 N N . ASP A 1 339 ? 27.819 -14.069 -15.911 1.00 81.75 339 ASP A N 1
ATOM 2718 C CA . ASP A 1 339 ? 28.510 -14.078 -14.622 1.00 81.75 339 ASP A CA 1
ATOM 2719 C C . ASP A 1 339 ? 28.294 -12.766 -13.850 1.00 81.75 339 ASP A C 1
ATOM 2721 O O . ASP A 1 339 ? 28.001 -12.792 -12.654 1.00 81.75 339 ASP A O 1
ATOM 2725 N N . ILE A 1 340 ? 28.370 -11.607 -14.518 1.00 77.31 340 ILE A N 1
ATOM 2726 C CA . ILE A 1 340 ? 28.097 -10.302 -13.888 1.00 77.31 340 ILE A CA 1
ATOM 2727 C C . ILE A 1 340 ? 26.629 -10.202 -13.450 1.00 77.31 340 ILE A C 1
ATOM 2729 O O . ILE A 1 340 ? 26.338 -9.720 -12.352 1.00 77.31 340 ILE A O 1
ATOM 2733 N N . ALA A 1 341 ? 25.696 -10.684 -14.275 1.00 75.50 341 ALA A N 1
ATOM 2734 C CA . ALA A 1 341 ? 24.281 -10.732 -13.921 1.00 75.50 341 ALA A CA 1
ATOM 2735 C C . ALA A 1 341 ? 24.021 -11.663 -12.724 1.00 75.50 341 ALA A C 1
ATOM 2737 O O . ALA A 1 341 ? 23.216 -11.331 -11.853 1.00 75.50 341 ALA A O 1
ATOM 2738 N N . GLU A 1 342 ? 24.724 -12.794 -12.636 1.00 81.31 342 GLU A N 1
ATOM 2739 C CA . GLU A 1 342 ? 24.634 -13.707 -11.500 1.00 81.31 342 GLU A CA 1
ATOM 2740 C C . GLU A 1 342 ? 25.210 -13.087 -10.220 1.00 81.31 342 GLU A C 1
ATOM 2742 O O . GLU A 1 342 ? 24.590 -13.209 -9.164 1.00 81.31 342 GLU A O 1
ATOM 2747 N N . ILE A 1 343 ? 26.342 -12.379 -10.297 1.00 79.06 343 ILE A N 1
ATOM 2748 C CA . ILE A 1 343 ? 26.913 -11.634 -9.161 1.00 79.06 343 ILE A CA 1
ATOM 2749 C C . ILE A 1 343 ? 25.891 -10.621 -8.635 1.00 79.06 343 ILE A C 1
ATOM 2751 O O . ILE A 1 343 ? 25.580 -10.609 -7.441 1.00 79.06 343 ILE A O 1
ATOM 2755 N N . HIS A 1 344 ? 25.305 -9.830 -9.536 1.00 82.56 344 HIS A N 1
ATOM 2756 C CA . HIS A 1 344 ? 24.261 -8.869 -9.198 1.00 82.56 344 HIS A CA 1
ATOM 2757 C C . HIS A 1 344 ? 23.037 -9.547 -8.563 1.00 82.56 344 HIS A C 1
ATOM 2759 O O . HIS A 1 344 ? 22.552 -9.120 -7.513 1.00 82.56 344 HIS A O 1
ATOM 2765 N N . TYR A 1 345 ? 22.552 -10.638 -9.160 1.00 78.62 345 TYR A N 1
ATOM 2766 C CA . TYR A 1 345 ? 21.408 -11.387 -8.647 1.00 78.62 345 TYR A CA 1
ATOM 2767 C C . TYR A 1 345 ? 21.678 -11.977 -7.261 1.00 78.62 345 TYR A C 1
ATOM 2769 O O . TYR A 1 345 ? 20.854 -11.820 -6.364 1.00 78.62 345 TYR A O 1
ATOM 2777 N N . ARG A 1 346 ? 22.826 -12.629 -7.047 1.00 77.00 346 ARG A N 1
ATOM 2778 C CA . ARG A 1 346 ? 23.187 -13.225 -5.750 1.00 77.00 346 ARG A CA 1
ATOM 2779 C C . ARG A 1 346 ? 23.310 -12.171 -4.657 1.00 77.00 346 ARG A C 1
ATOM 2781 O O . ARG A 1 346 ? 22.881 -12.419 -3.534 1.00 77.00 346 ARG A O 1
ATOM 2788 N N . PHE A 1 347 ? 23.865 -11.004 -4.982 1.00 74.69 347 PHE A N 1
ATOM 2789 C CA . PHE A 1 347 ? 23.974 -9.909 -4.024 1.00 74.69 347 PHE A CA 1
ATOM 2790 C C . PHE A 1 347 ? 22.601 -9.324 -3.672 1.00 74.69 347 PHE A C 1
ATOM 2792 O O . PHE A 1 347 ? 22.334 -9.029 -2.511 1.00 74.69 347 PHE A O 1
ATOM 2799 N N . THR A 1 348 ? 21.717 -9.188 -4.662 1.00 72.31 348 THR A N 1
ATOM 2800 C CA . THR A 1 348 ? 20.432 -8.498 -4.487 1.00 72.31 348 THR A CA 1
ATOM 2801 C C . THR A 1 348 ? 19.342 -9.400 -3.919 1.00 72.31 348 THR A C 1
ATOM 2803 O O . THR A 1 348 ? 18.734 -9.056 -2.911 1.00 72.31 348 THR A O 1
ATOM 2806 N N . SER A 1 349 ? 19.160 -10.599 -4.475 1.00 70.75 349 SER A N 1
ATOM 2807 C CA . SER A 1 349 ? 18.068 -11.521 -4.120 1.00 70.75 349 SER A CA 1
ATOM 2808 C C . SER A 1 349 ? 18.058 -11.990 -2.660 1.00 70.75 349 SER A C 1
ATOM 2810 O O . SER A 1 349 ? 16.995 -12.348 -2.158 1.00 70.75 349 SER A O 1
ATOM 2812 N N . GLY A 1 350 ? 19.203 -11.984 -1.970 1.00 61.12 350 GLY A N 1
ATOM 2813 C CA . GLY A 1 350 ? 19.316 -12.423 -0.573 1.00 61.12 350 GLY A CA 1
ATOM 2814 C C . GLY A 1 350 ? 19.240 -11.312 0.480 1.00 61.12 350 GLY A C 1
ATOM 2815 O O . GLY A 1 350 ? 19.303 -11.629 1.663 1.00 61.12 350 GLY A O 1
ATOM 2816 N N . ARG A 1 351 ? 19.152 -10.037 0.073 1.00 61.34 351 ARG A N 1
ATOM 2817 C CA . ARG A 1 351 ? 19.417 -8.859 0.930 1.00 61.34 351 ARG A CA 1
ATOM 2818 C C . ARG A 1 351 ? 18.331 -7.778 0.851 1.00 61.34 351 ARG A C 1
ATOM 2820 O O . ARG A 1 351 ? 18.579 -6.583 0.961 1.00 61.34 351 ARG A O 1
ATOM 2827 N N . HIS A 1 352 ? 17.097 -8.186 0.565 1.00 53.09 352 HIS A N 1
ATOM 2828 C CA . HIS A 1 352 ? 15.981 -7.259 0.351 1.00 53.09 352 HIS A CA 1
ATOM 2829 C C . HIS A 1 352 ? 15.269 -6.821 1.647 1.00 53.09 352 HIS A C 1
ATOM 2831 O O . HIS A 1 352 ? 14.282 -6.093 1.573 1.00 53.09 352 HIS A O 1
ATOM 2837 N N . HIS A 1 353 ? 15.736 -7.242 2.830 1.00 49.25 353 HIS A N 1
ATOM 2838 C CA . HIS A 1 353 ? 14.974 -7.097 4.078 1.00 49.25 353 HIS A CA 1
ATOM 2839 C C . HIS A 1 353 ? 15.519 -6.052 5.065 1.00 49.25 353 HIS A C 1
ATOM 2841 O O . HIS A 1 353 ? 14.795 -5.691 5.994 1.00 49.25 353 HIS A O 1
ATOM 2847 N N . GLU A 1 354 ? 16.723 -5.504 4.871 1.00 52.38 354 GLU A N 1
ATOM 2848 C CA . GLU A 1 354 ? 17.329 -4.584 5.841 1.00 52.38 354 GLU A CA 1
ATOM 2849 C C . GLU A 1 354 ? 17.631 -3.200 5.230 1.00 52.38 354 GLU A C 1
ATOM 2851 O O . GLU A 1 354 ? 18.237 -3.060 4.174 1.00 52.38 354 GLU A O 1
ATOM 2856 N N . VAL A 1 355 ? 17.203 -2.123 5.903 1.00 45.56 355 VAL A N 1
ATOM 2857 C CA . VAL A 1 355 ? 17.281 -0.730 5.400 1.00 45.56 355 VAL A CA 1
ATOM 2858 C C . VAL A 1 355 ? 18.721 -0.277 5.098 1.00 45.56 355 VAL A C 1
ATOM 2860 O O . VAL A 1 355 ? 18.934 0.530 4.195 1.00 45.56 355 VAL A O 1
ATOM 2863 N N . ILE A 1 356 ? 19.712 -0.810 5.821 1.00 50.62 356 ILE A N 1
ATOM 2864 C CA . ILE A 1 356 ? 21.142 -0.534 5.593 1.00 50.62 356 ILE A CA 1
ATOM 2865 C C . ILE A 1 356 ? 21.633 -1.205 4.297 1.00 50.62 356 ILE A C 1
ATOM 2867 O O . ILE A 1 356 ? 22.513 -0.673 3.618 1.00 50.62 356 ILE A O 1
ATOM 2871 N N . GLU A 1 357 ? 21.010 -2.309 3.879 1.00 55.62 357 GLU A N 1
ATOM 2872 C CA . GLU A 1 357 ? 21.387 -3.025 2.660 1.00 55.62 357 GLU A CA 1
ATOM 2873 C C . GLU A 1 357 ? 20.997 -2.252 1.396 1.00 55.62 357 GLU A C 1
ATOM 2875 O O . GLU A 1 357 ? 21.696 -2.356 0.390 1.00 55.62 357 GLU A O 1
ATOM 2880 N N . VAL A 1 358 ? 19.988 -1.375 1.453 1.00 58.59 358 VAL A N 1
ATOM 2881 C CA . VAL A 1 358 ? 19.521 -0.576 0.304 1.00 58.59 358 VAL A CA 1
ATOM 2882 C C . VAL A 1 358 ? 20.640 0.267 -0.321 1.00 58.59 358 VAL A C 1
ATOM 2884 O O . VAL A 1 358 ? 20.760 0.314 -1.544 1.00 58.59 358 VAL A O 1
ATOM 2887 N N . ILE A 1 359 ? 21.513 0.883 0.484 1.00 63.28 359 ILE A N 1
ATOM 2888 C CA . ILE A 1 359 ? 22.645 1.667 -0.043 1.00 63.28 359 ILE A CA 1
ATOM 2889 C C . ILE A 1 359 ? 23.661 0.744 -0.723 1.00 63.28 359 ILE A C 1
ATOM 2891 O O . ILE A 1 359 ? 24.117 1.039 -1.826 1.00 63.28 359 ILE A O 1
ATOM 2895 N N . SER A 1 360 ? 23.982 -0.395 -0.104 1.00 68.44 360 SER A N 1
ATOM 2896 C CA . SER A 1 360 ? 24.911 -1.372 -0.682 1.00 68.44 360 SER A CA 1
ATOM 2897 C C . SER A 1 360 ? 24.385 -1.974 -1.992 1.00 68.44 360 SER A C 1
ATOM 2899 O O . SER A 1 360 ? 25.163 -2.173 -2.923 1.00 68.44 360 SER A O 1
ATOM 2901 N N . LEU A 1 361 ? 23.063 -2.162 -2.113 1.00 72.06 361 LEU A N 1
ATOM 2902 C CA . LEU A 1 361 ? 22.397 -2.648 -3.323 1.00 72.06 361 LEU A CA 1
ATOM 2903 C C . LEU A 1 361 ? 22.587 -1.682 -4.498 1.00 72.06 361 LEU A C 1
ATOM 2905 O O . LEU A 1 361 ? 23.017 -2.106 -5.570 1.00 72.06 361 LEU A O 1
ATOM 2909 N N . PHE A 1 362 ? 22.345 -0.382 -4.294 1.00 77.88 362 PHE A N 1
ATOM 2910 C CA . PHE A 1 362 ? 22.543 0.624 -5.347 1.00 77.88 362 PHE A CA 1
ATOM 2911 C C . PHE A 1 362 ? 24.000 0.726 -5.800 1.00 77.88 362 PHE A C 1
ATOM 2913 O O . PHE A 1 362 ? 24.279 0.963 -6.975 1.00 77.88 362 PHE A O 1
ATOM 2920 N N . GLN A 1 363 ? 24.937 0.539 -4.875 1.00 80.19 363 GLN A N 1
ATOM 2921 C CA . GLN A 1 363 ? 26.359 0.608 -5.182 1.00 80.19 363 GLN A CA 1
ATOM 2922 C C . GLN A 1 363 ? 26.837 -0.628 -5.960 1.00 80.19 363 GLN A C 1
ATOM 2924 O O . GLN A 1 363 ? 27.573 -0.476 -6.936 1.00 80.19 363 GLN A O 1
ATOM 2929 N N . VAL A 1 364 ? 26.361 -1.833 -5.617 1.00 79.81 364 VAL A N 1
ATOM 2930 C CA . VAL A 1 364 ? 26.648 -3.051 -6.398 1.00 79.81 364 VAL A CA 1
ATOM 2931 C C . VAL A 1 364 ? 26.013 -2.990 -7.786 1.00 79.81 364 VAL A C 1
ATOM 2933 O O . VAL A 1 364 ? 26.679 -3.339 -8.761 1.00 79.81 364 VAL A O 1
ATOM 2936 N N . ASP A 1 365 ? 24.775 -2.504 -7.914 1.00 83.06 365 ASP A N 1
ATOM 2937 C CA . ASP A 1 365 ? 24.140 -2.284 -9.224 1.00 83.06 365 ASP A CA 1
ATOM 2938 C C . ASP A 1 365 ? 24.959 -1.300 -10.075 1.00 83.06 365 ASP A C 1
ATOM 2940 O O . ASP A 1 365 ? 25.285 -1.599 -11.229 1.00 83.06 365 ASP A O 1
ATOM 2944 N N . ARG A 1 366 ? 25.396 -0.170 -9.497 1.00 84.19 366 ARG A N 1
ATOM 2945 C CA . ARG A 1 366 ? 26.255 0.803 -10.192 1.00 84.19 366 ARG A CA 1
ATOM 2946 C C . ARG A 1 366 ? 27.555 0.168 -10.686 1.00 84.19 366 ARG A C 1
ATOM 2948 O O . ARG A 1 366 ? 27.913 0.374 -11.846 1.00 84.19 366 ARG A O 1
ATOM 2955 N N . ILE A 1 367 ? 28.232 -0.619 -9.849 1.00 83.44 367 ILE A N 1
ATOM 2956 C CA . ILE A 1 367 ? 29.453 -1.344 -10.230 1.00 83.44 367 ILE A CA 1
ATOM 2957 C C . ILE A 1 367 ? 29.164 -2.318 -11.367 1.00 83.44 367 ILE A C 1
ATOM 2959 O O . ILE A 1 367 ? 29.841 -2.259 -12.390 1.00 83.44 367 ILE A O 1
ATOM 2963 N N . CYS A 1 368 ? 28.155 -3.181 -11.228 1.00 84.12 368 CYS A N 1
ATOM 2964 C CA . CYS A 1 368 ? 27.833 -4.196 -12.233 1.00 84.12 368 CYS A CA 1
ATOM 2965 C C . CYS A 1 368 ? 27.520 -3.550 -13.589 1.00 84.12 368 CYS A C 1
ATOM 2967 O O . CYS A 1 368 ? 28.030 -3.988 -14.619 1.00 84.12 368 CYS A O 1
ATOM 2969 N N . ARG A 1 369 ? 26.766 -2.442 -13.602 1.00 85.94 369 ARG A N 1
ATOM 2970 C CA . ARG A 1 369 ? 26.516 -1.653 -14.819 1.00 85.94 369 ARG A CA 1
ATOM 2971 C C . ARG A 1 369 ? 27.788 -1.052 -15.401 1.00 85.94 369 ARG A C 1
ATOM 2973 O O . ARG A 1 369 ? 27.940 -1.014 -16.619 1.00 85.94 369 ARG A O 1
ATOM 2980 N N . SER A 1 370 ? 28.675 -0.547 -14.552 1.00 86.94 370 SER A N 1
ATOM 2981 C CA . SER A 1 370 ? 29.927 0.078 -14.975 1.00 86.94 370 SER A CA 1
ATOM 2982 C C . SER A 1 370 ? 30.888 -0.962 -15.579 1.00 86.94 370 SER A C 1
ATOM 2984 O O . SER A 1 370 ? 31.406 -0.746 -16.673 1.00 86.94 370 SER A O 1
ATOM 2986 N N . VAL A 1 371 ? 30.987 -2.164 -14.995 1.00 86.88 371 VAL A N 1
ATOM 2987 C CA . VAL A 1 371 ? 31.718 -3.306 -15.586 1.00 86.88 371 VAL A CA 1
ATOM 2988 C C . VAL A 1 371 ? 31.096 -3.742 -16.916 1.00 86.88 371 VAL A C 1
ATOM 2990 O O . VAL A 1 371 ? 31.816 -3.943 -17.893 1.00 86.88 371 VAL A O 1
ATOM 2993 N N . LEU A 1 372 ? 29.765 -3.835 -17.005 1.00 87.25 372 LEU A N 1
ATOM 2994 C CA . LEU A 1 372 ? 29.090 -4.174 -18.264 1.00 87.25 372 LEU A CA 1
ATOM 2995 C C . LEU A 1 372 ? 29.356 -3.146 -19.364 1.00 87.25 372 LEU A C 1
ATOM 2997 O O . LEU A 1 372 ? 29.538 -3.534 -20.514 1.00 87.25 372 LEU A O 1
ATOM 3001 N N . LYS A 1 373 ? 29.431 -1.851 -19.031 1.00 88.06 373 LYS A N 1
ATOM 3002 C CA . LYS A 1 373 ? 29.826 -0.806 -19.988 1.00 88.06 373 LYS A CA 1
ATOM 3003 C C . LYS A 1 373 ? 31.248 -1.016 -20.504 1.00 88.06 373 LYS A C 1
ATOM 3005 O O . LYS A 1 373 ? 31.480 -0.829 -21.695 1.00 88.06 373 LYS A O 1
ATOM 3010 N N . VAL A 1 374 ? 32.181 -1.419 -19.641 1.00 88.12 374 VAL A N 1
ATOM 3011 C CA . VAL A 1 374 ? 33.566 -1.729 -20.036 1.00 88.12 374 VAL A CA 1
ATOM 3012 C C . VAL A 1 374 ? 33.600 -2.928 -20.989 1.00 88.12 374 VAL A C 1
ATOM 3014 O O . VAL A 1 374 ? 34.173 -2.835 -22.075 1.00 88.12 374 VAL A O 1
ATOM 3017 N N . VAL A 1 375 ? 32.946 -4.033 -20.612 1.00 88.69 375 VAL A N 1
ATOM 3018 C CA . VAL A 1 375 ? 32.850 -5.256 -21.429 1.00 88.69 375 VAL A CA 1
ATOM 3019 C C . VAL A 1 375 ? 32.212 -4.954 -22.786 1.00 88.69 375 VAL A C 1
ATOM 3021 O O . VAL A 1 375 ? 32.707 -5.395 -23.826 1.00 88.69 375 VAL A O 1
ATOM 3024 N N . GLU A 1 376 ? 31.146 -4.157 -22.786 1.00 88.31 376 GLU A N 1
ATOM 3025 C CA . GLU A 1 376 ? 30.438 -3.794 -24.003 1.00 88.31 376 GLU A CA 1
ATOM 3026 C C . GLU A 1 376 ? 31.265 -2.890 -24.911 1.00 88.31 376 GLU A C 1
ATOM 3028 O O . GLU A 1 376 ? 31.334 -3.129 -26.115 1.00 88.31 376 GLU A O 1
ATOM 3033 N N . SER A 1 377 ? 31.950 -1.896 -24.350 1.00 89.44 377 SER A N 1
ATOM 3034 C CA . SER A 1 377 ? 32.812 -1.017 -25.135 1.00 89.44 377 SER A CA 1
ATOM 3035 C C . SER A 1 377 ? 33.939 -1.797 -25.811 1.00 89.44 377 SER A C 1
ATOM 3037 O O . SER A 1 377 ? 34.186 -1.608 -26.997 1.00 89.44 377 SER A O 1
ATOM 3039 N N . ILE A 1 378 ? 34.543 -2.772 -25.126 1.00 88.19 378 ILE A N 1
ATOM 3040 C CA . ILE A 1 378 ? 35.566 -3.645 -25.726 1.00 88.19 378 ILE A CA 1
ATOM 3041 C C . ILE A 1 378 ? 34.988 -4.501 -26.847 1.00 88.19 378 ILE A C 1
ATOM 3043 O O . ILE A 1 378 ? 35.602 -4.607 -27.912 1.00 88.19 378 ILE A O 1
ATOM 3047 N N . ARG A 1 379 ? 33.794 -5.074 -26.651 1.00 90.25 379 ARG A N 1
ATOM 3048 C CA . ARG A 1 379 ? 33.096 -5.810 -27.710 1.00 90.25 379 ARG A CA 1
ATOM 3049 C C . ARG A 1 379 ? 32.845 -4.915 -28.920 1.00 90.25 379 ARG A C 1
ATOM 3051 O O . ARG A 1 379 ? 33.062 -5.353 -30.047 1.00 90.25 379 ARG A O 1
ATOM 3058 N N . GLN A 1 380 ? 32.392 -3.683 -28.713 1.00 88.12 380 GLN A N 1
ATOM 3059 C CA . GLN A 1 380 ? 32.127 -2.750 -29.803 1.00 88.12 380 GLN A CA 1
ATOM 3060 C C . GLN A 1 380 ? 33.426 -2.293 -30.492 1.00 88.12 380 GLN A C 1
ATOM 3062 O O . GLN A 1 380 ? 33.469 -2.243 -31.719 1.00 88.12 380 GLN A O 1
ATOM 3067 N N . THR A 1 381 ? 34.513 -2.044 -29.754 1.00 88.75 381 THR A N 1
ATOM 3068 C CA . THR A 1 381 ? 35.825 -1.691 -30.323 1.00 88.75 381 THR A CA 1
ATOM 3069 C C . THR A 1 381 ? 36.398 -2.839 -31.155 1.00 88.75 381 THR A C 1
ATOM 3071 O O . THR A 1 381 ? 36.800 -2.620 -32.299 1.00 88.75 381 THR A O 1
ATOM 3074 N N . LEU A 1 382 ? 36.358 -4.078 -30.655 1.00 88.00 382 LEU A N 1
ATOM 3075 C CA . LEU A 1 382 ? 36.739 -5.269 -31.427 1.00 88.00 382 LEU A CA 1
ATOM 3076 C C . LEU A 1 382 ? 35.801 -5.485 -32.622 1.00 88.00 382 LEU A C 1
ATOM 3078 O O . LEU A 1 382 ? 36.257 -5.766 -33.725 1.00 88.00 382 LEU A O 1
ATOM 3082 N N . GLY A 1 383 ? 34.498 -5.272 -32.444 1.00 86.12 383 GLY A N 1
ATOM 3083 C CA . GLY A 1 383 ? 33.520 -5.302 -33.527 1.00 86.12 383 GLY A CA 1
ATOM 3084 C C . GLY A 1 383 ? 33.824 -4.280 -34.623 1.00 86.12 383 GLY A C 1
ATOM 3085 O O . GLY A 1 383 ? 33.695 -4.604 -35.802 1.00 86.12 383 GLY A O 1
ATOM 3086 N N . SER A 1 384 ? 34.294 -3.084 -34.259 1.00 86.19 384 SER A N 1
ATOM 3087 C CA . SER A 1 384 ? 34.681 -2.031 -35.206 1.00 86.19 384 SER A CA 1
ATOM 3088 C C . SER A 1 384 ? 35.925 -2.385 -36.018 1.00 86.19 384 SER A C 1
ATOM 3090 O O . SER A 1 384 ? 36.050 -1.955 -37.159 1.00 86.19 384 SER A O 1
ATOM 3092 N N . LEU A 1 385 ? 36.810 -3.216 -35.464 1.00 85.38 385 LEU A N 1
ATOM 3093 C CA . LEU A 1 385 ? 37.966 -3.758 -36.171 1.00 85.38 385 LEU A CA 1
ATOM 3094 C C . LEU A 1 385 ? 37.562 -4.843 -37.182 1.00 85.38 385 LEU A C 1
ATOM 3096 O O . LEU A 1 385 ? 38.199 -4.975 -38.221 1.00 85.38 385 LEU A O 1
ATOM 3100 N N . VAL A 1 386 ? 36.495 -5.601 -36.913 1.00 85.81 386 VAL A N 1
ATOM 3101 C CA . VAL A 1 386 ? 35.975 -6.637 -37.827 1.00 85.81 386 VAL A CA 1
ATOM 3102 C C . VAL A 1 386 ? 35.019 -6.057 -38.876 1.00 85.81 386 VAL A C 1
ATOM 3104 O O . VAL A 1 386 ? 34.968 -6.525 -40.011 1.00 85.81 386 VAL A O 1
ATOM 3107 N N . CYS A 1 387 ? 34.236 -5.042 -38.503 1.00 84.44 387 CYS A N 1
ATOM 3108 C CA . CYS A 1 387 ? 33.172 -4.470 -39.326 1.00 84.44 387 CYS A CA 1
ATOM 3109 C C . CYS A 1 387 ? 33.035 -2.945 -39.111 1.00 84.44 387 CYS A C 1
ATOM 3111 O O . CYS A 1 387 ? 32.045 -2.491 -38.532 1.00 84.44 387 CYS A O 1
ATOM 3113 N N . PRO A 1 388 ? 33.987 -2.121 -39.594 1.00 78.69 388 PRO A N 1
ATOM 3114 C CA . PRO A 1 388 ? 34.042 -0.682 -39.315 1.00 78.69 388 PRO A CA 1
ATOM 3115 C C . PRO A 1 388 ? 32.772 0.075 -39.706 1.00 78.69 388 PRO A C 1
ATOM 3117 O O . PRO A 1 388 ? 32.336 0.963 -38.983 1.00 78.69 388 PRO A O 1
ATOM 3120 N N . TYR A 1 389 ? 32.145 -0.309 -40.823 1.00 77.19 389 TYR A N 1
ATOM 3121 C CA . TYR A 1 389 ? 30.935 0.331 -41.351 1.00 77.19 389 TYR A CA 1
ATOM 3122 C C . TYR A 1 389 ? 29.734 0.247 -40.411 1.00 77.19 389 TYR A C 1
ATOM 3124 O O . TYR A 1 389 ? 28.846 1.091 -40.475 1.00 77.19 389 TYR A O 1
ATOM 3132 N N . HIS A 1 390 ? 29.683 -0.774 -39.555 1.00 73.44 390 HIS A N 1
ATOM 3133 C CA . HIS A 1 390 ? 28.566 -0.956 -38.638 1.00 73.44 390 HIS A CA 1
ATOM 3134 C C . HIS A 1 390 ? 28.646 -0.036 -37.414 1.00 73.44 390 HIS A C 1
ATOM 3136 O O . HIS A 1 390 ? 27.643 0.202 -36.748 1.00 73.44 390 HIS A O 1
ATOM 3142 N N . PHE A 1 391 ? 29.837 0.498 -37.148 1.00 71.50 391 PHE A N 1
ATOM 3143 C CA . PHE A 1 391 ? 30.124 1.371 -36.015 1.00 71.50 391 PHE A CA 1
ATOM 3144 C C . PHE A 1 391 ? 30.518 2.786 -36.465 1.00 71.50 391 PHE A C 1
ATOM 3146 O O . PHE A 1 391 ? 31.063 3.564 -35.680 1.00 71.50 391 PHE A O 1
ATOM 3153 N N . ASP A 1 392 ? 30.278 3.117 -37.738 1.00 73.44 392 ASP A N 1
ATOM 3154 C CA . ASP A 1 392 ? 30.606 4.419 -38.306 1.00 73.44 392 ASP A CA 1
ATOM 3155 C C . ASP A 1 392 ? 29.456 5.409 -38.080 1.00 73.44 392 ASP A C 1
ATOM 3157 O O . ASP A 1 392 ? 28.521 5.509 -38.870 1.00 73.44 392 ASP A O 1
ATOM 3161 N N . ASP A 1 393 ? 29.533 6.164 -36.985 1.00 75.69 393 ASP A N 1
ATOM 3162 C CA . ASP A 1 393 ? 28.539 7.189 -36.625 1.00 75.69 393 ASP A CA 1
ATOM 3163 C C . ASP A 1 393 ? 28.773 8.536 -37.332 1.00 75.69 393 ASP A C 1
ATOM 3165 O O . ASP A 1 393 ? 28.331 9.585 -36.865 1.00 75.69 393 ASP A O 1
ATOM 3169 N N . GLY A 1 394 ? 29.531 8.542 -38.435 1.00 80.19 394 GLY A N 1
ATOM 3170 C CA . GLY A 1 394 ? 30.000 9.770 -39.086 1.00 80.19 394 GLY A CA 1
ATOM 3171 C C . GLY A 1 394 ? 31.141 10.469 -38.335 1.00 80.19 394 GLY A C 1
ATOM 3172 O O . GLY A 1 394 ? 31.437 11.633 -38.603 1.00 80.19 394 GLY A O 1
ATOM 3173 N N . VAL A 1 395 ? 31.783 9.770 -37.394 1.00 80.50 395 VAL A N 1
ATOM 3174 C CA . VAL A 1 395 ? 32.944 10.262 -36.640 1.00 80.50 395 VAL A CA 1
ATOM 3175 C C . VAL A 1 395 ? 34.201 10.193 -37.522 1.00 80.50 395 VAL A C 1
ATOM 3177 O O . VAL A 1 395 ? 34.404 9.169 -38.183 1.00 80.50 395 VAL A O 1
ATOM 3180 N N . PRO A 1 396 ? 35.065 11.232 -37.531 1.00 83.12 396 PRO A N 1
ATOM 3181 C CA . PRO A 1 396 ? 36.309 11.239 -38.300 1.00 83.12 396 PRO A CA 1
ATOM 3182 C C . PRO A 1 396 ? 37.136 9.961 -38.111 1.00 83.12 396 PRO A C 1
ATOM 3184 O O . PRO A 1 396 ? 37.263 9.458 -36.995 1.00 83.12 396 PRO A O 1
ATOM 3187 N N . ARG A 1 397 ? 37.708 9.425 -39.201 1.00 79.69 397 ARG A N 1
ATOM 3188 C CA . ARG A 1 397 ? 38.434 8.133 -39.204 1.00 79.69 397 ARG A CA 1
ATOM 3189 C C . ARG A 1 397 ? 39.645 8.092 -38.271 1.00 79.69 397 ARG A C 1
ATOM 3191 O O . ARG A 1 397 ? 40.105 7.011 -37.927 1.00 79.69 397 ARG A O 1
ATOM 3198 N N . ASP A 1 398 ? 40.163 9.250 -37.888 1.00 83.25 398 ASP A N 1
ATOM 3199 C CA . ASP A 1 398 ? 41.264 9.435 -36.950 1.00 83.25 398 ASP A CA 1
ATOM 3200 C C . ASP A 1 398 ? 40.841 9.419 -35.474 1.00 83.25 398 ASP A C 1
ATOM 3202 O O . ASP A 1 398 ? 41.697 9.549 -34.601 1.00 83.25 398 ASP A O 1
ATOM 3206 N N . SER A 1 399 ? 39.555 9.203 -35.187 1.00 85.06 399 SER A N 1
ATOM 3207 C CA . SER A 1 399 ? 39.008 9.142 -33.831 1.00 85.06 399 SER A CA 1
ATOM 3208 C C . SER A 1 399 ? 37.958 8.041 -33.689 1.00 85.06 399 SER A C 1
ATOM 3210 O O . SER A 1 399 ? 37.286 7.679 -34.652 1.00 85.06 399 SER A O 1
ATOM 3212 N N . LEU A 1 400 ? 37.800 7.492 -32.485 1.00 83.94 400 LEU A N 1
ATOM 3213 C CA . LEU A 1 400 ? 36.709 6.574 -32.150 1.00 83.94 400 LEU A CA 1
ATOM 3214 C C . LEU A 1 400 ? 35.513 7.371 -31.591 1.00 83.94 400 LEU A C 1
ATOM 3216 O O . LEU A 1 400 ? 35.731 8.325 -30.844 1.00 83.94 400 LEU A O 1
ATOM 3220 N N . PRO A 1 401 ? 34.257 7.007 -31.925 1.00 84.75 401 PRO A N 1
ATOM 3221 C CA . PRO A 1 401 ? 33.083 7.496 -31.207 1.00 84.75 401 PRO A CA 1
ATOM 3222 C C . PRO A 1 401 ? 33.246 7.305 -29.697 1.00 84.75 401 PRO A C 1
ATOM 3224 O O . PRO A 1 401 ? 33.847 6.324 -29.272 1.00 84.75 401 PRO A O 1
ATOM 3227 N N . GLU A 1 402 ? 32.658 8.177 -28.876 1.00 80.06 402 GLU A N 1
ATOM 3228 C CA . GLU A 1 402 ? 32.807 8.117 -27.410 1.00 80.06 402 GLU A CA 1
ATOM 3229 C C . GLU A 1 402 ? 32.421 6.743 -26.822 1.00 80.06 402 GLU A C 1
ATOM 3231 O O . GLU A 1 402 ? 33.105 6.219 -25.946 1.00 80.06 402 GLU A O 1
ATOM 3236 N N . ARG A 1 403 ? 31.388 6.091 -27.370 1.00 77.19 403 ARG A N 1
ATOM 3237 C CA . ARG A 1 403 ? 30.985 4.721 -26.992 1.00 77.19 403 ARG A CA 1
ATOM 3238 C C . ARG A 1 403 ? 32.041 3.644 -27.290 1.00 77.19 403 ARG A C 1
ATOM 3240 O O . ARG A 1 403 ? 32.111 2.632 -26.598 1.00 77.19 403 ARG A O 1
ATOM 3247 N N . LEU A 1 404 ? 32.905 3.904 -28.271 1.00 82.62 404 LEU A N 1
ATOM 3248 C CA . LEU A 1 404 ? 34.039 3.068 -28.663 1.00 82.62 404 LEU A CA 1
ATOM 3249 C C . LEU A 1 404 ? 35.353 3.496 -27.994 1.00 82.62 404 LEU A C 1
ATOM 3251 O O . LEU A 1 404 ? 36.413 3.104 -28.481 1.00 82.62 404 LEU A O 1
ATOM 3255 N N . THR A 1 405 ? 35.304 4.295 -26.919 1.00 89.88 405 THR A N 1
ATOM 3256 C CA . THR A 1 405 ? 36.484 4.656 -26.112 1.00 89.88 405 THR A CA 1
ATOM 3257 C C . THR A 1 405 ? 36.527 3.879 -24.783 1.00 89.88 405 THR A C 1
ATOM 3259 O O . THR A 1 405 ? 36.252 4.442 -23.715 1.00 89.88 405 THR A O 1
ATOM 3262 N N . PRO A 1 406 ? 36.830 2.562 -24.809 1.00 89.06 406 PRO A N 1
ATOM 3263 C CA . PRO A 1 406 ? 36.897 1.742 -23.608 1.00 89.06 406 PRO A CA 1
ATOM 3264 C C . PRO A 1 406 ? 37.878 2.260 -22.547 1.00 89.06 406 PRO A C 1
ATOM 3266 O O . PRO A 1 406 ? 37.667 1.969 -21.375 1.00 89.06 406 PRO A O 1
ATOM 3269 N N . SER A 1 407 ? 38.906 3.049 -22.882 1.00 93.19 407 SER A N 1
ATOM 3270 C CA . SER A 1 407 ? 39.852 3.624 -21.913 1.00 93.19 407 SER A CA 1
ATOM 3271 C C . SER A 1 407 ? 39.167 4.644 -21.014 1.00 93.19 407 SER A C 1
ATOM 3273 O O . SER A 1 407 ? 39.310 4.586 -19.793 1.00 93.19 407 SER A O 1
ATOM 3275 N N . ARG A 1 408 ? 38.346 5.524 -21.595 1.00 92.69 408 ARG A N 1
ATOM 3276 C CA . ARG A 1 408 ? 37.533 6.492 -20.854 1.00 92.69 408 ARG A CA 1
ATOM 3277 C C . ARG A 1 408 ? 36.493 5.789 -19.985 1.00 92.69 408 ARG A C 1
ATOM 3279 O O . ARG A 1 408 ? 36.297 6.171 -18.834 1.00 92.69 408 ARG A O 1
ATOM 3286 N N . ILE A 1 409 ? 35.840 4.755 -20.517 1.00 90.44 409 ILE A N 1
ATOM 3287 C CA . ILE A 1 409 ? 34.833 3.980 -19.776 1.00 90.44 409 ILE A CA 1
ATOM 3288 C C . ILE A 1 409 ? 35.485 3.214 -18.616 1.00 90.44 409 ILE A C 1
ATOM 3290 O O . ILE A 1 409 ? 34.947 3.209 -17.511 1.00 90.44 409 ILE A O 1
ATOM 3294 N N . LEU A 1 410 ? 36.671 2.642 -18.827 1.00 90.75 410 LEU A N 1
ATOM 3295 C CA . LEU A 1 410 ? 37.458 1.979 -17.788 1.00 90.75 410 LEU A CA 1
ATOM 3296 C C . LEU A 1 410 ? 37.931 2.964 -16.707 1.00 90.75 410 LEU A C 1
ATOM 3298 O O . LEU A 1 410 ? 37.844 2.665 -15.520 1.00 90.75 410 LEU A O 1
ATOM 3302 N N . GLN A 1 411 ? 38.381 4.160 -17.090 1.00 92.44 411 GLN A N 1
ATOM 3303 C CA . GLN A 1 411 ? 38.735 5.218 -16.138 1.00 92.44 411 GLN A CA 1
ATOM 3304 C C . GLN A 1 411 ? 37.529 5.656 -15.301 1.00 92.44 411 GLN A C 1
ATOM 3306 O O . GLN A 1 411 ? 37.653 5.820 -14.088 1.00 92.44 411 GLN A O 1
ATOM 3311 N N . GLN A 1 412 ? 36.354 5.805 -15.924 1.00 90.38 412 GLN A N 1
ATOM 3312 C CA . GLN A 1 412 ? 35.114 6.105 -15.207 1.00 90.38 412 GLN A CA 1
ATOM 3313 C C . GLN A 1 412 ? 34.739 4.976 -14.241 1.00 90.38 412 GLN A C 1
ATOM 3315 O O . GLN A 1 412 ? 34.343 5.250 -13.112 1.00 90.38 412 GLN A O 1
ATOM 3320 N N . PHE A 1 413 ? 34.913 3.720 -14.651 1.00 89.25 413 PHE A N 1
ATOM 3321 C CA . PHE A 1 413 ? 34.703 2.566 -13.786 1.00 89.25 413 PHE A CA 1
ATOM 3322 C C . PHE A 1 413 ? 35.586 2.619 -12.532 1.00 89.25 413 PHE A C 1
ATOM 3324 O O . PHE A 1 413 ? 35.072 2.562 -11.416 1.00 89.25 413 PHE A O 1
ATOM 3331 N N . PHE A 1 414 ? 36.898 2.822 -12.677 1.00 88.31 414 PHE A N 1
ATOM 3332 C CA . PHE A 1 414 ? 37.784 2.953 -11.515 1.00 88.31 414 PHE A CA 1
ATOM 3333 C C . PHE A 1 414 ? 37.509 4.221 -10.693 1.00 88.31 414 PHE A C 1
ATOM 3335 O O . PHE A 1 414 ? 37.695 4.219 -9.476 1.00 88.31 414 PHE A O 1
ATOM 3342 N N . ALA A 1 415 ? 37.021 5.302 -11.308 1.00 87.81 415 ALA A N 1
ATOM 3343 C CA . ALA A 1 415 ? 36.536 6.467 -10.573 1.00 87.81 415 ALA A CA 1
ATOM 3344 C C . ALA A 1 415 ? 35.299 6.133 -9.718 1.00 87.81 415 ALA A C 1
ATOM 3346 O O . ALA A 1 415 ? 35.251 6.541 -8.557 1.00 87.81 415 ALA A O 1
ATOM 3347 N N . ASP A 1 416 ? 34.350 5.351 -10.245 1.00 83.38 416 ASP A N 1
ATOM 3348 C CA . ASP A 1 416 ? 33.177 4.873 -9.503 1.00 83.38 416 ASP A CA 1
ATOM 3349 C C . ASP A 1 416 ? 33.595 3.983 -8.320 1.00 83.38 416 ASP A C 1
ATOM 3351 O O . ASP A 1 416 ? 33.097 4.164 -7.208 1.00 83.38 416 ASP A O 1
ATOM 3355 N N . VAL A 1 417 ? 34.555 3.076 -8.530 1.00 82.31 417 VAL A N 1
ATOM 3356 C CA . VAL A 1 417 ? 35.105 2.199 -7.481 1.00 82.31 417 VAL A CA 1
ATOM 3357 C C . VAL A 1 417 ? 35.768 3.016 -6.364 1.00 82.31 417 VAL A C 1
ATOM 3359 O O . VAL A 1 417 ? 35.479 2.812 -5.184 1.00 82.31 417 VAL A O 1
ATOM 3362 N N . ARG A 1 418 ? 36.615 3.997 -6.707 1.00 84.38 418 ARG A N 1
ATOM 3363 C CA . ARG A 1 418 ? 37.244 4.886 -5.711 1.00 84.38 418 ARG A CA 1
ATOM 3364 C C . ARG A 1 418 ? 36.220 5.763 -4.992 1.00 84.38 418 ARG A C 1
ATOM 3366 O O . ARG A 1 418 ? 36.346 5.996 -3.791 1.00 84.38 418 ARG A O 1
ATOM 3373 N N . GLN A 1 419 ? 35.213 6.268 -5.708 1.00 82.81 419 GLN A N 1
ATOM 3374 C CA . GLN A 1 419 ? 34.123 7.033 -5.102 1.00 82.81 419 GLN A CA 1
ATOM 3375 C C . GLN A 1 419 ? 33.383 6.173 -4.078 1.00 82.81 419 GLN A C 1
ATOM 3377 O O . GLN A 1 419 ? 33.140 6.637 -2.965 1.00 82.81 419 GLN A O 1
ATOM 3382 N N . LEU A 1 420 ? 33.084 4.920 -4.425 1.00 77.75 420 LEU A N 1
ATOM 3383 C CA . LEU A 1 420 ? 32.435 3.987 -3.521 1.00 77.75 420 LEU A CA 1
ATOM 3384 C C . LEU A 1 420 ? 33.262 3.756 -2.253 1.00 77.75 420 LEU A C 1
ATOM 3386 O O . LEU A 1 420 ? 32.727 3.910 -1.154 1.00 77.75 420 LEU A O 1
ATOM 3390 N N . ALA A 1 421 ? 34.557 3.460 -2.405 1.00 74.38 421 ALA A N 1
ATOM 3391 C CA . ALA A 1 421 ? 35.475 3.254 -1.285 1.00 74.38 421 ALA A CA 1
ATOM 3392 C C . ALA A 1 421 ? 35.487 4.454 -0.321 1.00 74.38 421 ALA A C 1
ATOM 3394 O O . ALA A 1 421 ? 35.460 4.281 0.895 1.00 74.38 421 ALA A O 1
ATOM 3395 N N . ARG A 1 422 ? 35.431 5.681 -0.859 1.00 77.06 422 ARG A N 1
ATOM 3396 C CA . ARG A 1 422 ? 35.328 6.913 -0.060 1.00 77.06 422 ARG A CA 1
ATOM 3397 C C . ARG A 1 422 ? 33.977 7.053 0.639 1.00 77.06 422 ARG A C 1
ATOM 3399 O O . ARG A 1 422 ? 33.931 7.433 1.803 1.00 77.06 422 ARG A O 1
ATOM 3406 N N . THR A 1 423 ? 32.875 6.757 -0.052 1.00 73.00 423 THR A N 1
ATOM 3407 C CA . THR A 1 423 ? 31.520 6.901 0.514 1.00 73.00 423 THR A CA 1
ATOM 3408 C C . THR A 1 423 ? 31.167 5.835 1.549 1.00 73.00 423 THR A C 1
ATOM 3410 O O . THR A 1 423 ? 30.321 6.089 2.399 1.00 73.00 423 THR A O 1
ATOM 3413 N N . GLY A 1 424 ? 31.803 4.661 1.503 1.00 64.38 424 GLY A N 1
ATOM 3414 C CA . GLY A 1 424 ? 31.585 3.585 2.473 1.00 64.38 424 GLY A CA 1
ATOM 3415 C C . GLY A 1 424 ? 32.344 3.753 3.795 1.00 64.38 424 GLY A C 1
ATOM 3416 O O . GLY A 1 424 ? 32.050 3.037 4.746 1.00 64.38 424 GLY A O 1
ATOM 3417 N N . GLY A 1 425 ? 33.310 4.677 3.876 1.00 58.19 425 GLY A N 1
ATOM 3418 C CA . GLY A 1 425 ? 34.251 4.786 4.999 1.00 58.19 425 GLY A CA 1
ATOM 3419 C C . GLY A 1 425 ? 34.012 5.942 5.970 1.00 58.19 425 GLY A C 1
ATOM 3420 O O . GLY A 1 425 ? 34.960 6.388 6.606 1.00 58.19 425 GLY A O 1
ATOM 3421 N N . THR A 1 426 ? 32.792 6.470 6.081 1.00 50.31 426 THR A N 1
ATOM 3422 C CA . THR A 1 426 ? 32.583 7.838 6.588 1.00 50.31 426 THR A CA 1
ATOM 3423 C C . THR A 1 426 ? 32.837 8.090 8.079 1.00 50.31 426 THR A C 1
ATOM 3425 O O . THR A 1 426 ? 32.833 9.256 8.456 1.00 50.31 426 THR A O 1
ATOM 3428 N N . GLU A 1 427 ? 33.121 7.090 8.925 1.00 54.56 427 GLU A N 1
ATOM 3429 C CA . GLU A 1 427 ? 33.464 7.354 10.344 1.00 54.56 427 GLU A CA 1
ATOM 3430 C C . GLU A 1 427 ? 34.559 6.463 10.959 1.00 54.56 427 GLU A C 1
ATOM 3432 O O . GLU A 1 427 ? 35.114 6.822 11.996 1.00 54.56 427 GLU A O 1
ATOM 3437 N N . VAL A 1 428 ? 34.907 5.326 10.345 1.00 55.69 428 VAL A N 1
ATOM 3438 C CA . VAL A 1 428 ? 35.778 4.312 10.983 1.00 55.69 428 VAL A CA 1
ATOM 3439 C C . VAL A 1 428 ? 37.164 4.218 10.339 1.00 55.69 428 VAL A C 1
ATOM 3441 O O . VAL A 1 428 ? 38.117 3.807 10.999 1.00 55.69 428 VAL A O 1
ATOM 3444 N N . TYR A 1 429 ? 37.315 4.635 9.081 1.00 65.25 429 TYR A N 1
ATOM 3445 C CA . TYR A 1 429 ? 38.572 4.487 8.350 1.00 65.25 429 TYR A CA 1
ATOM 3446 C C . TYR A 1 429 ? 39.295 5.822 8.210 1.00 65.25 429 TYR A C 1
ATOM 3448 O O . TYR A 1 429 ? 38.702 6.834 7.835 1.00 65.25 429 TYR A O 1
ATOM 3456 N N . SER A 1 430 ? 40.594 5.833 8.516 1.00 78.81 430 SER A N 1
ATOM 3457 C CA . SER A 1 430 ? 41.434 6.999 8.255 1.00 78.81 430 SER A CA 1
ATOM 3458 C C . SER A 1 430 ? 41.524 7.245 6.746 1.00 78.81 430 SER A C 1
ATOM 3460 O O . SER A 1 430 ? 41.449 6.314 5.941 1.00 78.81 430 SER A O 1
ATOM 3462 N N . GLN A 1 431 ? 41.729 8.505 6.352 1.00 77.38 431 GLN A N 1
ATOM 3463 C CA . GLN A 1 431 ? 41.993 8.857 4.954 1.00 77.38 431 GLN A CA 1
ATOM 3464 C C . GLN A 1 431 ? 43.177 8.049 4.389 1.00 77.38 431 GLN A C 1
ATOM 3466 O O . GLN A 1 431 ? 43.115 7.611 3.247 1.00 77.38 431 GLN A O 1
ATOM 3471 N N . GLU A 1 432 ? 44.192 7.771 5.217 1.00 80.75 432 GLU A N 1
ATOM 3472 C CA . GLU A 1 432 ? 45.328 6.910 4.865 1.00 80.75 432 GLU A CA 1
ATOM 3473 C C . GLU A 1 432 ? 44.889 5.497 4.465 1.00 80.75 432 GLU A C 1
ATOM 3475 O O . GLU A 1 432 ? 45.374 4.980 3.466 1.00 80.75 432 GLU A O 1
ATOM 3480 N N . MET A 1 433 ? 43.927 4.896 5.173 1.00 73.00 433 MET A N 1
ATOM 3481 C CA . MET A 1 433 ? 43.431 3.557 4.844 1.00 73.00 433 MET A CA 1
ATOM 3482 C C . MET A 1 433 ? 42.588 3.558 3.562 1.00 73.00 433 MET A C 1
ATOM 3484 O O . MET A 1 433 ? 42.672 2.637 2.754 1.00 73.00 433 MET A O 1
ATOM 3488 N N . ILE A 1 434 ? 41.792 4.609 3.340 1.00 69.31 434 ILE A N 1
ATOM 3489 C CA . ILE A 1 434 ? 41.032 4.788 2.092 1.00 69.31 434 ILE A CA 1
ATOM 3490 C C . ILE A 1 434 ? 41.988 4.955 0.902 1.00 69.31 434 ILE A C 1
ATOM 3492 O O . ILE A 1 434 ? 41.742 4.400 -0.174 1.00 69.31 434 ILE A O 1
ATOM 3496 N N . ASP A 1 435 ? 43.077 5.700 1.090 1.00 77.94 435 ASP A N 1
ATOM 3497 C CA . ASP A 1 435 ? 44.110 5.903 0.077 1.00 77.94 435 ASP A CA 1
ATOM 3498 C C . ASP A 1 435 ? 44.916 4.615 -0.159 1.00 77.94 435 ASP A C 1
ATOM 3500 O O . ASP A 1 435 ? 45.191 4.283 -1.312 1.00 77.94 435 ASP A O 1
ATOM 3504 N N . GLU A 1 436 ? 45.204 3.835 0.886 1.00 80.19 436 GLU A N 1
ATOM 3505 C CA . GLU A 1 436 ? 45.849 2.520 0.794 1.00 80.19 436 GLU A CA 1
ATOM 3506 C C . GLU A 1 436 ? 44.987 1.530 -0.004 1.00 80.19 436 GLU A C 1
ATOM 3508 O O . GLU A 1 436 ? 45.453 0.981 -1.006 1.00 80.19 436 GLU A O 1
ATOM 3513 N N . VAL A 1 437 ? 43.702 1.383 0.345 1.00 70.75 437 VAL A N 1
ATOM 3514 C CA . VAL A 1 437 ? 42.746 0.534 -0.388 1.00 70.75 437 VAL A CA 1
ATOM 3515 C C . VAL A 1 437 ? 42.613 1.001 -1.839 1.00 70.75 437 VAL A C 1
ATOM 3517 O O . VAL A 1 437 ? 42.709 0.192 -2.759 1.00 70.75 437 VAL A O 1
ATOM 3520 N N . SER A 1 438 ? 42.483 2.310 -2.074 1.00 72.31 438 SER A N 1
ATOM 3521 C CA . SER A 1 438 ? 42.408 2.861 -3.435 1.00 72.31 438 SER A CA 1
ATOM 3522 C C . SER A 1 438 ? 43.694 2.621 -4.236 1.00 72.31 438 SER A C 1
ATOM 3524 O O . SER A 1 438 ? 43.634 2.406 -5.447 1.00 72.31 438 SER A O 1
ATOM 3526 N N . SER A 1 439 ? 44.857 2.649 -3.579 1.00 78.50 439 SER A N 1
ATOM 3527 C CA . SER A 1 439 ? 46.156 2.394 -4.206 1.00 78.50 439 SER A CA 1
ATOM 3528 C C . SER A 1 439 ? 46.381 0.916 -4.529 1.00 78.50 439 SER A C 1
ATOM 3530 O O . SER A 1 439 ? 47.079 0.613 -5.497 1.00 78.50 439 SER A O 1
ATOM 3532 N N . SER A 1 440 ? 45.729 0.000 -3.799 1.00 77.62 440 SER A N 1
ATOM 3533 C CA . SER A 1 440 ? 45.821 -1.446 -4.041 1.00 77.62 440 SER A CA 1
ATOM 3534 C C . SER A 1 440 ? 45.297 -1.855 -5.426 1.00 77.62 440 SER A C 1
ATOM 3536 O O . SER A 1 440 ? 45.786 -2.821 -6.012 1.00 77.62 440 SER A O 1
ATOM 3538 N N . TRP A 1 441 ? 44.372 -1.074 -6.002 1.00 77.75 441 TRP A N 1
ATOM 3539 C CA . TRP A 1 441 ? 43.829 -1.299 -7.348 1.00 77.75 441 TRP A CA 1
ATOM 3540 C C . TRP A 1 441 ? 44.625 -0.624 -8.468 1.00 77.75 441 TRP A C 1
ATOM 3542 O O . TRP A 1 441 ? 44.442 -0.970 -9.636 1.00 77.75 441 TRP A O 1
ATOM 3552 N N . ALA A 1 442 ? 45.521 0.312 -8.142 1.00 82.25 442 ALA A N 1
ATOM 3553 C CA . ALA A 1 442 ? 46.258 1.086 -9.138 1.00 82.25 442 ALA A CA 1
ATOM 3554 C C . ALA A 1 442 ? 47.094 0.220 -10.106 1.00 82.25 442 ALA A C 1
ATOM 3556 O O . ALA A 1 442 ? 47.119 0.539 -11.296 1.00 82.25 442 ALA A O 1
ATOM 3557 N N . PRO A 1 443 ? 47.751 -0.883 -9.681 1.00 80.31 443 PRO A N 1
ATOM 3558 C CA . PRO A 1 443 ? 48.443 -1.772 -10.613 1.00 80.31 443 PRO A CA 1
ATOM 3559 C C . PRO A 1 443 ? 47.504 -2.382 -11.661 1.00 80.31 443 PRO A C 1
ATOM 3561 O O . PRO A 1 443 ? 47.802 -2.315 -12.852 1.00 80.31 443 PRO A O 1
ATOM 3564 N N . SER A 1 444 ? 46.350 -2.910 -11.237 1.00 74.94 444 SER A N 1
ATOM 3565 C CA . SER A 1 444 ? 45.369 -3.526 -12.140 1.00 74.94 444 SER A CA 1
ATOM 3566 C C . SER A 1 444 ? 44.713 -2.501 -13.058 1.00 74.94 444 SER A C 1
ATOM 3568 O O . SER A 1 444 ? 44.529 -2.770 -14.241 1.00 74.94 444 SER A O 1
ATOM 3570 N N . GLU A 1 445 ? 44.406 -1.307 -12.550 1.00 84.88 445 GLU A N 1
ATOM 3571 C CA . GLU A 1 445 ? 43.913 -0.200 -13.372 1.00 84.88 445 GLU A CA 1
ATOM 3572 C C . GLU A 1 445 ? 44.919 0.198 -14.449 1.00 84.88 445 GLU A C 1
ATOM 3574 O O . GLU A 1 445 ? 44.552 0.290 -15.617 1.00 84.88 445 GLU A O 1
ATOM 3579 N N . ASN A 1 446 ? 46.188 0.397 -14.081 1.00 85.69 446 ASN A N 1
ATOM 3580 C CA . ASN A 1 446 ? 47.234 0.784 -15.025 1.00 85.69 446 ASN A CA 1
ATOM 3581 C C . ASN A 1 446 ? 47.439 -0.273 -16.113 1.00 85.69 446 ASN A C 1
ATOM 3583 O O . ASN A 1 446 ? 47.636 0.067 -17.279 1.00 85.69 446 ASN A O 1
ATOM 3587 N N . GLU A 1 447 ? 47.378 -1.552 -15.750 1.00 77.69 447 GLU A N 1
ATOM 3588 C CA . GLU A 1 447 ? 47.539 -2.648 -16.698 1.00 77.69 447 GLU A CA 1
ATOM 3589 C C . GLU A 1 447 ? 46.336 -2.798 -17.634 1.00 77.69 447 GLU A C 1
ATOM 3591 O O . GLU A 1 447 ? 46.512 -2.864 -18.855 1.00 77.69 447 GLU A O 1
ATOM 3596 N N . LEU A 1 448 ? 45.114 -2.777 -17.090 1.00 80.12 448 LEU A N 1
ATOM 3597 C CA . LEU A 1 448 ? 43.891 -2.798 -17.890 1.00 80.12 448 LEU A CA 1
ATOM 3598 C C . LEU A 1 448 ? 43.828 -1.588 -18.824 1.00 80.12 448 LEU A C 1
ATOM 3600 O O . LEU A 1 448 ? 43.494 -1.733 -20.000 1.00 80.12 448 LEU A O 1
ATOM 3604 N N . LEU A 1 449 ? 44.209 -0.407 -18.337 1.00 87.50 449 LEU A N 1
ATOM 3605 C CA . LEU A 1 449 ? 44.249 0.810 -19.135 1.00 87.50 449 LEU A CA 1
ATOM 3606 C C . LEU A 1 449 ? 45.302 0.717 -20.241 1.00 87.50 449 LEU A C 1
ATOM 3608 O O . LEU A 1 449 ? 45.016 1.083 -21.377 1.00 87.50 449 LEU A O 1
ATOM 3612 N N . ALA A 1 450 ? 46.490 0.179 -19.957 1.00 84.38 450 ALA A N 1
ATOM 3613 C CA . ALA A 1 450 ? 47.521 -0.029 -20.971 1.00 84.38 450 ALA A CA 1
ATOM 3614 C C . ALA A 1 450 ? 47.060 -0.994 -22.078 1.00 84.38 450 ALA A C 1
ATOM 3616 O O . ALA A 1 450 ? 47.318 -0.747 -23.259 1.00 84.38 450 ALA A O 1
ATOM 3617 N N . LEU A 1 451 ? 46.360 -2.072 -21.717 1.00 79.75 451 LEU A N 1
ATOM 3618 C CA . LEU A 1 451 ? 45.785 -3.034 -22.659 1.00 79.75 451 LEU A CA 1
ATOM 3619 C C . LEU A 1 451 ? 44.703 -2.386 -23.527 1.00 79.75 451 LEU A C 1
ATOM 3621 O O . LEU A 1 451 ? 44.741 -2.489 -24.755 1.00 79.75 451 LEU A O 1
ATOM 3625 N N . VAL A 1 452 ? 43.772 -1.675 -22.895 1.00 86.31 452 VAL A N 1
ATOM 3626 C CA . VAL A 1 452 ? 42.662 -1.011 -23.577 1.00 86.31 452 VAL A CA 1
ATOM 3627 C C . VAL A 1 452 ? 43.156 0.105 -24.501 1.00 86.31 452 VAL A C 1
ATOM 3629 O O . VAL A 1 452 ? 42.715 0.174 -25.644 1.00 86.31 452 VAL A O 1
ATOM 3632 N N . LEU A 1 453 ? 44.134 0.911 -24.080 1.00 88.62 453 LEU A N 1
ATOM 3633 C CA . LEU A 1 453 ? 44.745 1.944 -24.925 1.00 88.62 453 LEU A CA 1
ATOM 3634 C C . LEU A 1 453 ? 45.434 1.353 -26.161 1.00 88.62 453 LEU A C 1
ATOM 3636 O O . LEU A 1 453 ? 45.386 1.941 -27.240 1.00 88.62 453 LEU A O 1
ATOM 3640 N N . ARG A 1 454 ? 46.072 0.180 -26.044 1.00 84.00 454 ARG A N 1
ATOM 3641 C CA . ARG A 1 454 ? 46.644 -0.515 -27.212 1.00 84.00 454 ARG A CA 1
ATOM 3642 C C . ARG A 1 454 ? 45.553 -0.949 -28.189 1.00 84.00 454 ARG A C 1
ATOM 3644 O O . ARG A 1 454 ? 45.722 -0.757 -29.392 1.00 84.00 454 ARG A O 1
ATOM 3651 N N . LEU A 1 455 ? 44.449 -1.496 -27.680 1.00 84.44 455 LEU A N 1
ATOM 3652 C CA . LEU A 1 455 ? 43.303 -1.898 -28.495 1.00 84.44 455 LEU A CA 1
ATOM 3653 C C . LEU A 1 455 ? 42.651 -0.693 -29.191 1.00 84.44 455 LEU A C 1
ATOM 3655 O O . LEU A 1 455 ? 42.379 -0.754 -30.387 1.00 84.44 455 LEU A O 1
ATOM 3659 N N . GLU A 1 456 ? 42.449 0.410 -28.472 1.00 89.56 456 GLU A N 1
ATOM 3660 C CA . GLU A 1 456 ? 41.926 1.660 -29.032 1.00 89.56 456 GLU A CA 1
ATOM 3661 C C . GLU A 1 456 ? 42.829 2.226 -30.120 1.00 89.56 456 GLU A C 1
ATOM 3663 O O . GLU A 1 456 ? 42.352 2.527 -31.211 1.00 89.56 456 GLU A O 1
ATOM 3668 N N . ASN A 1 457 ? 44.135 2.330 -29.858 1.00 86.94 457 ASN A N 1
ATOM 3669 C CA . ASN A 1 457 ? 45.099 2.811 -30.846 1.00 86.94 457 ASN A CA 1
ATOM 3670 C C . ASN A 1 457 ? 45.072 1.941 -32.101 1.00 86.94 457 ASN A C 1
ATOM 3672 O O . ASN A 1 457 ? 45.086 2.456 -33.216 1.00 86.94 457 ASN A O 1
ATOM 3676 N N . TRP A 1 458 ? 44.975 0.623 -31.939 1.00 83.31 458 TRP A N 1
ATOM 3677 C CA . TRP A 1 458 ? 44.861 -0.278 -33.075 1.00 83.31 458 TRP A CA 1
ATOM 3678 C C . TRP A 1 458 ? 43.537 -0.108 -33.833 1.00 83.31 458 TRP A C 1
ATOM 3680 O O . TRP A 1 458 ? 43.550 -0.100 -35.065 1.00 83.31 458 TRP A O 1
ATOM 3690 N N . ALA A 1 459 ? 42.414 0.097 -33.142 1.00 86.31 459 ALA A N 1
ATOM 3691 C CA . ALA A 1 459 ? 41.130 0.415 -33.767 1.00 86.31 459 ALA A CA 1
ATOM 3692 C C . ALA A 1 459 ? 41.163 1.741 -34.537 1.00 86.31 459 ALA A C 1
ATOM 3694 O O . ALA A 1 459 ? 40.702 1.796 -35.678 1.00 86.31 459 ALA A O 1
ATOM 3695 N N . VAL A 1 460 ? 41.779 2.781 -33.971 1.00 86.75 460 VAL A N 1
ATOM 3696 C CA . VAL A 1 460 ? 41.997 4.070 -34.643 1.00 86.75 460 VAL A CA 1
ATOM 3697 C C . VAL A 1 460 ? 42.862 3.896 -35.892 1.00 86.75 460 VAL A C 1
ATOM 3699 O O . VAL A 1 460 ? 42.458 4.312 -36.975 1.00 86.75 460 VAL A O 1
ATOM 3702 N N . GLU A 1 461 ? 44.028 3.258 -35.782 1.00 84.06 461 GLU A N 1
ATOM 3703 C CA . GLU A 1 461 ? 44.935 3.071 -36.922 1.00 84.06 461 GLU A CA 1
ATOM 3704 C C . GLU A 1 461 ? 44.317 2.185 -38.013 1.00 84.06 461 GLU A C 1
ATOM 3706 O O . GLU A 1 461 ? 44.414 2.497 -39.202 1.00 84.06 461 GLU A O 1
ATOM 3711 N N . SER A 1 462 ? 43.592 1.133 -37.628 1.00 81.00 462 SER A N 1
ATOM 3712 C CA . SER A 1 462 ? 42.873 0.284 -38.583 1.00 81.00 462 SER A CA 1
ATOM 3713 C C . SER A 1 462 ? 41.779 1.065 -39.308 1.00 81.00 462 SER A C 1
ATOM 3715 O O . SER A 1 462 ? 41.676 0.960 -40.527 1.00 81.00 462 SER A O 1
ATOM 3717 N N . ARG A 1 463 ? 41.018 1.928 -38.615 1.00 82.12 463 ARG A N 1
ATOM 3718 C CA . ARG A 1 463 ? 40.018 2.805 -39.255 1.00 82.12 463 ARG A CA 1
ATOM 3719 C C . ARG A 1 463 ? 40.647 3.849 -40.175 1.00 82.12 463 ARG A C 1
ATOM 3721 O O . ARG A 1 463 ? 40.112 4.085 -41.260 1.00 82.12 463 ARG A O 1
ATOM 3728 N N . LYS A 1 464 ? 41.779 4.449 -39.786 1.00 83.44 464 LYS A N 1
ATOM 3729 C CA . LYS A 1 464 ? 42.514 5.417 -40.620 1.00 83.44 464 LYS A CA 1
ATOM 3730 C C . LYS A 1 464 ? 42.922 4.808 -41.957 1.00 83.44 464 LYS A C 1
ATOM 3732 O O . LYS A 1 464 ? 42.720 5.439 -42.994 1.00 83.44 464 LYS A O 1
ATOM 3737 N N . VAL A 1 465 ? 43.466 3.591 -41.935 1.00 82.38 465 VAL A N 1
ATOM 3738 C CA . VAL A 1 465 ? 43.983 2.933 -43.146 1.00 82.38 465 VAL A CA 1
ATOM 3739 C C . VAL A 1 465 ? 42.931 2.056 -43.846 1.00 82.38 465 VAL A C 1
ATOM 3741 O O . VAL A 1 465 ? 43.102 1.698 -45.007 1.00 82.38 465 VAL A O 1
ATOM 3744 N N . GLY A 1 466 ? 41.804 1.771 -43.190 1.00 80.56 466 GLY A N 1
ATOM 3745 C CA . GLY A 1 466 ? 40.745 0.905 -43.712 1.00 80.56 466 GLY A CA 1
ATOM 3746 C C . GLY A 1 466 ? 41.049 -0.590 -43.582 1.00 80.56 466 GLY A C 1
ATOM 3747 O O . GLY A 1 466 ? 40.531 -1.376 -44.371 1.00 80.56 466 GLY A O 1
ATOM 3748 N N . TYR A 1 467 ? 41.888 -0.984 -42.619 1.00 80.69 467 TYR A N 1
ATOM 3749 C CA . TYR A 1 467 ? 42.167 -2.391 -42.340 1.00 80.69 467 TYR A CA 1
ATOM 3750 C C . TYR A 1 467 ? 41.037 -3.044 -41.554 1.00 80.69 467 TYR A C 1
ATOM 3752 O O . TYR A 1 467 ? 40.446 -2.442 -40.657 1.00 80.69 467 TYR A O 1
ATOM 3760 N N . LEU A 1 468 ? 40.794 -4.308 -41.888 1.00 80.88 468 LEU A N 1
ATOM 3761 C CA . LEU A 1 468 ? 39.925 -5.201 -41.141 1.00 80.88 468 LEU A CA 1
ATOM 3762 C C . LEU A 1 468 ? 40.782 -6.188 -40.358 1.00 80.88 468 LEU A C 1
ATOM 3764 O O . LEU A 1 468 ? 41.840 -6.610 -40.822 1.00 80.88 468 LEU A O 1
ATOM 3768 N N . MET A 1 469 ? 40.311 -6.566 -39.177 1.00 81.69 469 MET A N 1
ATOM 3769 C CA . MET A 1 469 ? 40.912 -7.647 -38.415 1.00 81.69 469 MET A CA 1
ATOM 3770 C C . MET A 1 469 ? 40.582 -8.984 -39.071 1.00 81.69 469 MET A C 1
ATOM 3772 O O . MET A 1 469 ? 39.416 -9.357 -39.193 1.00 81.69 469 MET A O 1
ATOM 3776 N N . GLU A 1 470 ? 41.622 -9.713 -39.453 1.00 82.31 470 GLU A N 1
ATOM 3777 C CA . GLU A 1 470 ? 41.502 -11.079 -39.948 1.00 82.31 470 GLU A CA 1
ATOM 3778 C C . GLU A 1 470 ? 41.415 -12.079 -38.790 1.00 82.31 470 GLU A C 1
ATOM 3780 O O . GLU A 1 470 ? 41.923 -11.833 -37.688 1.00 82.31 470 GLU A O 1
ATOM 3785 N N . ALA A 1 471 ? 40.823 -13.245 -39.054 1.00 79.56 471 ALA A N 1
ATOM 3786 C CA . ALA A 1 471 ? 40.676 -14.310 -38.068 1.00 79.56 471 ALA A CA 1
ATOM 3787 C C . ALA A 1 471 ? 42.013 -14.705 -37.415 1.00 79.56 471 ALA A C 1
ATOM 3789 O O . ALA A 1 471 ? 42.054 -14.882 -36.201 1.00 79.56 471 ALA A O 1
ATOM 3790 N N . GLU A 1 472 ? 43.115 -14.795 -38.169 1.00 78.56 472 GLU A N 1
ATOM 3791 C CA . GLU A 1 472 ? 44.444 -15.118 -37.617 1.00 78.56 472 GLU A CA 1
ATOM 3792 C C . GLU A 1 472 ? 44.927 -14.063 -36.613 1.00 78.56 472 GLU A C 1
ATOM 3794 O O . GLU A 1 472 ? 45.454 -14.393 -35.548 1.00 78.56 472 GLU A O 1
ATOM 3799 N N . THR A 1 473 ? 44.674 -12.785 -36.910 1.0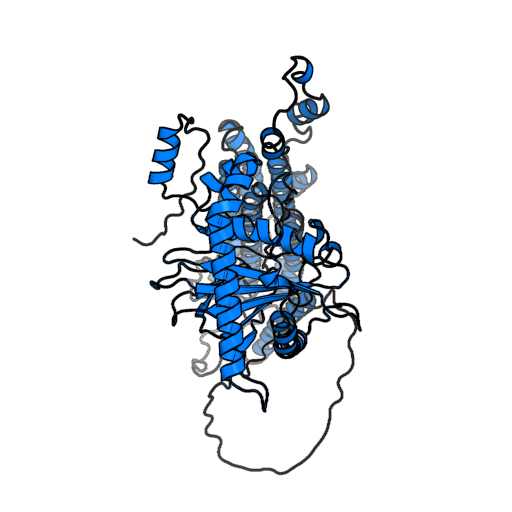0 78.00 473 THR A N 1
ATOM 3800 C CA . THR A 1 473 ? 45.043 -11.684 -36.014 1.00 78.00 473 THR A CA 1
ATOM 3801 C C . THR A 1 473 ? 44.192 -11.716 -34.748 1.00 78.00 473 THR A C 1
ATOM 3803 O O . THR A 1 473 ? 44.718 -11.536 -33.652 1.00 78.00 473 THR A O 1
ATOM 3806 N N . PHE A 1 474 ? 42.898 -12.023 -34.865 1.00 82.44 474 PHE A N 1
ATOM 3807 C CA . PHE A 1 474 ? 42.040 -12.207 -33.697 1.00 82.44 474 PHE A CA 1
ATOM 3808 C C . PHE A 1 474 ? 42.484 -13.385 -32.822 1.00 82.44 474 PHE A C 1
ATOM 3810 O O . PHE A 1 474 ? 42.571 -13.232 -31.610 1.00 82.44 474 PHE A O 1
ATOM 3817 N N . HIS A 1 475 ? 42.828 -14.537 -33.406 1.00 80.19 475 HIS A N 1
ATOM 3818 C CA . HIS A 1 475 ? 43.339 -15.680 -32.635 1.00 80.19 475 HIS A CA 1
ATOM 3819 C C . HIS A 1 475 ? 44.626 -15.321 -31.875 1.00 80.19 475 HIS A C 1
ATOM 3821 O O . HIS A 1 475 ? 44.843 -15.808 -30.768 1.00 80.19 475 HIS A O 1
ATOM 3827 N N . SER A 1 476 ? 45.455 -14.417 -32.416 1.00 77.44 476 SER A N 1
ATOM 3828 C CA . SER A 1 476 ? 46.663 -13.937 -31.728 1.00 77.44 476 SER A CA 1
ATOM 3829 C C . SER A 1 476 ? 46.370 -13.093 -30.475 1.00 77.44 476 SER A C 1
ATOM 3831 O O . SER A 1 476 ? 47.178 -13.066 -29.548 1.00 77.44 476 SER A O 1
ATOM 3833 N N . ILE A 1 477 ? 45.207 -12.431 -30.423 1.00 75.81 477 ILE A N 1
ATOM 3834 C CA . ILE A 1 477 ? 44.767 -11.593 -29.293 1.00 75.81 477 ILE A CA 1
ATOM 3835 C C . ILE A 1 477 ? 43.672 -12.258 -28.448 1.00 75.81 477 ILE A C 1
ATOM 3837 O O . ILE A 1 477 ? 43.306 -11.727 -27.404 1.00 75.81 477 ILE A O 1
ATOM 3841 N N . GLU A 1 478 ? 43.135 -13.403 -28.870 1.00 82.31 478 GLU A N 1
ATOM 3842 C CA . GLU A 1 478 ? 42.012 -14.083 -28.218 1.00 82.31 478 GLU A CA 1
ATOM 3843 C C . GLU A 1 478 ? 42.310 -14.368 -26.744 1.00 82.31 478 GLU A C 1
ATOM 3845 O O . GLU A 1 478 ? 41.502 -14.045 -25.875 1.00 82.31 478 GLU A O 1
ATOM 3850 N N . GLY A 1 479 ? 43.504 -14.889 -26.443 1.00 79.88 479 GLY A N 1
ATOM 3851 C CA . GLY A 1 479 ? 43.924 -15.137 -25.062 1.00 79.88 479 GLY A CA 1
ATOM 3852 C C . GLY A 1 479 ? 43.987 -13.862 -24.215 1.00 79.88 479 GLY A C 1
ATOM 3853 O O . GLY A 1 479 ? 43.713 -13.902 -23.017 1.00 79.88 479 GLY A O 1
ATOM 3854 N N . LEU A 1 480 ? 44.289 -12.715 -24.831 1.00 74.81 480 LEU A N 1
ATOM 3855 C CA . LEU A 1 480 ? 44.287 -11.413 -24.165 1.00 74.81 480 LEU A CA 1
ATOM 3856 C C . LEU A 1 480 ? 42.858 -10.927 -23.883 1.00 74.81 480 LEU A C 1
ATOM 3858 O O . LEU A 1 480 ? 42.588 -10.444 -22.786 1.00 74.81 480 LEU A O 1
ATOM 3862 N N . VAL A 1 481 ? 41.941 -11.096 -24.842 1.00 79.81 481 VAL A N 1
ATOM 3863 C CA . VAL A 1 481 ? 40.513 -10.773 -24.683 1.00 79.81 481 VAL A CA 1
ATOM 3864 C C . VAL A 1 481 ? 39.890 -11.635 -23.586 1.00 79.81 481 VAL A C 1
ATOM 3866 O O . VAL A 1 481 ? 39.250 -11.107 -22.682 1.00 79.81 481 VAL A O 1
ATOM 3869 N N . GLN A 1 482 ? 40.141 -12.946 -23.598 1.00 82.31 482 GLN A N 1
ATOM 3870 C CA . GLN A 1 482 ? 39.670 -13.860 -22.554 1.00 82.31 482 GLN A CA 1
ATOM 3871 C C . GLN A 1 482 ? 40.233 -13.492 -21.178 1.00 82.31 482 GLN A C 1
ATOM 3873 O O . GLN A 1 482 ? 39.485 -13.456 -20.202 1.00 82.31 482 GLN A O 1
ATOM 3878 N N . ARG A 1 483 ? 41.529 -13.160 -21.095 1.00 76.06 483 ARG A N 1
ATOM 3879 C CA . ARG A 1 483 ? 42.164 -12.712 -19.848 1.00 76.06 483 ARG A CA 1
ATOM 3880 C C . ARG A 1 483 ? 41.523 -11.431 -19.320 1.00 76.06 483 ARG A C 1
ATOM 3882 O O . ARG A 1 483 ? 41.224 -11.360 -18.133 1.00 76.06 483 ARG A O 1
ATOM 3889 N N . PHE A 1 484 ? 41.280 -10.448 -20.185 1.00 80.25 484 PHE A N 1
ATOM 3890 C CA . PHE A 1 484 ? 40.594 -9.211 -19.810 1.00 80.25 484 PHE A CA 1
ATOM 3891 C C . PHE A 1 484 ? 39.193 -9.495 -19.255 1.00 80.25 484 PHE A C 1
ATOM 3893 O O . PHE A 1 484 ? 38.823 -9.006 -18.189 1.00 80.25 484 PHE A O 1
ATOM 3900 N N . LEU A 1 485 ? 38.412 -10.294 -19.980 1.00 83.00 485 LEU A N 1
ATOM 3901 C CA . LEU A 1 485 ? 37.036 -10.615 -19.624 1.00 83.00 485 LEU A CA 1
ATOM 3902 C C . LEU A 1 485 ? 36.948 -11.372 -18.290 1.00 83.00 485 LEU A C 1
ATOM 3904 O O . LEU A 1 485 ? 36.117 -11.033 -17.449 1.00 83.00 485 LEU A O 1
ATOM 3908 N N . ALA A 1 486 ? 37.849 -12.333 -18.066 1.00 78.81 486 ALA A N 1
ATOM 3909 C CA . ALA A 1 486 ? 37.984 -13.016 -16.782 1.00 78.81 486 ALA A CA 1
ATOM 3910 C C . ALA A 1 486 ? 38.339 -12.032 -15.655 1.00 78.81 486 ALA A C 1
ATOM 3912 O O . ALA A 1 486 ? 37.729 -12.071 -14.590 1.00 78.81 486 ALA A O 1
ATOM 3913 N N . MET A 1 487 ? 39.254 -11.091 -15.916 1.00 74.38 487 MET A N 1
ATOM 3914 C CA . MET A 1 487 ? 39.651 -10.062 -14.950 1.00 74.38 487 MET A CA 1
ATOM 3915 C C . MET A 1 487 ? 38.477 -9.176 -14.525 1.00 74.38 487 MET A C 1
ATOM 3917 O O . MET A 1 487 ? 38.328 -8.879 -13.343 1.00 74.38 487 MET A O 1
ATOM 3921 N N . ALA A 1 488 ? 37.625 -8.781 -15.474 1.00 77.00 488 ALA A N 1
ATOM 3922 C CA . ALA A 1 488 ? 36.440 -7.975 -15.201 1.00 77.00 488 ALA A CA 1
ATOM 3923 C C . ALA A 1 488 ? 35.434 -8.711 -14.294 1.00 77.00 488 ALA A C 1
ATOM 3925 O O . ALA A 1 488 ? 34.884 -8.109 -13.370 1.00 77.00 488 ALA A O 1
ATOM 3926 N N . VAL A 1 489 ? 35.226 -10.013 -14.523 1.00 78.19 489 VAL A N 1
ATOM 3927 C CA . VAL A 1 489 ? 34.342 -10.861 -13.701 1.00 78.19 489 VAL A CA 1
ATOM 3928 C C . VAL A 1 489 ? 34.916 -11.079 -12.310 1.00 78.19 489 VAL A C 1
ATOM 3930 O O . VAL A 1 489 ? 34.204 -10.889 -11.325 1.00 78.19 489 VAL A O 1
ATOM 3933 N N . ASP A 1 490 ? 36.193 -11.447 -12.212 1.00 76.81 490 ASP A N 1
ATOM 3934 C CA . ASP A 1 490 ? 36.848 -11.686 -10.926 1.00 76.81 490 ASP A CA 1
ATOM 3935 C C . ASP A 1 490 ? 36.887 -10.415 -10.077 1.00 76.81 490 ASP A C 1
ATOM 3937 O O . ASP A 1 490 ? 36.619 -10.468 -8.877 1.00 76.81 490 ASP A O 1
ATOM 3941 N N . PHE A 1 491 ? 37.123 -9.259 -10.700 1.00 75.75 491 PHE A N 1
ATOM 3942 C CA . PHE A 1 491 ? 37.071 -7.974 -10.015 1.00 75.75 491 PHE A CA 1
ATOM 3943 C C . PHE A 1 491 ? 35.654 -7.641 -9.524 1.00 75.75 491 PHE A C 1
ATOM 3945 O O . PHE A 1 491 ? 35.481 -7.282 -8.360 1.00 75.75 491 PHE A O 1
ATOM 3952 N N . ALA A 1 492 ? 34.627 -7.801 -10.370 1.00 76.56 492 ALA A N 1
ATOM 3953 C CA . ALA A 1 492 ? 33.234 -7.580 -9.972 1.00 76.56 492 ALA A CA 1
ATOM 3954 C C . ALA A 1 492 ? 32.815 -8.503 -8.814 1.00 76.56 492 ALA A C 1
ATOM 3956 O O . ALA A 1 492 ? 32.137 -8.066 -7.884 1.00 76.56 492 ALA A O 1
ATOM 3957 N N . ARG A 1 493 ? 33.253 -9.768 -8.855 1.00 81.19 493 ARG A N 1
ATOM 3958 C CA . ARG A 1 493 ? 32.993 -10.768 -7.815 1.00 81.19 493 ARG A CA 1
ATOM 3959 C C . ARG A 1 493 ? 33.671 -10.393 -6.502 1.00 81.19 493 ARG A C 1
ATOM 3961 O O . ARG A 1 493 ? 32.985 -10.320 -5.489 1.00 81.19 493 ARG A O 1
ATOM 3968 N N . SER A 1 494 ? 34.973 -10.099 -6.538 1.00 77.31 494 SER A N 1
ATOM 3969 C CA . SER A 1 494 ? 35.746 -9.686 -5.360 1.00 77.31 494 SER A CA 1
ATOM 3970 C C . SER A 1 494 ? 35.136 -8.447 -4.716 1.00 77.31 494 SER A C 1
ATOM 3972 O O . SER A 1 494 ? 34.905 -8.428 -3.515 1.00 77.31 494 SER A O 1
ATOM 3974 N N . LEU A 1 495 ? 34.776 -7.440 -5.515 1.00 72.25 495 LEU A N 1
ATOM 3975 C CA . LEU A 1 495 ? 34.202 -6.203 -4.997 1.00 72.25 495 LEU A CA 1
ATOM 3976 C C . LEU A 1 495 ? 32.813 -6.421 -4.374 1.00 72.25 495 LEU A C 1
ATOM 3978 O O . LEU A 1 495 ? 32.511 -5.849 -3.329 1.00 72.25 495 LEU A O 1
ATOM 3982 N N . ALA A 1 496 ? 31.973 -7.277 -4.965 1.00 74.31 496 ALA A N 1
ATOM 3983 C CA . ALA A 1 496 ? 30.680 -7.643 -4.385 1.00 74.31 496 ALA A CA 1
ATOM 3984 C C . ALA A 1 496 ? 30.820 -8.459 -3.083 1.00 74.31 496 ALA A C 1
ATOM 3986 O O . ALA A 1 496 ? 29.998 -8.315 -2.170 1.00 74.31 496 ALA A O 1
ATOM 3987 N N . GLU A 1 497 ? 31.851 -9.303 -2.977 1.00 77.00 497 GLU A N 1
ATOM 3988 C CA . GLU A 1 497 ? 32.206 -10.048 -1.761 1.00 77.00 497 GLU A CA 1
ATOM 3989 C C . GLU A 1 497 ? 32.759 -9.120 -0.665 1.00 77.00 497 GLU A C 1
ATOM 3991 O O . GLU A 1 497 ? 32.308 -9.188 0.480 1.00 77.00 497 GLU A O 1
ATOM 3996 N N . ASP A 1 498 ? 33.635 -8.181 -1.017 1.00 69.12 498 ASP A N 1
ATOM 3997 C CA . ASP A 1 498 ? 34.185 -7.187 -0.093 1.00 69.12 498 ASP A CA 1
ATOM 3998 C C . ASP A 1 498 ? 33.088 -6.260 0.431 1.00 69.12 498 ASP A C 1
ATOM 4000 O O . ASP A 1 498 ? 32.974 -6.040 1.634 1.00 69.12 498 ASP A O 1
ATOM 4004 N N . MET A 1 499 ? 32.197 -5.774 -0.439 1.00 66.38 499 MET A N 1
ATOM 4005 C CA . MET A 1 499 ? 31.009 -5.028 -0.014 1.00 66.38 499 MET A CA 1
ATOM 4006 C C . MET A 1 499 ? 30.103 -5.886 0.866 1.00 66.38 499 MET A C 1
ATOM 4008 O O . MET A 1 499 ? 29.609 -5.430 1.898 1.00 66.38 499 MET A O 1
ATOM 4012 N N . SER A 1 500 ? 29.920 -7.154 0.502 1.00 66.31 500 SER A N 1
ATOM 4013 C CA . SER A 1 500 ? 29.161 -8.099 1.312 1.00 66.31 500 SER A CA 1
ATOM 4014 C C . SER A 1 500 ? 29.718 -8.234 2.725 1.00 66.31 500 SER A C 1
ATOM 4016 O O . SER A 1 500 ? 28.912 -8.410 3.637 1.00 66.31 500 SER A O 1
ATOM 4018 N N . ALA A 1 501 ? 31.041 -8.175 2.894 1.00 65.56 501 ALA A N 1
ATOM 4019 C CA . ALA A 1 501 ? 31.736 -8.251 4.173 1.00 65.56 501 ALA A CA 1
ATOM 4020 C C . ALA A 1 501 ? 31.730 -6.910 4.928 1.00 65.56 501 ALA A C 1
ATOM 4022 O O . ALA A 1 501 ? 31.389 -6.886 6.109 1.00 65.56 501 ALA A O 1
ATOM 4023 N N . MET A 1 502 ? 32.012 -5.792 4.250 1.00 57.78 502 MET A N 1
ATOM 4024 C CA . MET A 1 502 ? 32.008 -4.444 4.838 1.00 57.78 502 MET A CA 1
ATOM 4025 C C . MET A 1 502 ? 30.641 -4.073 5.423 1.00 57.78 502 MET A C 1
ATOM 4027 O O . MET A 1 502 ? 30.561 -3.505 6.509 1.00 57.78 502 MET A O 1
ATOM 4031 N N . PHE A 1 503 ? 29.556 -4.444 4.739 1.00 59.94 503 PHE A N 1
ATOM 4032 C CA . PHE A 1 503 ? 28.189 -4.172 5.192 1.00 59.94 503 PHE A CA 1
ATOM 4033 C C . PHE A 1 503 ? 27.596 -5.291 6.067 1.00 59.94 503 PHE A C 1
ATOM 4035 O O . PHE A 1 503 ? 26.462 -5.169 6.513 1.00 59.94 503 PHE A O 1
ATOM 4042 N N . ARG A 1 504 ? 28.355 -6.362 6.358 1.00 54.06 504 ARG A N 1
ATOM 4043 C CA . ARG A 1 504 ? 27.989 -7.412 7.332 1.00 54.06 504 ARG A CA 1
ATOM 4044 C C . ARG A 1 504 ? 28.331 -7.048 8.781 1.00 54.06 504 ARG A C 1
ATOM 4046 O O . ARG A 1 504 ? 28.169 -7.895 9.660 1.00 54.06 504 ARG A O 1
ATOM 4053 N N . ALA A 1 505 ? 28.800 -5.824 9.051 1.00 42.31 505 ALA A N 1
ATOM 4054 C CA . ALA A 1 505 ? 29.033 -5.364 10.418 1.00 42.31 505 ALA A CA 1
ATOM 4055 C C . ALA A 1 505 ? 27.760 -5.592 11.263 1.00 42.31 505 ALA A C 1
ATOM 4057 O O . ALA A 1 505 ? 26.667 -5.212 10.838 1.00 42.31 505 ALA A O 1
ATOM 4058 N N . PRO A 1 506 ? 27.869 -6.260 12.425 1.00 41.22 506 PRO A N 1
ATOM 4059 C CA . PRO A 1 506 ? 26.724 -6.830 13.115 1.00 41.22 506 PRO A CA 1
ATOM 4060 C C . PRO A 1 506 ? 25.779 -5.720 13.546 1.00 41.22 506 PRO A C 1
ATOM 4062 O O . PRO A 1 506 ? 26.158 -4.899 14.376 1.00 41.22 506 PRO A O 1
ATOM 4065 N N . ASN A 1 507 ? 24.573 -5.722 12.972 1.00 43.31 507 ASN A N 1
ATOM 4066 C CA . ASN A 1 507 ? 23.344 -5.110 13.468 1.00 43.31 507 ASN A CA 1
ATOM 4067 C C . ASN A 1 507 ? 23.529 -4.127 14.639 1.00 43.31 507 ASN A C 1
ATOM 4069 O O . ASN A 1 507 ? 23.067 -4.363 15.759 1.00 43.31 507 ASN A O 1
ATOM 4073 N N . TYR A 1 508 ? 24.161 -2.981 14.373 1.00 39.38 508 TYR A N 1
ATOM 4074 C CA . TYR A 1 508 ? 24.250 -1.896 15.356 1.00 39.38 508 TYR A CA 1
ATOM 4075 C C . TYR A 1 508 ? 22.837 -1.452 15.769 1.00 39.38 508 TYR A C 1
ATOM 4077 O O . TYR A 1 508 ? 22.556 -1.159 16.928 1.00 39.38 508 TYR A O 1
ATOM 4085 N N . VAL A 1 509 ? 21.905 -1.554 14.818 1.00 41.22 509 VAL A N 1
ATOM 4086 C CA . VAL A 1 509 ? 20.489 -1.254 14.995 1.00 41.22 509 VAL A CA 1
ATOM 4087 C C . VAL A 1 509 ? 19.770 -2.282 15.881 1.00 41.22 509 VAL A C 1
ATOM 4089 O O . VAL A 1 509 ? 18.909 -1.883 16.659 1.00 41.22 509 VAL A O 1
ATOM 4092 N N . SER A 1 510 ? 20.111 -3.582 15.853 1.00 41.84 510 SER A N 1
ATOM 4093 C CA . SER A 1 510 ? 19.425 -4.561 16.721 1.00 41.84 510 SER A CA 1
ATOM 4094 C C . SER A 1 510 ? 19.880 -4.469 18.177 1.00 41.84 510 SER A C 1
ATOM 4096 O O . SER A 1 510 ? 19.082 -4.718 19.079 1.00 41.84 510 SER A O 1
ATOM 4098 N N . ARG A 1 511 ? 21.138 -4.084 18.434 1.00 39.88 511 ARG A N 1
ATOM 4099 C CA . ARG A 1 511 ? 21.654 -3.912 19.801 1.00 39.88 511 ARG A CA 1
ATOM 4100 C C . ARG A 1 511 ? 21.115 -2.652 20.480 1.00 39.88 511 ARG A C 1
ATOM 4102 O O . ARG A 1 511 ? 20.781 -2.722 21.655 1.00 39.88 511 ARG A O 1
ATOM 4109 N N . GLU A 1 512 ? 20.966 -1.545 19.752 1.00 43.16 512 GLU A N 1
ATOM 4110 C CA . GLU A 1 512 ? 20.414 -0.300 20.311 1.00 43.16 512 GLU A CA 1
ATOM 4111 C C . GLU A 1 512 ? 18.876 -0.256 20.332 1.00 43.16 512 GLU A C 1
ATOM 4113 O O . GLU A 1 512 ? 18.297 0.424 21.178 1.00 43.16 512 GLU A O 1
ATOM 4118 N N . MET A 1 513 ? 18.189 -0.997 19.449 1.00 35.69 513 MET A N 1
ATOM 4119 C CA . MET A 1 513 ? 16.716 -1.074 19.447 1.00 35.69 513 MET A CA 1
ATOM 4120 C C . MET A 1 513 ? 16.139 -2.192 20.327 1.00 35.69 513 MET A C 1
ATOM 4122 O O . MET A 1 513 ? 14.918 -2.287 20.461 1.00 35.69 513 MET A O 1
ATOM 4126 N N . THR A 1 514 ? 16.978 -3.006 20.975 1.00 40.34 514 THR A N 1
ATOM 4127 C CA . THR A 1 514 ? 16.525 -3.870 22.073 1.00 40.34 514 THR A CA 1
ATOM 4128 C C . THR A 1 514 ? 16.518 -3.027 23.353 1.00 40.34 514 THR A C 1
ATOM 4130 O O . THR A 1 514 ? 17.584 -2.568 23.762 1.00 40.34 514 THR A O 1
ATOM 4133 N N . PRO A 1 515 ? 15.365 -2.774 24.004 1.00 38.22 515 PRO A N 1
ATOM 4134 C CA . PRO A 1 515 ? 15.332 -1.973 25.222 1.00 38.22 515 PRO A CA 1
ATOM 4135 C C . PRO A 1 515 ? 16.235 -2.616 26.278 1.00 38.22 515 PRO A C 1
ATOM 4137 O O . PRO A 1 515 ? 16.031 -3.778 26.633 1.00 38.22 515 PRO A O 1
ATOM 4140 N N . GLY A 1 516 ? 17.225 -1.865 26.766 1.00 43.34 516 GLY A N 1
ATOM 4141 C CA . GLY A 1 516 ? 18.105 -2.258 27.865 1.00 43.34 516 GLY A CA 1
ATOM 4142 C C . GLY A 1 516 ? 17.296 -2.556 29.127 1.00 43.34 516 GLY A C 1
ATOM 4143 O O . GLY A 1 516 ? 17.004 -1.666 29.920 1.00 43.34 516 GLY A O 1
ATOM 4144 N N . GLY A 1 517 ? 16.884 -3.814 29.271 1.00 40.19 517 GLY A N 1
ATOM 4145 C CA . GLY A 1 517 ? 16.073 -4.319 30.376 1.00 40.19 517 GLY A CA 1
ATOM 4146 C C . GLY A 1 517 ? 16.871 -5.022 31.472 1.00 40.19 517 GLY A C 1
ATOM 4147 O O . GLY A 1 517 ? 16.269 -5.534 32.412 1.00 40.19 517 GLY A O 1
ATOM 4148 N N . GLN A 1 518 ? 18.200 -5.063 31.392 1.00 43.28 518 GLN A N 1
ATOM 4149 C CA . GLN A 1 518 ? 19.038 -5.568 32.476 1.00 43.28 518 GLN A CA 1
ATOM 4150 C C . 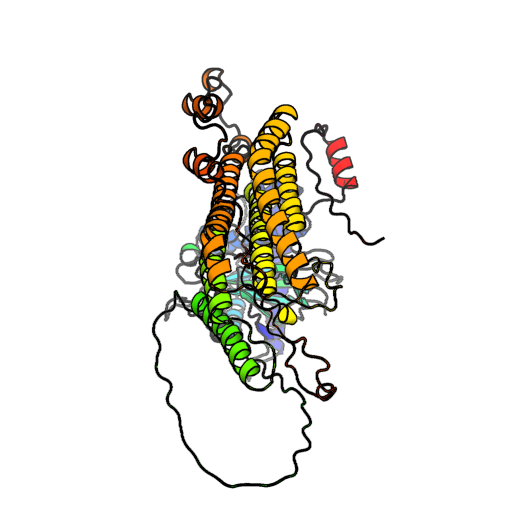GLN A 1 518 ? 20.205 -4.619 32.704 1.00 43.28 518 GLN A C 1
ATOM 4152 O O . GLN A 1 518 ? 20.893 -4.226 31.769 1.00 43.28 518 GLN A O 1
ATOM 4157 N N . ALA A 1 519 ? 20.345 -4.207 33.963 1.00 44.44 519 ALA A N 1
ATOM 4158 C CA . ALA A 1 519 ? 21.358 -3.285 34.433 1.00 44.44 519 ALA A CA 1
ATOM 4159 C C . ALA A 1 519 ? 22.752 -3.705 33.952 1.00 44.44 519 ALA A C 1
ATOM 4161 O O . ALA A 1 519 ? 23.149 -4.855 34.137 1.00 44.44 519 ALA A O 1
ATOM 4162 N N . ASP A 1 520 ? 23.476 -2.743 33.379 1.00 41.56 520 ASP A N 1
ATOM 4163 C CA . ASP A 1 520 ? 24.902 -2.809 33.070 1.00 41.56 520 ASP A CA 1
ATOM 4164 C C . ASP A 1 520 ? 25.703 -3.198 34.324 1.00 41.56 520 ASP A C 1
ATOM 4166 O O . ASP A 1 520 ? 26.167 -2.353 35.090 1.00 41.56 520 ASP A O 1
ATOM 4170 N N . THR A 1 521 ? 25.875 -4.495 34.561 1.00 53.28 521 THR A N 1
ATOM 4171 C CA . THR A 1 521 ? 26.933 -4.997 35.436 1.00 53.28 521 THR A CA 1
ATOM 4172 C C . THR A 1 521 ? 28.234 -5.014 34.645 1.00 53.28 521 THR A C 1
ATOM 4174 O O . THR A 1 521 ? 28.274 -5.529 33.527 1.00 53.28 521 THR A O 1
ATOM 4177 N N . GLU A 1 522 ? 29.306 -4.485 35.239 1.00 51.62 522 GLU A N 1
ATOM 4178 C CA . GLU A 1 522 ? 30.667 -4.373 34.679 1.00 51.62 522 GLU A CA 1
ATOM 4179 C C . GLU A 1 522 ? 31.215 -5.670 34.043 1.00 51.62 522 GLU A C 1
ATOM 4181 O O . GLU A 1 522 ? 32.119 -5.622 33.211 1.00 51.62 522 GLU A O 1
ATOM 4186 N N . GLU A 1 523 ? 30.637 -6.827 34.367 1.00 51.03 523 GLU A N 1
ATOM 4187 C CA . GLU A 1 523 ? 30.962 -8.125 33.774 1.00 51.03 523 GLU A CA 1
ATOM 4188 C C . GLU A 1 523 ? 30.583 -8.264 32.288 1.00 51.03 523 GLU A C 1
ATOM 4190 O O . GLU A 1 523 ? 31.274 -8.977 31.566 1.00 51.03 523 GLU A O 1
ATOM 4195 N N . HIS A 1 524 ? 29.571 -7.544 31.785 1.00 48.56 524 HIS A N 1
ATOM 4196 C CA . HIS A 1 524 ? 29.193 -7.569 30.358 1.00 48.56 524 HIS A CA 1
ATOM 4197 C C . HIS A 1 524 ? 30.075 -6.678 29.462 1.00 48.56 524 HIS A C 1
ATOM 4199 O O . HIS A 1 524 ? 29.959 -6.725 28.238 1.00 48.56 524 HIS A O 1
ATOM 4205 N N . ARG A 1 525 ? 31.003 -5.896 30.041 1.00 46.41 525 ARG A N 1
ATOM 4206 C CA . ARG A 1 525 ? 32.023 -5.147 29.277 1.00 46.41 525 ARG A CA 1
ATOM 4207 C C . ARG A 1 525 ? 33.205 -5.999 28.826 1.00 46.41 525 ARG A C 1
ATOM 4209 O O . ARG A 1 525 ? 33.983 -5.547 27.988 1.00 46.41 525 ARG A O 1
ATOM 4216 N N . LYS A 1 526 ? 33.349 -7.227 29.330 1.00 45.56 526 LYS A N 1
ATOM 4217 C CA . LYS A 1 526 ? 34.246 -8.203 28.709 1.00 45.56 526 LYS A CA 1
ATOM 4218 C C . LYS A 1 526 ? 33.513 -8.765 27.499 1.00 45.56 526 LYS A C 1
ATOM 4220 O O . LYS A 1 526 ? 32.730 -9.698 27.630 1.00 45.56 526 LYS A O 1
ATOM 4225 N N . GLY A 1 527 ? 33.703 -8.103 26.357 1.00 44.91 527 GLY A N 1
ATOM 4226 C CA . GLY A 1 527 ? 33.123 -8.517 25.086 1.00 44.91 527 GLY A CA 1
ATOM 4227 C C . GLY A 1 527 ? 33.318 -10.013 24.862 1.00 44.91 527 GLY A C 1
ATOM 4228 O O . GLY A 1 527 ? 34.376 -10.556 25.182 1.00 44.91 527 GLY A O 1
ATOM 4229 N N . ASP A 1 528 ? 32.274 -10.660 24.349 1.00 41.47 528 ASP A N 1
ATOM 4230 C CA . ASP A 1 528 ? 32.322 -12.042 23.886 1.00 41.47 528 ASP A CA 1
ATOM 4231 C C . ASP A 1 528 ? 33.597 -12.229 23.038 1.00 41.47 528 ASP A C 1
ATOM 4233 O O . ASP A 1 528 ? 33.781 -11.467 22.077 1.00 41.47 528 ASP A O 1
ATOM 4237 N N . PRO A 1 529 ? 34.508 -13.157 23.392 1.00 41.62 529 PRO A N 1
ATOM 4238 C CA . PRO A 1 529 ? 35.770 -13.348 22.679 1.00 41.62 529 PRO A CA 1
ATOM 4239 C C . PRO A 1 529 ? 35.565 -13.576 21.176 1.00 41.62 529 PRO A C 1
ATOM 4241 O O . PRO A 1 529 ? 36.413 -13.167 20.392 1.00 41.62 529 PRO A O 1
ATOM 4244 N N . VAL A 1 530 ? 34.398 -14.082 20.756 1.00 37.34 530 VAL A N 1
ATOM 4245 C CA . VAL A 1 530 ? 34.027 -14.226 19.337 1.00 37.34 530 VAL A CA 1
ATOM 4246 C C . VAL A 1 530 ? 33.871 -12.872 18.628 1.00 37.34 530 VAL A C 1
ATOM 4248 O O . VAL A 1 530 ? 34.189 -12.743 17.452 1.00 37.34 530 VAL A O 1
ATOM 4251 N N . THR A 1 531 ? 33.406 -11.835 19.330 1.00 37.16 531 THR A N 1
ATOM 4252 C CA . THR A 1 531 ? 33.235 -10.492 18.750 1.00 37.16 531 THR A CA 1
ATOM 4253 C C . THR A 1 531 ? 34.571 -9.754 18.669 1.00 37.16 531 THR A C 1
ATOM 4255 O O . THR A 1 531 ? 34.808 -9.038 17.705 1.00 37.16 531 THR A O 1
ATOM 4258 N N . VAL A 1 532 ? 35.460 -9.942 19.650 1.00 38.03 532 VAL A N 1
ATOM 4259 C CA . VAL A 1 532 ? 36.805 -9.339 19.641 1.00 38.03 532 VAL A CA 1
ATOM 4260 C C . VAL A 1 532 ? 37.714 -10.019 18.609 1.00 38.03 532 VAL A C 1
ATOM 4262 O O . VAL A 1 532 ? 38.481 -9.322 17.947 1.00 38.03 532 VAL A O 1
ATOM 4265 N N . ASP A 1 533 ? 37.558 -11.327 18.374 1.00 35.50 533 ASP A N 1
ATOM 4266 C CA . ASP A 1 533 ? 38.298 -12.052 17.329 1.00 35.50 533 ASP A CA 1
ATOM 4267 C C . ASP A 1 533 ? 37.999 -11.538 15.912 1.00 35.50 533 ASP A C 1
ATOM 4269 O O . ASP A 1 533 ? 38.916 -11.451 15.098 1.00 35.50 533 ASP A O 1
ATOM 4273 N N . ILE A 1 534 ? 36.758 -11.120 15.623 1.00 36.75 534 ILE A N 1
ATOM 4274 C CA . ILE A 1 534 ? 36.365 -10.567 14.310 1.00 36.75 534 ILE A CA 1
ATOM 4275 C C . ILE A 1 534 ? 37.013 -9.196 14.044 1.00 36.75 534 ILE A C 1
ATOM 4277 O O . ILE A 1 534 ? 37.276 -8.858 12.894 1.00 36.75 534 ILE A O 1
ATOM 4281 N N . PHE A 1 535 ? 37.287 -8.407 15.089 1.00 34.12 535 PHE A N 1
ATOM 4282 C CA . PHE A 1 535 ? 37.875 -7.066 14.956 1.00 34.12 535 PHE A CA 1
ATOM 4283 C C . PHE A 1 535 ? 39.404 -7.035 15.105 1.00 34.12 535 PHE A C 1
ATOM 4285 O O . PHE A 1 535 ? 40.019 -6.036 14.736 1.00 34.12 535 PHE A O 1
ATOM 4292 N N . GLN A 1 536 ? 40.024 -8.085 15.654 1.00 34.75 536 GLN A N 1
ATOM 4293 C CA . GLN A 1 536 ? 41.479 -8.149 15.861 1.00 34.75 536 GLN A CA 1
ATOM 4294 C C . GLN A 1 536 ? 42.218 -8.993 14.823 1.00 34.75 536 GLN A C 1
ATOM 4296 O O . GLN A 1 536 ? 43.411 -8.771 14.613 1.00 34.75 536 GLN A O 1
ATOM 4301 N N . HIS A 1 537 ? 41.531 -9.896 14.123 1.00 31.95 537 HIS A N 1
ATOM 4302 C CA . HIS A 1 537 ? 42.095 -10.492 12.923 1.00 31.95 537 HIS A CA 1
ATOM 4303 C C . HIS A 1 537 ? 41.955 -9.477 11.786 1.00 31.95 537 HIS A C 1
ATOM 4305 O O . HIS A 1 537 ? 40.901 -9.359 11.161 1.00 31.95 537 HIS A O 1
ATOM 4311 N N . GLN A 1 538 ? 43.047 -8.763 11.474 1.00 35.38 538 GLN A N 1
ATOM 4312 C CA . GLN A 1 538 ? 43.280 -8.417 10.071 1.00 35.38 538 GLN A CA 1
ATOM 4313 C C . GLN A 1 538 ? 43.006 -9.698 9.275 1.00 35.38 538 GLN A C 1
ATOM 4315 O O . GLN A 1 538 ? 43.508 -10.746 9.694 1.00 35.38 538 GLN A O 1
ATOM 4320 N N . PRO A 1 539 ? 42.206 -9.674 8.194 1.00 35.88 539 PRO A N 1
ATOM 4321 C CA . PRO A 1 539 ? 42.113 -10.849 7.347 1.00 35.88 539 PRO A CA 1
ATOM 4322 C C . PRO A 1 539 ? 43.552 -11.258 7.026 1.00 35.88 539 PRO A C 1
ATOM 4324 O O . PRO A 1 539 ? 44.290 -10.479 6.428 1.00 35.88 539 PRO A O 1
ATOM 4327 N N . GLU A 1 540 ? 43.979 -12.453 7.455 1.00 34.03 540 GLU A N 1
ATOM 4328 C CA . GLU A 1 540 ? 45.325 -12.986 7.165 1.00 34.03 540 GLU A CA 1
ATOM 4329 C C . GLU A 1 540 ? 45.564 -13.100 5.641 1.00 34.03 540 GLU A C 1
ATOM 4331 O O . GLU A 1 540 ? 46.668 -13.360 5.165 1.00 34.03 540 GLU A O 1
ATOM 4336 N N . HIS A 1 541 ? 44.517 -12.835 4.859 1.00 38.09 541 HIS A N 1
ATOM 4337 C CA . HIS A 1 541 ? 44.514 -12.553 3.437 1.00 38.09 541 HIS A CA 1
ATOM 4338 C C . HIS A 1 541 ? 44.100 -11.095 3.203 1.00 38.09 541 HIS A C 1
ATOM 4340 O O . HIS A 1 541 ? 43.007 -10.814 2.716 1.00 38.09 541 HIS A O 1
ATOM 4346 N N . GLY A 1 542 ? 44.943 -10.143 3.602 1.00 34.25 542 GLY A N 1
ATOM 4347 C CA . GLY A 1 542 ? 44.725 -8.741 3.268 1.00 34.25 542 GLY A CA 1
ATOM 4348 C C . GLY A 1 542 ? 44.595 -8.595 1.755 1.00 34.25 542 GLY A C 1
ATOM 4349 O O . GLY A 1 542 ? 45.494 -9.041 1.052 1.00 34.25 542 GLY A O 1
ATOM 4350 N N . LEU A 1 543 ? 43.471 -8.033 1.294 1.00 41.38 543 LEU A N 1
ATOM 4351 C CA . LEU A 1 543 ? 43.268 -7.212 0.083 1.00 41.38 543 LEU A CA 1
ATOM 4352 C C . LEU A 1 543 ? 44.323 -7.346 -1.031 1.00 41.38 543 LEU A C 1
ATOM 4354 O O . LEU A 1 543 ? 44.846 -6.366 -1.554 1.00 41.38 543 LEU A O 1
ATOM 4358 N N . THR A 1 544 ? 44.654 -8.568 -1.412 1.00 38.12 544 THR A N 1
ATOM 4359 C CA . THR A 1 544 ? 45.574 -8.847 -2.499 1.00 38.12 544 THR A CA 1
ATOM 4360 C C . THR A 1 544 ? 44.850 -9.809 -3.400 1.00 38.12 544 THR A C 1
ATOM 4362 O O . THR A 1 544 ? 44.486 -10.921 -3.017 1.00 38.12 544 THR A O 1
ATOM 4365 N N . LEU A 1 545 ? 44.580 -9.317 -4.607 1.00 41.72 545 LEU A N 1
ATOM 4366 C CA . LEU A 1 545 ? 44.104 -10.119 -5.718 1.00 41.72 545 LEU A CA 1
ATOM 4367 C C . LEU A 1 545 ? 44.898 -11.429 -5.735 1.00 41.72 545 LEU A C 1
ATOM 4369 O O . LEU A 1 545 ? 46.119 -11.403 -5.546 1.00 41.72 545 LEU A O 1
ATOM 4373 N N . LYS A 1 546 ? 44.196 -12.557 -5.905 1.00 43.84 546 LYS A N 1
ATOM 4374 C CA . LYS A 1 546 ? 44.765 -13.907 -5.781 1.00 43.84 546 LYS A CA 1
ATOM 4375 C C . LYS A 1 546 ? 46.165 -13.983 -6.422 1.00 43.84 546 LYS A C 1
ATOM 4377 O O . LYS A 1 546 ? 46.342 -13.482 -7.530 1.00 43.84 546 LYS A O 1
ATOM 4382 N N . PRO A 1 547 ? 47.181 -14.599 -5.801 1.00 45.00 547 PRO A N 1
ATOM 4383 C CA . PRO A 1 547 ? 48.509 -14.717 -6.410 1.00 45.00 547 PRO A CA 1
ATOM 4384 C C . PRO A 1 547 ? 48.479 -15.313 -7.828 1.00 45.00 547 PRO A C 1
ATOM 4386 O O . PRO A 1 547 ? 49.274 -14.908 -8.677 1.00 45.00 547 PRO A O 1
ATOM 4389 N N . GLU A 1 548 ? 47.516 -16.197 -8.123 1.00 47.12 548 GLU A N 1
ATOM 4390 C CA . GLU A 1 548 ? 47.259 -16.693 -9.478 1.00 47.12 548 GLU A CA 1
ATOM 4391 C C . GLU A 1 548 ? 46.844 -15.566 -10.445 1.00 47.12 548 GLU A C 1
ATOM 4393 O O . GLU A 1 548 ? 47.380 -15.487 -11.550 1.00 47.12 548 GLU A O 1
ATOM 4398 N N . PHE A 1 549 ? 45.987 -14.637 -10.007 1.00 41.59 549 PHE A N 1
ATOM 4399 C CA . PHE A 1 549 ? 45.602 -13.425 -10.739 1.00 41.59 549 PHE A CA 1
ATOM 4400 C C . PHE A 1 549 ? 46.826 -12.552 -11.048 1.00 41.59 549 PHE A C 1
ATOM 4402 O O . PHE A 1 549 ? 47.043 -12.197 -12.200 1.00 41.59 549 PHE A O 1
ATOM 4409 N N . LEU A 1 550 ? 47.695 -12.282 -10.066 1.00 43.47 550 LEU A N 1
ATOM 4410 C CA . LEU A 1 550 ? 48.921 -11.495 -10.281 1.00 43.47 550 LEU A CA 1
ATOM 4411 C C . LEU A 1 550 ? 49.948 -12.209 -11.177 1.00 43.47 550 LEU A C 1
ATOM 4413 O O . LEU A 1 550 ? 50.734 -11.551 -11.859 1.00 43.47 550 LEU A O 1
ATOM 4417 N N . SER A 1 551 ? 49.959 -13.544 -11.191 1.00 46.44 551 SER A N 1
ATOM 4418 C CA . SER A 1 551 ? 50.823 -14.330 -12.081 1.00 46.44 551 SER A CA 1
ATOM 4419 C C . SER A 1 551 ? 50.353 -14.283 -13.539 1.00 46.44 551 SER A C 1
ATOM 4421 O O . SER A 1 551 ? 51.180 -14.161 -14.439 1.00 46.44 551 SER A O 1
ATOM 4423 N N . MET A 1 552 ? 49.034 -14.249 -13.772 1.00 44.78 552 MET A N 1
ATOM 4424 C CA . MET A 1 552 ? 48.439 -14.090 -15.104 1.00 44.78 552 MET A CA 1
ATOM 4425 C C . MET A 1 552 ? 48.717 -12.713 -15.724 1.00 44.78 552 MET A C 1
ATOM 4427 O O . MET A 1 552 ? 48.598 -12.569 -16.934 1.00 44.78 552 MET A O 1
ATOM 4431 N N . LEU A 1 553 ? 49.099 -11.712 -14.932 1.00 39.59 553 LEU A N 1
ATOM 4432 C CA . LEU A 1 553 ? 49.418 -10.352 -15.384 1.00 39.59 553 LEU A CA 1
ATOM 4433 C C . LEU A 1 553 ? 50.895 -10.168 -15.791 1.00 39.59 553 LEU A C 1
ATOM 4435 O O . LEU A 1 553 ? 51.239 -9.304 -16.593 1.00 39.59 553 LEU A O 1
ATOM 4439 N N . ARG A 1 554 ? 51.804 -11.005 -15.272 1.00 44.16 554 ARG A N 1
ATOM 4440 C CA . ARG A 1 554 ? 53.259 -10.844 -15.479 1.00 44.16 554 ARG A CA 1
ATOM 4441 C C . ARG A 1 554 ? 53.758 -11.354 -16.827 1.00 44.16 554 ARG A C 1
ATOM 4443 O O . ARG A 1 554 ? 54.756 -10.840 -17.334 1.00 44.16 554 ARG A O 1
ATOM 4450 N N . ASP A 1 555 ? 53.048 -12.298 -17.433 1.00 45.16 555 ASP A N 1
ATOM 4451 C CA . ASP A 1 555 ? 53.349 -12.769 -18.780 1.00 45.16 555 ASP A CA 1
ATOM 4452 C C . ASP A 1 555 ? 52.656 -11.855 -19.794 1.00 45.16 555 ASP A C 1
ATOM 4454 O O . ASP A 1 555 ? 51.536 -12.132 -20.246 1.00 45.16 555 ASP A O 1
ATOM 4458 N N . MET A 1 556 ? 53.313 -10.738 -20.137 1.00 40.91 556 MET A N 1
ATOM 4459 C CA . MET A 1 556 ? 52.904 -9.940 -21.293 1.00 40.91 556 MET A CA 1
ATOM 4460 C C . MET A 1 556 ? 52.849 -10.872 -22.511 1.00 40.91 556 MET A C 1
ATOM 4462 O O . MET A 1 556 ? 53.861 -11.517 -22.807 1.00 40.91 556 MET A O 1
ATOM 4466 N N . PRO A 1 557 ? 51.725 -10.950 -23.250 1.00 43.81 557 PRO A N 1
ATOM 4467 C CA . PRO A 1 557 ? 51.752 -11.604 -24.548 1.00 43.81 557 PRO A CA 1
ATOM 4468 C C . PRO A 1 557 ? 52.857 -10.948 -25.379 1.00 43.81 557 PRO A C 1
ATOM 4470 O O . PRO A 1 557 ? 53.063 -9.730 -25.300 1.00 43.81 557 PRO A O 1
ATOM 4473 N N . ALA A 1 558 ? 53.594 -11.770 -26.131 1.00 44.38 558 ALA A N 1
ATOM 4474 C CA . ALA A 1 558 ? 54.604 -11.295 -27.066 1.00 44.38 558 ALA A CA 1
ATOM 4475 C C . ALA A 1 558 ? 54.049 -10.094 -27.859 1.00 44.38 558 ALA A C 1
ATOM 4477 O O . ALA A 1 558 ? 52.846 -10.077 -28.144 1.00 44.38 558 ALA A O 1
ATOM 4478 N N . PRO A 1 559 ? 54.877 -9.078 -28.180 1.00 44.12 559 PRO A N 1
ATOM 4479 C CA . PRO A 1 559 ? 54.428 -7.938 -28.973 1.00 44.12 559 PRO A CA 1
ATOM 4480 C C . PRO A 1 559 ? 53.632 -8.463 -30.163 1.00 44.12 559 PRO A C 1
ATOM 4482 O O . PRO A 1 559 ? 54.128 -9.329 -30.883 1.00 44.12 559 PRO A O 1
ATOM 4485 N N . ILE A 1 560 ? 52.386 -7.995 -30.306 1.00 42.12 560 ILE A N 1
ATOM 4486 C CA . ILE A 1 560 ? 51.516 -8.378 -31.418 1.00 42.12 560 ILE A CA 1
ATOM 4487 C C . ILE A 1 560 ? 52.321 -8.076 -32.675 1.00 42.12 560 ILE A C 1
ATOM 4489 O O . ILE A 1 560 ? 52.559 -6.910 -33.001 1.00 42.12 560 ILE A O 1
ATOM 4493 N N . HIS A 1 561 ? 52.816 -9.121 -33.333 1.00 41.97 561 HIS A N 1
ATOM 4494 C CA . HIS A 1 561 ? 53.445 -8.974 -34.627 1.00 41.97 561 HIS A CA 1
ATOM 4495 C C . HIS A 1 561 ? 52.330 -8.488 -35.541 1.00 41.97 561 HIS A C 1
ATOM 4497 O O . HIS A 1 561 ? 51.462 -9.272 -35.912 1.00 41.97 561 HIS A O 1
ATOM 4503 N N . GLN A 1 562 ? 52.315 -7.186 -35.844 1.00 42.19 562 GLN A N 1
ATOM 4504 C CA . GLN A 1 562 ? 51.487 -6.661 -36.920 1.00 42.19 562 GLN A CA 1
ATOM 4505 C C . GLN A 1 562 ? 51.813 -7.508 -38.153 1.00 42.19 562 GLN A C 1
ATOM 4507 O O . GLN A 1 562 ? 52.971 -7.487 -38.593 1.00 42.19 562 GLN A O 1
ATOM 4512 N N . PRO A 1 563 ? 50.852 -8.281 -38.690 1.00 41.06 563 PRO A N 1
ATOM 4513 C CA . PRO A 1 563 ? 51.068 -8.948 -39.956 1.00 41.06 563 PRO A CA 1
ATOM 4514 C C . PRO A 1 563 ? 51.443 -7.873 -40.984 1.00 41.06 563 PRO A C 1
ATOM 4516 O O . PRO A 1 563 ? 50.931 -6.749 -40.903 1.00 41.06 563 PRO A O 1
ATOM 4519 N N . PRO A 1 564 ? 52.362 -8.156 -41.920 1.00 39.97 564 PRO A N 1
ATOM 4520 C CA . PRO A 1 564 ? 52.686 -7.213 -42.976 1.00 39.97 564 PRO A CA 1
ATOM 4521 C C . PRO A 1 564 ? 51.396 -6.815 -43.693 1.00 39.97 564 PRO A C 1
ATOM 4523 O O . PRO A 1 564 ? 50.701 -7.641 -44.274 1.00 39.97 564 PRO A O 1
ATOM 4526 N N . LEU A 1 565 ? 51.079 -5.528 -43.599 1.00 40.78 565 LEU A N 1
ATOM 4527 C CA . LEU A 1 565 ? 49.895 -4.915 -44.173 1.00 40.78 565 LEU A CA 1
ATOM 4528 C C . LEU A 1 565 ? 49.770 -5.269 -45.666 1.00 40.78 565 LEU A C 1
ATOM 4530 O O . LEU A 1 565 ? 50.609 -4.857 -46.476 1.00 40.78 565 LEU A O 1
ATOM 4534 N N . HIS A 1 566 ? 48.725 -6.008 -46.048 1.00 41.22 566 HIS A N 1
ATOM 4535 C CA . HIS A 1 566 ? 48.425 -6.263 -47.455 1.00 41.22 566 HIS A CA 1
ATOM 4536 C C . HIS A 1 566 ? 47.949 -4.961 -48.121 1.00 41.22 566 HIS A C 1
ATOM 4538 O O . HIS A 1 566 ? 46.832 -4.500 -47.907 1.00 41.22 566 HIS A O 1
ATOM 4544 N N . LYS A 1 567 ? 48.816 -4.364 -48.950 1.00 44.12 567 LYS A N 1
ATOM 4545 C CA . LYS A 1 567 ? 48.556 -3.119 -49.701 1.00 44.12 567 LYS A CA 1
ATOM 4546 C C . LYS A 1 567 ? 47.524 -3.254 -50.829 1.00 44.12 567 LYS A C 1
ATOM 4548 O O . LYS A 1 567 ? 47.117 -2.238 -51.385 1.00 44.12 567 LYS A O 1
ATOM 4553 N N . ASP A 1 568 ? 47.091 -4.467 -51.161 1.00 41.09 568 ASP A N 1
ATOM 4554 C CA . ASP A 1 568 ? 46.314 -4.739 -52.378 1.00 41.09 568 ASP A CA 1
ATOM 4555 C C . ASP A 1 568 ? 44.795 -4.792 -52.164 1.00 41.09 568 ASP A C 1
ATOM 4557 O O . ASP A 1 568 ? 44.072 -5.436 -52.926 1.00 41.09 568 ASP A O 1
ATOM 4561 N N . PHE A 1 569 ? 44.271 -4.066 -51.175 1.00 41.38 569 PHE A N 1
ATOM 4562 C CA . PHE A 1 569 ? 42.838 -3.788 -51.146 1.00 41.38 569 PHE A CA 1
ATOM 4563 C C . PHE A 1 569 ? 42.532 -2.551 -51.983 1.00 41.38 569 PHE A C 1
ATOM 4565 O O . PHE A 1 569 ? 42.802 -1.413 -51.598 1.00 41.38 569 PHE A O 1
ATOM 4572 N N . LYS A 1 570 ? 41.945 -2.786 -53.163 1.00 38.91 570 LYS A N 1
ATOM 4573 C CA . LYS A 1 570 ? 41.349 -1.726 -53.977 1.00 38.91 570 LYS A CA 1
ATOM 4574 C C . LYS A 1 570 ? 40.326 -0.975 -53.132 1.00 38.91 570 LYS A C 1
ATOM 4576 O O . LYS A 1 570 ? 39.279 -1.514 -52.779 1.00 38.91 570 LYS A O 1
ATOM 4581 N N . VAL A 1 571 ? 40.644 0.286 -52.859 1.00 40.56 571 VAL A N 1
ATOM 4582 C CA . VAL A 1 571 ? 39.704 1.300 -52.393 1.00 40.56 571 VAL A CA 1
ATOM 4583 C C . VAL A 1 571 ? 38.455 1.211 -53.271 1.00 40.56 571 VAL A C 1
ATOM 4585 O O . VAL A 1 571 ? 38.543 1.331 -54.493 1.00 40.56 571 VAL A O 1
ATOM 4588 N N . CYS A 1 572 ? 37.295 0.964 -52.662 1.00 35.69 572 CYS A N 1
ATOM 4589 C CA . CYS A 1 572 ? 36.013 1.153 -53.330 1.00 35.69 572 CYS A CA 1
ATOM 4590 C C . CYS A 1 572 ? 35.838 2.652 -53.595 1.00 35.69 572 CYS A C 1
ATOM 4592 O O . CYS A 1 572 ? 35.260 3.378 -52.785 1.00 35.69 572 CYS A O 1
ATOM 4594 N N . GLU A 1 573 ? 36.380 3.134 -54.710 1.00 37.38 573 GLU A N 1
ATOM 4595 C CA . GLU A 1 573 ? 36.037 4.444 -55.240 1.00 37.38 573 GLU A CA 1
ATOM 4596 C C . GLU A 1 573 ? 34.557 4.431 -55.637 1.00 37.38 573 GLU A C 1
ATOM 4598 O O . GLU A 1 573 ? 34.132 3.726 -56.550 1.00 37.38 573 GLU A O 1
ATOM 4603 N N . SER A 1 574 ? 33.776 5.234 -54.914 1.00 38.53 574 SER A N 1
ATOM 4604 C CA . SER A 1 574 ? 32.376 5.586 -55.171 1.00 38.53 574 SER A CA 1
ATOM 4605 C C . SER A 1 574 ? 31.373 4.423 -55.235 1.00 38.53 574 SER A C 1
ATOM 4607 O O . SER A 1 574 ? 31.101 3.836 -56.280 1.00 38.53 574 SER A O 1
ATOM 4609 N N . LEU A 1 575 ? 30.694 4.180 -54.110 1.00 36.75 575 LEU A N 1
ATOM 4610 C CA . LEU A 1 575 ? 29.346 3.609 -54.152 1.00 36.75 575 LEU A CA 1
ATOM 4611 C C . LEU A 1 575 ? 28.433 4.570 -54.945 1.00 36.75 575 LEU A C 1
ATOM 4613 O O . LEU A 1 575 ? 28.425 5.769 -54.649 1.00 36.75 575 LEU A O 1
ATOM 4617 N N . PRO A 1 576 ? 27.658 4.095 -55.938 1.00 36.28 576 PRO A N 1
ATOM 4618 C CA . PRO A 1 576 ? 26.712 4.946 -56.648 1.00 36.28 576 PRO A CA 1
ATOM 4619 C C . PRO A 1 576 ? 25.605 5.428 -55.688 1.00 36.28 576 PRO A C 1
ATOM 4621 O O . PRO A 1 576 ? 25.155 4.658 -54.834 1.00 36.28 576 PRO A O 1
ATOM 4624 N N . PRO A 1 577 ? 25.121 6.678 -55.824 1.00 41.31 577 PRO A N 1
ATOM 4625 C CA . PRO A 1 577 ? 24.176 7.308 -54.898 1.00 41.31 577 PRO A CA 1
ATOM 4626 C C . PRO A 1 577 ? 22.732 6.805 -55.102 1.00 41.31 577 PRO A C 1
ATOM 4628 O O . PRO A 1 577 ? 21.833 7.582 -55.408 1.00 41.31 577 PRO A O 1
ATOM 4631 N N . ILE A 1 578 ? 22.494 5.495 -54.974 1.00 36.53 578 ILE A N 1
ATOM 4632 C CA . ILE A 1 578 ? 21.184 4.870 -55.258 1.00 36.53 578 ILE A CA 1
ATOM 4633 C C . ILE A 1 578 ? 20.404 4.484 -53.983 1.00 36.53 578 ILE A C 1
ATOM 4635 O O . ILE A 1 578 ? 19.235 4.119 -54.060 1.00 36.53 578 ILE A O 1
ATOM 4639 N N . LEU A 1 579 ? 20.958 4.663 -52.782 1.00 38.84 579 LEU A N 1
ATOM 4640 C CA . LEU A 1 579 ? 20.248 4.362 -51.529 1.00 38.84 579 LEU A CA 1
ATOM 4641 C C . LEU A 1 579 ? 19.993 5.615 -50.683 1.00 38.84 579 LEU A C 1
ATOM 4643 O O . LEU A 1 579 ? 20.509 5.757 -49.582 1.00 38.84 579 LEU A O 1
ATOM 4647 N N . THR A 1 580 ? 19.150 6.519 -51.185 1.00 40.41 580 THR A N 1
ATOM 4648 C CA . THR A 1 580 ? 18.522 7.580 -50.371 1.00 40.41 580 THR A CA 1
ATOM 4649 C C . THR A 1 580 ? 16.999 7.465 -50.293 1.00 40.41 580 THR A C 1
ATOM 4651 O O . THR A 1 580 ? 16.341 8.394 -49.831 1.00 40.41 580 THR A O 1
ATOM 4654 N N . SER A 1 581 ? 16.394 6.327 -50.665 1.00 40.06 581 SER A N 1
ATOM 4655 C CA . SER A 1 581 ? 14.945 6.168 -50.493 1.00 40.06 581 SER A CA 1
ATOM 4656 C C . SER A 1 581 ? 14.514 4.815 -49.923 1.00 40.06 581 SER A C 1
ATOM 4658 O O . SER A 1 581 ? 14.679 3.778 -50.555 1.00 40.06 581 SER A O 1
ATOM 4660 N N . ALA A 1 582 ? 13.864 4.929 -48.760 1.00 41.66 582 ALA A N 1
ATOM 4661 C CA . ALA A 1 582 ? 12.863 4.057 -48.152 1.00 41.66 582 ALA A CA 1
ATOM 4662 C C . ALA A 1 582 ? 13.292 2.719 -47.504 1.00 41.66 582 ALA A C 1
ATOM 4664 O O . ALA A 1 582 ? 13.610 1.732 -48.156 1.00 41.66 582 ALA A O 1
ATOM 4665 N N . SER A 1 583 ? 13.063 2.682 -46.182 1.00 40.56 583 SER A N 1
ATOM 4666 C CA . SER A 1 583 ? 12.872 1.518 -45.296 1.00 40.56 583 SER A CA 1
ATOM 4667 C C . SER A 1 583 ? 14.100 0.720 -44.847 1.00 40.56 583 SER A C 1
ATOM 4669 O O . SER A 1 583 ? 14.200 -0.480 -45.072 1.00 40.56 583 SER A O 1
ATOM 4671 N N . VAL A 1 584 ? 14.956 1.366 -44.054 1.00 34.44 584 VAL A N 1
ATOM 4672 C CA . VAL A 1 584 ? 15.637 0.670 -42.951 1.00 34.44 584 VAL A CA 1
ATOM 4673 C C . VAL A 1 584 ? 14.646 0.617 -41.777 1.00 34.44 584 VAL A C 1
ATOM 4675 O O . VAL A 1 584 ? 14.152 1.678 -41.381 1.00 34.44 584 VAL A O 1
ATOM 4678 N N . PRO A 1 585 ? 14.295 -0.555 -41.218 1.00 32.81 585 PRO A N 1
ATOM 4679 C CA . PRO A 1 585 ? 13.625 -0.610 -39.926 1.00 32.81 585 PRO A CA 1
ATOM 4680 C C . PRO A 1 585 ? 14.576 -0.020 -38.880 1.00 32.81 585 PRO A C 1
ATOM 4682 O O . PRO A 1 585 ? 15.589 -0.625 -38.542 1.00 32.81 585 PRO A O 1
ATOM 4685 N N . GLN A 1 586 ? 14.282 1.182 -38.388 1.00 38.97 586 GLN A N 1
ATOM 4686 C CA . GLN A 1 586 ? 14.890 1.656 -37.150 1.00 38.97 586 GLN A CA 1
ATOM 4687 C C . GLN A 1 586 ? 14.405 0.749 -36.013 1.00 38.97 586 GLN A C 1
ATOM 4689 O O . GLN A 1 586 ? 13.198 0.643 -35.794 1.00 38.97 586 GLN A O 1
ATOM 4694 N N . GLY A 1 587 ? 15.337 0.126 -35.291 1.00 39.09 587 GLY A N 1
ATOM 4695 C CA . GLY A 1 587 ? 15.073 -0.409 -33.954 1.00 39.09 587 GLY A CA 1
ATOM 4696 C C . GLY A 1 587 ? 15.233 -1.918 -33.799 1.00 39.09 587 GLY A C 1
ATOM 4697 O O . GLY A 1 587 ? 14.249 -2.630 -33.642 1.00 39.09 587 GLY A O 1
ATOM 4698 N N . LEU A 1 588 ? 16.479 -2.382 -33.751 1.00 34.22 588 LEU A N 1
ATOM 4699 C CA . LEU A 1 588 ? 16.908 -3.473 -32.874 1.00 34.22 588 LEU A CA 1
ATOM 4700 C C . LEU A 1 588 ? 18.256 -3.022 -32.313 1.00 34.22 588 LEU A C 1
ATOM 4702 O O . LEU A 1 588 ? 19.219 -2.912 -33.072 1.00 34.22 588 LEU A O 1
ATOM 4706 N N . SER A 1 589 ? 18.299 -2.661 -31.029 1.00 40.78 589 SER A N 1
ATOM 4707 C CA . SER A 1 589 ? 19.557 -2.247 -30.412 1.00 40.78 589 SER A CA 1
ATOM 4708 C C . SER A 1 589 ? 20.455 -3.469 -30.231 1.00 40.78 589 SER A C 1
ATOM 4710 O O . SER A 1 589 ? 20.042 -4.488 -29.674 1.00 40.78 589 SER A O 1
ATOM 4712 N N . LEU A 1 590 ? 21.677 -3.373 -30.752 1.00 43.09 590 LEU A N 1
ATOM 4713 C CA . LEU A 1 590 ? 22.738 -4.366 -30.579 1.00 43.09 590 LEU A CA 1
ATOM 4714 C C . LEU A 1 590 ? 23.502 -4.164 -29.267 1.00 43.09 590 LEU A C 1
ATOM 4716 O O . LEU A 1 590 ? 24.418 -4.939 -28.981 1.00 43.09 590 LEU A O 1
ATOM 4720 N N . ASP A 1 591 ? 23.112 -3.163 -28.479 1.00 50.75 591 ASP A N 1
ATOM 4721 C CA . ASP A 1 591 ? 23.757 -2.826 -27.224 1.00 50.75 591 ASP A CA 1
ATOM 4722 C C . ASP A 1 591 ? 23.158 -3.672 -26.097 1.00 50.75 591 ASP A C 1
ATOM 4724 O O . ASP A 1 591 ? 21.941 -3.832 -25.970 1.00 50.75 591 ASP A O 1
ATOM 4728 N N . PHE A 1 592 ? 24.001 -4.257 -25.243 1.00 48.34 592 PHE A N 1
ATOM 4729 C CA . PHE A 1 592 ? 23.526 -4.958 -24.035 1.00 48.34 592 PHE A CA 1
ATOM 4730 C C . PHE A 1 592 ? 22.805 -4.026 -23.043 1.00 48.34 592 PHE A C 1
ATOM 4732 O O . PHE A 1 592 ? 22.111 -4.510 -22.152 1.00 48.34 592 PHE A O 1
ATOM 4739 N N . LEU A 1 593 ? 22.938 -2.708 -23.217 1.00 45.09 593 LEU A N 1
ATOM 4740 C CA . LEU A 1 593 ? 22.500 -1.680 -22.273 1.00 45.09 593 LEU A CA 1
ATOM 4741 C C . LEU A 1 593 ? 21.127 -1.052 -22.593 1.00 45.09 593 LEU A C 1
ATOM 4743 O O . LEU A 1 593 ? 20.533 -0.443 -21.707 1.00 45.09 593 LEU A O 1
ATOM 4747 N N . ASP A 1 594 ? 20.599 -1.217 -23.811 1.00 40.06 594 ASP A N 1
ATOM 4748 C CA . ASP A 1 594 ? 19.434 -0.451 -24.301 1.00 40.06 594 ASP A CA 1
ATOM 4749 C C . ASP A 1 594 ? 18.054 -1.059 -23.983 1.00 40.06 594 ASP A C 1
ATOM 4751 O O . ASP A 1 594 ? 17.023 -0.443 -24.255 1.00 40.06 594 ASP A O 1
ATOM 4755 N N . GLU A 1 595 ? 17.992 -2.231 -23.348 1.00 43.81 595 GLU A N 1
ATOM 4756 C CA . GLU A 1 595 ? 16.740 -2.780 -22.813 1.00 43.81 595 GLU A CA 1
ATOM 4757 C C . GLU A 1 595 ? 16.742 -2.728 -21.282 1.00 43.81 595 GLU A C 1
ATOM 4759 O O . GLU A 1 595 ? 16.892 -3.734 -20.588 1.00 43.81 595 GLU A O 1
ATOM 4764 N N . ALA A 1 596 ? 16.507 -1.529 -20.740 1.00 34.66 596 ALA A N 1
ATOM 4765 C CA . ALA A 1 596 ? 16.389 -1.243 -19.304 1.00 34.66 596 ALA A CA 1
ATOM 4766 C C . ALA A 1 596 ? 15.282 -2.039 -18.556 1.00 34.66 596 ALA A C 1
ATOM 4768 O O . ALA A 1 596 ? 15.072 -1.826 -17.365 1.00 34.66 596 ALA A O 1
ATOM 4769 N N . GLY A 1 597 ? 14.564 -2.947 -19.229 1.00 38.62 597 GLY A N 1
ATOM 4770 C CA . GLY A 1 597 ? 13.469 -3.748 -18.674 1.00 38.62 597 GLY A CA 1
ATOM 4771 C C . GLY A 1 597 ? 13.844 -5.149 -18.174 1.00 38.62 597 GLY A C 1
ATOM 4772 O O . GLY A 1 597 ? 13.033 -5.754 -17.484 1.00 38.62 597 GLY A O 1
ATOM 4773 N N . GLY A 1 598 ? 15.037 -5.673 -18.488 1.00 36.19 598 GLY A N 1
ATOM 4774 C CA . GLY A 1 598 ? 15.440 -7.038 -18.092 1.00 36.19 598 GLY A CA 1
ATOM 4775 C C . GLY A 1 598 ? 16.004 -7.174 -16.670 1.00 36.19 598 GLY A C 1
ATOM 4776 O O . GLY A 1 598 ? 16.205 -8.285 -16.195 1.00 36.19 598 GLY A O 1
ATOM 4777 N N . TRP A 1 599 ? 16.260 -6.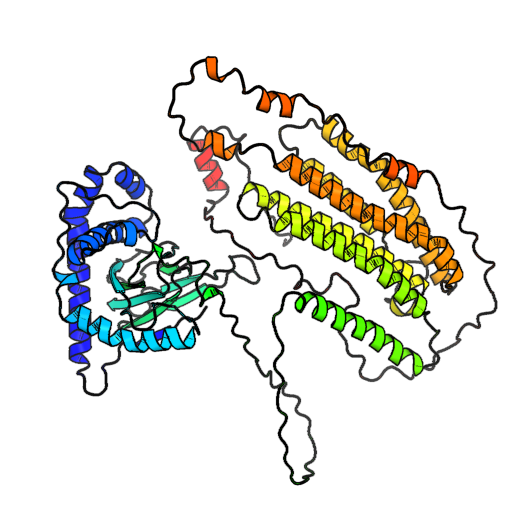048 -15.996 1.00 38.84 599 TRP A N 1
ATOM 4778 C CA . TRP A 1 599 ? 16.983 -5.963 -14.717 1.00 38.84 599 TRP A CA 1
ATOM 4779 C C . TRP A 1 599 ? 16.103 -5.454 -13.563 1.00 38.84 599 TRP A C 1
ATOM 4781 O O . TRP A 1 599 ? 16.612 -4.949 -12.566 1.00 38.84 599 TRP A O 1
ATOM 4791 N N . SER A 1 600 ? 14.773 -5.506 -13.690 1.00 36.19 600 SER A N 1
ATOM 4792 C CA . SER A 1 600 ? 13.887 -4.972 -12.651 1.00 36.19 600 SER A CA 1
ATOM 4793 C C . SER A 1 600 ? 13.915 -5.855 -11.400 1.00 36.19 600 SER A C 1
ATOM 4795 O O . SER A 1 600 ? 13.430 -6.988 -11.432 1.00 36.19 600 SER A O 1
ATOM 4797 N N . HIS A 1 601 ? 14.444 -5.324 -10.296 1.00 34.47 601 HIS A N 1
ATOM 4798 C CA . HIS A 1 601 ? 14.304 -5.920 -8.969 1.00 34.47 601 HIS A CA 1
ATOM 4799 C C . HIS A 1 601 ? 12.824 -6.171 -8.645 1.00 34.47 601 HIS A C 1
ATOM 4801 O O . HIS A 1 601 ? 11.958 -5.342 -8.941 1.00 34.47 601 HIS A O 1
ATOM 4807 N N . ARG A 1 602 ? 12.530 -7.314 -8.015 1.00 30.47 602 ARG A N 1
ATOM 4808 C CA . ARG A 1 602 ? 11.258 -7.508 -7.312 1.00 30.47 602 ARG A CA 1
ATOM 4809 C C . ARG A 1 602 ? 11.313 -6.639 -6.060 1.00 30.47 602 ARG A C 1
ATOM 4811 O O . ARG A 1 602 ? 12.027 -6.967 -5.122 1.00 30.47 602 ARG A O 1
ATOM 4818 N N . ASP A 1 603 ? 10.628 -5.506 -6.099 1.00 37.22 603 ASP A N 1
ATOM 4819 C CA . ASP A 1 603 ? 10.700 -4.500 -5.043 1.00 37.22 603 ASP A CA 1
ATOM 4820 C C . ASP A 1 603 ? 9.697 -4.815 -3.922 1.00 37.22 603 ASP A C 1
ATOM 4822 O O . ASP A 1 603 ? 8.494 -4.945 -4.169 1.00 37.22 603 ASP A O 1
ATOM 4826 N N . VAL A 1 604 ? 10.206 -4.955 -2.695 1.00 36.06 604 VAL A N 1
ATOM 4827 C CA . VAL A 1 604 ? 9.428 -5.145 -1.464 1.00 36.06 604 VAL A CA 1
ATOM 4828 C C . VAL A 1 604 ? 10.033 -4.250 -0.384 1.00 36.06 604 VAL A C 1
ATOM 4830 O O . VAL A 1 604 ? 10.897 -4.678 0.370 1.00 36.06 604 VAL A O 1
ATOM 4833 N N . THR A 1 605 ? 9.596 -2.992 -0.282 1.00 33.44 605 THR A N 1
ATOM 4834 C CA . THR A 1 605 ? 9.923 -2.152 0.884 1.00 33.44 605 THR A CA 1
ATOM 4835 C C . THR A 1 605 ? 8.704 -1.366 1.373 1.00 33.44 605 THR A C 1
ATOM 4837 O O . THR A 1 605 ? 8.291 -0.347 0.823 1.00 33.44 605 THR A O 1
ATOM 4840 N N . GLY A 1 606 ? 8.113 -1.860 2.463 1.00 33.12 606 GLY A N 1
ATOM 4841 C CA . GLY A 1 606 ? 7.178 -1.128 3.309 1.00 33.12 606 GLY A CA 1
ATOM 4842 C C . GLY A 1 606 ? 7.906 -0.565 4.529 1.00 33.12 606 GLY A C 1
ATOM 4843 O O . GLY A 1 606 ? 8.007 -1.240 5.545 1.00 33.12 606 GLY A O 1
ATOM 4844 N N . ALA A 1 607 ? 8.393 0.676 4.454 1.00 26.50 607 ALA A N 1
ATOM 4845 C CA . ALA A 1 607 ? 8.815 1.444 5.628 1.00 26.50 607 ALA A CA 1
ATOM 4846 C C . ALA A 1 607 ? 8.609 2.948 5.375 1.00 26.50 607 ALA A C 1
ATOM 4848 O O . ALA A 1 607 ? 9.372 3.597 4.665 1.00 26.50 607 ALA A O 1
ATOM 4849 N N . GLN A 1 608 ? 7.539 3.514 5.941 1.00 31.91 608 GLN A N 1
ATOM 4850 C CA . GLN A 1 608 ? 7.225 4.945 5.875 1.00 31.91 608 GLN A CA 1
ATOM 4851 C C . GLN A 1 608 ? 7.875 5.710 7.041 1.00 31.91 608 GLN A C 1
ATOM 4853 O O . GLN A 1 608 ? 7.546 5.461 8.200 1.00 31.91 608 GLN A O 1
ATOM 4858 N N . ARG A 1 609 ? 8.677 6.742 6.747 1.00 29.30 609 ARG A N 1
ATOM 4859 C CA . ARG A 1 609 ? 8.796 7.955 7.582 1.00 29.30 609 ARG A CA 1
ATOM 4860 C C . ARG A 1 609 ? 8.831 9.181 6.668 1.00 29.30 609 ARG A C 1
ATOM 4862 O O . ARG A 1 609 ? 9.679 9.284 5.792 1.00 29.30 609 ARG A O 1
ATOM 4869 N N . ARG A 1 610 ? 7.885 10.106 6.858 1.00 36.41 610 ARG A N 1
ATOM 4870 C CA . ARG A 1 610 ? 7.898 11.429 6.213 1.00 36.41 610 ARG A CA 1
ATOM 4871 C C . ARG A 1 610 ? 9.022 12.255 6.843 1.00 36.41 610 ARG A C 1
ATOM 4873 O O . ARG A 1 610 ? 9.013 12.426 8.060 1.00 36.41 610 ARG A O 1
ATOM 4880 N N . SER A 1 611 ? 9.952 12.779 6.049 1.00 32.34 611 SER A N 1
ATOM 4881 C CA . SER A 1 611 ? 10.898 13.788 6.532 1.00 32.34 611 SER A CA 1
ATOM 4882 C C . SER A 1 611 ? 10.182 15.143 6.662 1.00 32.34 611 SER A C 1
ATOM 4884 O O . SER A 1 611 ? 9.517 15.560 5.709 1.00 32.34 611 SER A O 1
ATOM 4886 N N . PRO A 1 612 ? 10.293 15.860 7.794 1.00 37.44 612 PRO A N 1
ATOM 4887 C CA . PRO A 1 612 ? 9.963 17.283 7.840 1.00 37.44 612 PRO A CA 1
ATOM 4888 C C . PRO A 1 612 ? 10.906 18.075 6.917 1.00 37.44 612 PRO A C 1
ATOM 4890 O O . PRO A 1 612 ? 11.929 17.546 6.473 1.00 37.44 612 PRO A O 1
ATOM 4893 N N . SER A 1 613 ? 10.573 19.333 6.597 1.00 46.31 613 SER A N 1
ATOM 4894 C CA . SER A 1 613 ? 11.485 20.160 5.792 1.00 46.31 613 SER A CA 1
ATOM 4895 C C . SER A 1 613 ? 12.860 20.242 6.481 1.00 46.31 613 SER A C 1
ATOM 4897 O O . SER A 1 613 ? 12.908 20.214 7.715 1.00 46.31 613 SER A O 1
ATOM 4899 N N . PRO A 1 614 ? 13.984 20.359 5.747 1.00 44.44 614 PRO A N 1
ATOM 4900 C CA . PRO A 1 614 ? 15.317 20.408 6.358 1.00 44.44 614 PRO A CA 1
ATOM 4901 C C . PRO A 1 614 ? 15.429 21.451 7.482 1.00 44.44 614 PRO A C 1
ATOM 4903 O O . PRO A 1 614 ? 16.063 21.208 8.504 1.00 44.44 614 PRO A O 1
ATOM 4906 N N . LEU A 1 615 ? 14.718 22.577 7.347 1.00 43.94 615 LEU A N 1
ATOM 4907 C CA . LEU A 1 615 ? 14.646 23.629 8.361 1.00 43.94 615 LEU A CA 1
ATOM 4908 C C . LEU A 1 615 ? 13.888 23.194 9.630 1.00 43.94 615 LEU A C 1
ATOM 4910 O O . LEU A 1 615 ? 14.320 23.498 10.738 1.00 43.94 615 LEU A O 1
ATOM 4914 N N . GLN A 1 616 ? 12.786 22.455 9.483 1.00 49.78 616 GLN A N 1
ATOM 4915 C CA . GLN A 1 616 ? 12.015 21.903 10.603 1.00 49.78 616 GLN A CA 1
ATOM 4916 C C . GLN A 1 616 ? 12.774 20.779 11.319 1.00 49.78 616 GLN A C 1
ATOM 4918 O O . GLN A 1 616 ? 12.695 20.671 12.541 1.00 49.78 616 GLN A O 1
ATOM 4923 N N . LEU A 1 617 ? 13.541 19.974 10.578 1.00 45.88 617 LEU A N 1
ATOM 4924 C CA . LEU A 1 617 ? 14.412 18.940 11.139 1.00 45.88 617 LEU A CA 1
ATOM 4925 C C . LEU A 1 617 ? 15.542 19.574 11.970 1.00 45.88 617 LEU A C 1
ATOM 4927 O O . LEU A 1 617 ? 15.785 19.157 13.098 1.00 45.88 617 LEU A O 1
ATOM 4931 N N . LEU A 1 618 ? 16.168 20.640 11.459 1.00 46.53 618 LEU A N 1
ATOM 4932 C CA . LEU A 1 618 ? 17.204 21.392 12.174 1.00 46.53 618 LEU A CA 1
ATOM 4933 C C . LEU A 1 618 ? 16.657 22.114 13.414 1.00 46.53 618 LEU A C 1
ATOM 4935 O O . LEU A 1 618 ? 17.311 22.110 14.454 1.00 46.53 618 LEU A O 1
ATOM 4939 N N . GLN A 1 619 ? 15.449 22.683 13.344 1.00 49.66 619 GLN A N 1
ATOM 4940 C CA . GLN A 1 619 ? 14.786 23.291 14.505 1.00 49.66 619 GLN A CA 1
ATOM 4941 C C . GLN A 1 619 ? 14.427 22.252 15.573 1.00 49.66 619 GLN A C 1
ATOM 4943 O O . GLN A 1 619 ? 14.650 22.503 16.756 1.00 49.66 619 GLN A O 1
ATOM 4948 N N . ALA A 1 620 ? 13.938 21.075 15.171 1.00 49.44 620 ALA A N 1
ATOM 4949 C CA . ALA A 1 620 ? 13.633 19.983 16.090 1.00 49.44 620 ALA A CA 1
ATOM 4950 C C . ALA A 1 620 ? 14.900 19.459 16.791 1.00 49.44 620 ALA A C 1
ATOM 4952 O O . ALA A 1 620 ? 14.908 19.342 18.015 1.00 49.44 620 ALA A O 1
ATOM 4953 N N . VAL A 1 621 ? 15.989 19.244 16.043 1.00 48.28 621 VAL A N 1
ATOM 4954 C CA . VAL A 1 621 ? 17.285 18.774 16.572 1.00 48.28 621 VAL A CA 1
ATOM 4955 C C . VAL A 1 621 ? 17.948 19.816 17.480 1.00 48.28 621 VAL A C 1
ATOM 4957 O O . VAL A 1 621 ? 18.475 19.472 18.538 1.00 48.28 621 VAL A O 1
ATOM 4960 N N . ALA A 1 622 ? 17.870 21.104 17.127 1.00 51.50 622 ALA A N 1
ATOM 4961 C CA . ALA A 1 622 ? 18.347 22.188 17.985 1.00 51.50 622 ALA A CA 1
ATOM 4962 C C . ALA A 1 622 ? 17.533 22.298 19.288 1.00 51.50 622 ALA A C 1
ATOM 4964 O O . ALA A 1 622 ? 18.091 22.608 20.338 1.00 51.50 622 ALA A O 1
ATOM 4965 N N . SER A 1 623 ? 16.226 22.010 19.238 1.00 47.56 623 SER A N 1
ATOM 4966 C CA . SER A 1 623 ? 15.343 22.052 20.411 1.00 47.56 623 SER A CA 1
ATOM 4967 C C . SER A 1 623 ? 15.444 20.825 21.328 1.00 47.56 623 SER A C 1
ATOM 4969 O O . SER A 1 623 ? 15.105 20.927 22.504 1.00 47.56 623 SER A O 1
ATOM 4971 N N . SER A 1 624 ? 15.938 19.683 20.832 1.00 51.53 624 SER A N 1
ATOM 4972 C CA . SER A 1 624 ? 16.057 18.432 21.598 1.00 51.53 624 SER A CA 1
ATOM 4973 C C . SER A 1 624 ? 17.406 18.246 22.303 1.00 51.53 624 SER A C 1
ATOM 4975 O O . SER A 1 624 ? 17.594 17.252 23.002 1.00 51.53 624 SER A O 1
ATOM 4977 N N . GLY A 1 625 ? 18.363 19.165 22.120 1.00 40.41 625 GLY A N 1
ATOM 4978 C CA . GLY A 1 625 ? 19.705 19.067 22.713 1.00 40.41 625 GLY A CA 1
ATOM 4979 C C . GLY A 1 625 ? 20.556 17.915 22.159 1.00 40.41 625 GLY A C 1
ATOM 4980 O O . GLY A 1 625 ? 21.566 17.544 22.758 1.00 40.41 625 GLY A O 1
ATOM 4981 N N . THR A 1 626 ? 20.156 17.327 21.029 1.00 45.16 626 THR A N 1
ATOM 4982 C CA . THR A 1 626 ? 20.839 16.192 20.399 1.00 45.16 626 THR A CA 1
ATOM 4983 C C . THR A 1 626 ? 22.070 16.683 19.629 1.00 45.16 626 THR A C 1
ATOM 4985 O O . THR A 1 626 ? 21.996 17.660 18.885 1.00 45.16 626 THR A O 1
ATOM 4988 N N . ARG A 1 627 ? 23.226 16.027 19.803 1.00 45.03 627 ARG A N 1
ATOM 4989 C CA . ARG A 1 627 ? 24.459 16.387 19.082 1.00 45.03 627 ARG A CA 1
ATOM 4990 C C . ARG A 1 627 ? 24.294 16.111 17.580 1.00 45.03 627 ARG A C 1
ATOM 4992 O O . ARG A 1 627 ? 23.882 15.023 17.192 1.00 45.03 627 ARG A O 1
ATOM 4999 N N . LEU A 1 628 ? 24.649 17.094 16.747 1.00 43.06 628 LEU A N 1
ATOM 5000 C CA . LEU A 1 628 ? 24.506 17.065 15.279 1.00 43.06 628 LEU A CA 1
ATOM 5001 C C . LEU A 1 628 ? 25.347 15.987 14.574 1.00 43.06 628 LEU A C 1
ATOM 5003 O O . LEU A 1 628 ? 25.130 15.743 13.393 1.00 43.06 628 LEU A O 1
ATOM 5007 N N . SER A 1 629 ? 26.272 15.331 15.281 1.00 40.22 629 SER A N 1
ATOM 5008 C CA . SER A 1 629 ? 27.117 14.259 14.739 1.00 40.22 629 SER A CA 1
ATOM 5009 C C . SER A 1 629 ? 26.336 13.027 14.276 1.00 40.22 629 SER A C 1
ATOM 5011 O O . SER A 1 629 ? 26.878 12.232 13.531 1.00 40.22 629 SER A O 1
ATOM 5013 N N . ASN A 1 630 ? 25.070 12.873 14.683 1.00 35.31 630 ASN A N 1
ATOM 5014 C CA . ASN A 1 630 ? 24.279 11.665 14.419 1.00 35.31 630 ASN A CA 1
ATOM 5015 C C . ASN A 1 630 ? 23.176 11.888 13.362 1.00 35.31 630 ASN A C 1
ATOM 5017 O O . ASN A 1 630 ? 22.242 11.092 13.261 1.00 35.31 630 ASN A O 1
ATOM 5021 N N . LEU A 1 631 ? 23.229 12.997 12.613 1.00 37.53 631 LEU A N 1
ATOM 5022 C CA . LEU A 1 631 ? 22.207 13.369 11.635 1.00 37.53 631 LEU A CA 1
ATOM 5023 C C . LEU A 1 631 ? 22.747 13.236 10.204 1.00 37.53 631 LEU A C 1
ATOM 5025 O O . LEU A 1 631 ? 23.460 14.110 9.720 1.00 37.53 631 LEU A O 1
ATOM 5029 N N . PHE A 1 632 ? 22.346 12.178 9.500 1.00 42.09 632 PHE A N 1
ATOM 5030 C CA . PHE A 1 632 ? 22.598 12.043 8.064 1.00 42.09 632 PHE A CA 1
ATOM 5031 C C . PHE A 1 632 ? 21.450 12.672 7.264 1.00 42.09 632 PHE A C 1
ATOM 5033 O O . PHE A 1 632 ? 20.302 12.235 7.350 1.00 42.09 632 PHE A O 1
ATOM 5040 N N . ILE A 1 633 ? 21.764 13.703 6.475 1.00 37.53 633 ILE A N 1
ATOM 5041 C CA . ILE A 1 633 ? 20.843 14.334 5.521 1.00 37.53 633 ILE A CA 1
ATOM 5042 C C . ILE A 1 633 ? 21.370 14.051 4.113 1.00 37.53 633 ILE A C 1
ATOM 5044 O O . ILE A 1 633 ? 22.449 14.511 3.750 1.00 37.53 633 ILE A O 1
ATOM 5048 N N . SER A 1 634 ? 20.601 13.318 3.308 1.00 32.59 634 SER A N 1
ATOM 5049 C CA . SER A 1 634 ? 20.829 13.221 1.864 1.00 32.59 634 SER A CA 1
ATOM 5050 C C . SER A 1 634 ? 20.031 14.325 1.173 1.00 32.59 634 SER A C 1
ATOM 5052 O O . SER A 1 634 ? 18.812 14.406 1.334 1.00 32.59 634 SER A O 1
ATOM 5054 N N . VAL A 1 635 ? 20.723 15.203 0.447 1.00 28.73 635 VAL A N 1
ATOM 5055 C CA . VAL A 1 635 ? 20.111 16.248 -0.379 1.00 28.73 635 VAL A CA 1
ATOM 5056 C C . VAL A 1 635 ? 20.328 15.865 -1.833 1.00 28.73 635 VAL A C 1
ATOM 5058 O O . VAL A 1 635 ? 21.466 15.760 -2.284 1.00 28.73 635 VAL A O 1
ATOM 5061 N N . GLN A 1 636 ? 19.235 15.667 -2.562 1.00 28.48 636 GLN A N 1
ATOM 5062 C CA . GLN A 1 636 ? 19.264 15.503 -4.008 1.00 28.48 636 GLN A CA 1
ATOM 5063 C C . GLN A 1 636 ? 18.980 16.874 -4.624 1.00 28.48 636 GLN A C 1
ATOM 5065 O O . GLN A 1 636 ? 17.900 17.433 -4.432 1.00 28.48 636 GLN A O 1
ATOM 5070 N N . VAL A 1 637 ? 19.987 17.452 -5.276 1.00 28.58 637 VAL A N 1
ATOM 5071 C CA . VAL A 1 637 ? 19.847 18.708 -6.018 1.00 28.58 637 VAL A CA 1
ATOM 5072 C C . VAL A 1 637 ? 19.466 18.335 -7.447 1.00 28.58 637 VAL A C 1
ATOM 5074 O O . VAL A 1 637 ? 20.169 17.549 -8.077 1.00 28.58 637 VAL A O 1
ATOM 5077 N N . ASP A 1 638 ? 18.331 18.841 -7.929 1.00 29.58 638 ASP A N 1
ATOM 5078 C CA . ASP A 1 638 ? 17.972 18.767 -9.347 1.00 29.58 638 ASP A CA 1
ATOM 5079 C C . ASP A 1 638 ? 18.897 19.714 -10.128 1.00 29.58 638 ASP A C 1
ATOM 5081 O O . ASP A 1 638 ? 18.928 20.914 -9.841 1.00 29.58 638 ASP A O 1
ATOM 5085 N N . ASP A 1 639 ? 19.617 19.197 -11.129 1.00 34.25 639 ASP A N 1
ATOM 5086 C CA . ASP A 1 639 ? 20.441 19.979 -12.069 1.00 34.25 639 ASP A CA 1
ATOM 5087 C C . ASP A 1 639 ? 19.551 20.746 -13.069 1.00 34.25 639 ASP A C 1
ATOM 5089 O O . ASP A 1 639 ? 19.560 20.517 -14.281 1.00 34.25 639 ASP A O 1
ATOM 5093 N N . GLY A 1 640 ? 18.719 21.642 -12.538 1.00 47.06 640 GLY A N 1
ATOM 5094 C CA . GLY A 1 640 ? 17.675 22.353 -13.264 1.00 47.06 640 GLY A CA 1
ATOM 5095 C C . GLY A 1 640 ? 17.521 23.818 -12.863 1.00 47.06 640 GLY A C 1
ATOM 5096 O O . GLY A 1 640 ? 16.389 24.265 -12.683 1.00 47.06 640 GLY A O 1
ATOM 5097 N N . SER A 1 641 ? 18.631 24.557 -12.741 1.00 33.03 641 SER A N 1
ATOM 5098 C CA . SER A 1 641 ? 18.703 26.020 -12.936 1.00 33.03 641 SER A CA 1
ATOM 5099 C C . SER A 1 641 ? 20.137 26.492 -13.131 1.00 33.03 641 SER A C 1
ATOM 5101 O O . SER A 1 641 ? 20.929 26.275 -12.183 1.00 33.03 641 SER A O 1
#

Radius of gyration: 34.0 Å; chains: 1; bounding box: 93×54×92 Å

pLDDT: mean 70.89, std 22.51, range [26.5, 98.56]